Protein AF-0000000068094833 (afdb_homodimer)

pLDDT: mean 93.35, std 7.8, range [45.94, 98.75]

Foldseek 3Di:
DWDDLVLCVVLVPDPVVSVVCCVVPVGTDDLLVVLQVCLVVPNLVVSLVSVVSLCVVDVQPPVSLVSLLVSLQVNADAPVVVVDLEEEEAEAQARAEHEEAQREYEYEYAAYEYHYAYAAYEEEYAYASYEYEYEYACYEYEYEYACYEYGYEYANYEYEYEYAQYEYEYEYACYEYEYEHENYEAEYEEANYEYEYEYEAYEYEYAYAAYEEEYQYAYAKYAAHHQYKYWYWDDLPPGIDIDIDTDPPPPHHHPFIWHQDNNGDTDTD/DWDDLVLCVVLVPDPVVSVVCCVVPVGTDDLLVVLQVCLVVPNLVVSLVSVVSLCVVDVQPPVSLVSLLVSLQVNADAPVVVVDLEEEEAEAQARAEHEEAQREYEYEYAAYEYHYAYAAYEEEYAYASYEYEYEYACYEYEYEYACYEYGYEYANYEYEYEYAQYEYEYEYACYEYEYEHENYEAEYEEANYEYEYEYEAYEYEYAYAAYEEEYQYAYAKYAAHHQYKYWYWDDLPPGIDIDIDTDPPPPHHHPFIWHQDNNGDTDTD

Organism: Citrobacter rodentium (strain ICC168) (NCBI:txid637910)

Secondary structure (DSSP, 8-state):
-EE-HHHHHHTT--HHHHHHHHHH-TT-EEHHHHHHHHHHTT-HHHHHHHHHHHHHHHTT-HHHHHHHHHHHHHHS-B--GGG-SEEEE--TT-EEEE-STT-EEEE-STT-EEEE-STT-EEEE-STT-EEEE-STT-EEEE-STT-EEEE-STT-EEEE-STT-EEEE-SSS-EEEE--TT-EEEE-STT-EEEE--SSEEEEE-STT-EEEESS-EEEEE--TT-EEEEEEE-SSSEEEEEEETTSTT--TT-EEEE-TTS-EEE-/-EE-HHHHHHHT--HHHHHHHHHH-TT-EEHHHHHHHHHHTT-HHHHHHHHHHHHHHHTT-HHHHHHHHHHHHHHS-----TT-SEEEE--TT-EEEE-STT-EEEE-STT-EEEE-STT-EEEE-STT-EEEE-STT-EEEE-STT-EEEE-STT-EEEE-STT-EEEE-SSS-EEEE--TT-EEEE-STT-EEEE--SSEEEEE-STT-EEEESS-EEEEE--TT-EEEEEEE-SSSEEEEEEETTSTT--TT-EEEE-TTS-EEE-

Sequence (538 aa):
MMITREDLRSWRVGAVMYRWFLRRFPDGGSYVDVHRALSREGYPDWANSLVEYAWSRWMDDENFARQDISAMSRAAPVDEAANSQQIASASDNAMLGCAGDNMKIASAGYATQIASAGYCVRLGSVGYNSHISSSGDRARIVAAGNSTRISSAGNGTRIASSGMRARVSALGERNRVACNGDLSQLVSFGADARIANGGDNVHIVCHGENAAIASTGVVDSVVLGPGGCAALAYHDGERMRFAVAVEGEKGIRAGVKYRLDDAHQFVECMMITREDLRSWRVGAVMYRWFLRRFPDGGSYVDVHRALSREGYPDWANSLVEYAWSRWMDDENFARQDISAMSRAAPVDEAANSQQIASASDNAMLGCAGDNMKIASAGYATQIASAGYCVRLGSVGYNSHISSSGDRARIVAAGNSTRISSAGNGTRIASSGMRARVSALGERNRVACNGDLSQLVSFGADARIANGGDNVHIVCHGENAAIASTGVVDSVVLGPGGCAALAYHDGERMRFAVAVEGEKGIRAGVKYRLDDAHQFVEC

Structure (mmCIF, N/CA/C/O backbone):
data_AF-0000000068094833-model_v1
#
loop_
_entity.id
_entity.type
_entity.pdbx_description
1 polymer 'Oxidoreductase subunit'
#
loop_
_atom_site.group_PDB
_atom_site.id
_atom_site.type_symbol
_atom_site.label_atom_id
_atom_site.label_alt_id
_atom_site.label_comp_id
_atom_site.label_asym_id
_atom_site.label_entity_id
_atom_site.label_seq_id
_atom_site.pdbx_PDB_ins_code
_atom_site.Cartn_x
_atom_site.Cartn_y
_atom_site.Cartn_z
_atom_site.occupancy
_atom_site.B_iso_or_equiv
_atom_site.auth_seq_id
_atom_site.auth_comp_id
_atom_site.auth_asym_id
_atom_site.auth_atom_id
_atom_site.pdbx_PDB_model_num
ATOM 1 N N . MET A 1 1 ? -1.334 29 3.551 1 84.5 1 MET A N 1
ATOM 2 C CA . MET A 1 1 ? -1.474 29.047 5.004 1 84.5 1 MET A CA 1
ATOM 3 C C . MET A 1 1 ? -0.347 29.859 5.637 1 84.5 1 MET A C 1
ATOM 5 O O . MET A 1 1 ? 0.799 29.781 5.188 1 84.5 1 MET A O 1
ATOM 9 N N . MET A 1 2 ? -0.771 30.641 6.645 1 90.12 2 MET A N 1
ATOM 10 C CA . MET A 1 2 ? 0.193 31.531 7.289 1 90.12 2 MET A CA 1
ATOM 11 C C . MET A 1 2 ? 0.577 31 8.672 1 90.12 2 MET A C 1
ATOM 13 O O . MET A 1 2 ? -0.291 30.625 9.461 1 90.12 2 MET A O 1
ATOM 17 N N . ILE A 1 3 ? 1.906 30.969 8.781 1 92.5 3 ILE A N 1
ATOM 18 C CA . ILE A 1 3 ? 2.447 30.609 10.086 1 92.5 3 ILE A CA 1
ATOM 19 C C . ILE A 1 3 ? 2.74 31.875 10.891 1 92.5 3 ILE A C 1
ATOM 21 O O . ILE A 1 3 ? 3.414 32.781 10.406 1 92.5 3 ILE A O 1
ATOM 25 N N . THR A 1 4 ? 2.229 31.891 12.062 1 92.5 4 THR A N 1
ATOM 26 C CA . THR A 1 4 ? 2.381 33.094 12.898 1 92.5 4 THR A CA 1
ATOM 27 C C . THR A 1 4 ? 3.174 32.75 14.156 1 92.5 4 THR A C 1
ATOM 29 O O . THR A 1 4 ? 3.477 31.594 14.422 1 92.5 4 THR A O 1
ATOM 32 N N . ARG A 1 5 ? 3.445 33.844 14.875 1 91.25 5 ARG A N 1
ATOM 33 C CA . ARG A 1 5 ? 4.133 33.688 16.156 1 91.25 5 ARG A CA 1
ATOM 34 C C . ARG A 1 5 ? 3.301 32.844 17.125 1 91.25 5 ARG A C 1
ATOM 36 O O . ARG A 1 5 ? 3.848 32.062 17.891 1 91.25 5 ARG A O 1
ATOM 43 N N . GLU A 1 6 ? 2.092 33.031 17.047 1 91.5 6 GLU A N 1
ATOM 44 C CA . GLU A 1 6 ? 1.179 32.281 17.922 1 91.5 6 GLU A CA 1
ATOM 45 C C . GLU A 1 6 ? 1.222 30.781 17.609 1 91.5 6 GLU A C 1
ATOM 47 O O . GLU A 1 6 ? 1.116 29.953 18.516 1 91.5 6 GLU A O 1
ATOM 52 N N . ASP A 1 7 ? 1.353 30.469 16.375 1 92.56 7 ASP A N 1
ATOM 53 C CA . ASP A 1 7 ? 1.462 29.062 15.984 1 92.56 7 ASP A CA 1
ATOM 54 C C . ASP A 1 7 ? 2.699 28.422 16.609 1 92.56 7 ASP A C 1
ATOM 56 O O . ASP A 1 7 ? 2.627 27.312 17.125 1 92.56 7 ASP A O 1
ATOM 60 N N . LEU A 1 8 ? 3.752 29.094 16.547 1 92 8 LEU A N 1
ATOM 61 C CA . LEU A 1 8 ? 5.004 28.562 17.078 1 92 8 LEU A CA 1
ATOM 62 C C . LEU A 1 8 ? 4.895 28.297 18.562 1 92 8 LEU A C 1
ATOM 64 O O . LEU A 1 8 ? 5.422 27.297 19.062 1 92 8 LEU A O 1
ATOM 68 N N . ARG A 1 9 ? 4.262 29.219 19.219 1 91 9 ARG A N 1
ATOM 69 C CA . ARG A 1 9 ? 4.062 29.062 20.656 1 91 9 ARG A CA 1
ATOM 70 C C . ARG A 1 9 ? 3.162 27.875 20.953 1 91 9 ARG A C 1
ATOM 72 O O . ARG A 1 9 ? 3.439 27.078 21.875 1 91 9 ARG A O 1
ATOM 79 N N . SER A 1 10 ? 2.166 27.766 20.141 1 91.56 10 SER A N 1
ATOM 80 C CA . SER A 1 10 ? 1.247 26.656 20.328 1 91.56 10 SER A CA 1
ATOM 81 C C . SER A 1 10 ? 1.94 25.312 20.062 1 91.56 10 SER A C 1
ATOM 83 O O . SER A 1 10 ? 1.616 24.312 20.688 1 91.56 10 SER A O 1
ATOM 85 N N . TRP A 1 11 ? 2.91 25.344 19.141 1 90.81 11 TRP A N 1
ATOM 86 C CA . TRP A 1 11 ? 3.643 24.125 18.781 1 90.81 11 TRP A CA 1
ATOM 87 C C . TRP A 1 11 ? 4.789 23.875 19.766 1 90.81 11 TRP A C 1
ATOM 89 O O . TRP A 1 11 ? 5.461 22.844 19.688 1 90.81 11 TRP A O 1
ATOM 99 N N . ARG A 1 12 ? 5.039 24.859 20.609 1 91.25 12 ARG A N 1
ATOM 100 C CA . ARG A 1 12 ? 6.105 24.781 21.609 1 91.25 12 ARG A CA 1
ATOM 101 C C . ARG A 1 12 ? 7.457 24.531 20.953 1 91.25 12 ARG A C 1
ATOM 103 O O . ARG A 1 12 ? 8.195 23.641 21.359 1 91.25 12 ARG A O 1
ATOM 110 N N . VAL A 1 13 ? 7.641 25.297 20 1 90.19 13 VAL A N 1
ATOM 111 C CA . VAL A 1 13 ? 8.891 25.141 19.266 1 90.19 13 VAL A CA 1
ATOM 112 C C . VAL A 1 13 ? 10.062 25.562 20.156 1 90.19 13 VAL A C 1
ATOM 114 O O . VAL A 1 13 ? 9.898 26.375 21.062 1 90.19 13 VAL A O 1
ATOM 117 N N . GLY A 1 14 ? 11.234 25.094 19.922 1 89.81 14 GLY A N 1
ATOM 118 C CA . GLY A 1 14 ? 12.422 25.453 20.672 1 89.81 14 GLY A CA 1
ATOM 119 C C . GLY A 1 14 ? 12.836 26.906 20.484 1 89.81 14 GLY A C 1
ATOM 120 O O . GLY A 1 14 ? 12.477 27.531 19.484 1 89.81 14 GLY A O 1
ATOM 121 N N . ALA A 1 15 ? 13.641 27.328 21.328 1 91.62 15 ALA A N 1
ATOM 122 C CA . ALA A 1 15 ? 14.055 28.719 21.344 1 91.62 15 ALA A CA 1
ATOM 123 C C . ALA A 1 15 ? 14.844 29.078 20.094 1 91.62 15 ALA A C 1
ATOM 125 O O . ALA A 1 15 ? 14.688 30.172 19.547 1 91.62 15 ALA A O 1
ATOM 126 N N . VAL A 1 16 ? 15.648 28.203 19.641 1 91.06 16 VAL A N 1
ATOM 127 C CA . VAL A 1 16 ? 16.484 28.469 18.469 1 91.06 16 VAL A CA 1
ATOM 128 C C . VAL A 1 16 ? 15.617 28.672 17.25 1 91.06 16 VAL A C 1
ATOM 130 O O . VAL A 1 16 ? 15.773 29.672 16.531 1 91.06 16 VAL A O 1
ATOM 133 N N . MET A 1 17 ? 14.656 27.844 17.078 1 90.5 17 MET A N 1
ATOM 134 C CA . MET A 1 17 ? 13.758 27.938 15.938 1 90.5 17 MET A CA 1
ATOM 135 C C . MET A 1 17 ? 12.844 29.156 16.047 1 90.5 17 MET A C 1
ATOM 137 O O . MET A 1 17 ? 12.547 29.812 15.047 1 90.5 17 MET A O 1
ATOM 141 N N . TYR A 1 18 ? 12.484 29.344 17.281 1 93.31 18 TYR A N 1
ATOM 142 C CA . TYR A 1 18 ? 11.617 30.484 17.516 1 93.31 18 TYR A CA 1
ATOM 143 C C . TYR A 1 18 ? 12.312 31.781 17.109 1 93.31 18 TYR A C 1
ATOM 145 O O . TYR A 1 18 ? 11.75 32.594 16.359 1 93.31 18 TYR A O 1
ATOM 153 N N . ARG A 1 19 ? 13.523 31.984 17.516 1 94.25 19 ARG A N 1
ATOM 154 C CA . ARG A 1 19 ? 14.281 33.188 17.203 1 94.25 19 ARG A CA 1
ATOM 155 C C . ARG A 1 19 ? 14.578 33.281 15.711 1 94.25 19 ARG A C 1
ATOM 157 O O . ARG A 1 19 ? 14.508 34.344 15.117 1 94.25 19 ARG A O 1
ATOM 164 N N . TRP A 1 20 ? 14.883 32.156 15.188 1 95 20 TRP A N 1
ATOM 165 C CA . TRP A 1 20 ? 15.133 32.094 13.75 1 95 20 TRP A CA 1
ATOM 166 C C . TRP A 1 20 ? 13.922 32.594 12.969 1 95 20 TRP A C 1
ATOM 168 O O . TRP A 1 20 ? 14.047 33.438 12.07 1 95 20 TRP A O 1
ATOM 178 N N . PHE A 1 21 ? 12.789 32.125 13.352 1 95.06 21 PHE A N 1
ATOM 179 C CA . PHE A 1 21 ? 11.555 32.469 12.664 1 95.06 21 PHE A CA 1
ATOM 180 C C . PHE A 1 21 ? 11.258 33.938 12.797 1 95.06 21 PHE A C 1
ATOM 182 O O . PHE A 1 21 ? 10.898 34.594 11.812 1 95.06 21 PHE A O 1
ATOM 189 N N . LEU A 1 22 ? 11.453 34.406 14.016 1 94.5 22 LEU A N 1
ATOM 190 C CA . LEU A 1 22 ? 11.141 35.812 14.25 1 94.5 22 LEU A CA 1
ATOM 191 C C . LEU A 1 22 ? 12.078 36.719 13.453 1 94.5 22 LEU A C 1
ATOM 193 O O . LEU A 1 22 ? 11.688 37.812 13.008 1 94.5 22 LEU A O 1
ATOM 197 N N . ARG A 1 23 ? 13.242 36.281 13.273 1 95.25 23 ARG A N 1
ATOM 198 C CA . ARG A 1 23 ? 14.211 37.062 12.5 1 95.25 23 ARG A CA 1
ATOM 199 C C . ARG A 1 23 ? 13.891 37 11.008 1 95.25 23 ARG A C 1
ATOM 201 O O . ARG A 1 23 ? 13.922 38.031 10.328 1 95.25 23 ARG A O 1
ATOM 208 N N . ARG A 1 24 ? 13.523 35.875 10.516 1 95 24 ARG A N 1
ATOM 209 C CA . ARG A 1 24 ? 13.359 35.656 9.086 1 95 24 ARG A CA 1
ATOM 210 C C . ARG A 1 24 ? 11.961 36.062 8.633 1 95 24 ARG A C 1
ATOM 212 O O . ARG A 1 24 ? 11.773 36.531 7.5 1 95 24 ARG A O 1
ATOM 219 N N . PHE A 1 25 ? 11.031 35.844 9.531 1 95.69 25 PHE A N 1
ATOM 220 C CA . PHE A 1 25 ? 9.633 36.125 9.211 1 95.69 25 PHE A CA 1
ATOM 221 C C . PHE A 1 25 ? 8.945 36.875 10.352 1 95.69 25 PHE A C 1
ATOM 223 O O . PHE A 1 25 ? 8.016 36.344 10.969 1 95.69 25 PHE A O 1
ATOM 230 N N . PRO A 1 26 ? 9.273 38.125 10.562 1 93.31 26 PRO A N 1
ATOM 231 C CA . PRO A 1 26 ? 8.742 38.906 11.695 1 93.31 26 PRO A CA 1
ATOM 232 C C . PRO A 1 26 ? 7.223 39.062 11.641 1 93.31 26 PRO A C 1
ATOM 234 O O . PRO A 1 26 ? 6.566 39.125 12.68 1 93.31 26 PRO A O 1
ATOM 237 N N . ASP A 1 27 ? 6.652 39.125 10.461 1 93.88 27 ASP A N 1
ATOM 238 C CA . ASP A 1 27 ? 5.211 39.312 10.328 1 93.88 27 ASP A CA 1
ATOM 239 C C . ASP A 1 27 ? 4.516 38 9.984 1 93.88 27 ASP A C 1
ATOM 241 O O . ASP A 1 27 ? 3.359 37.969 9.562 1 93.88 27 ASP A O 1
ATOM 245 N N . GLY A 1 28 ? 5.254 36.938 10.055 1 92.94 28 GLY A N 1
ATOM 246 C CA . GLY A 1 28 ? 4.723 35.656 9.641 1 92.94 28 GLY A CA 1
ATOM 247 C C . GLY A 1 28 ? 5.176 35.25 8.258 1 92.94 28 GLY A C 1
ATOM 248 O O . GLY A 1 28 ? 5.668 36.062 7.484 1 92.94 28 GLY A O 1
ATOM 249 N N . GLY A 1 29 ? 5.129 33.969 8.031 1 94 29 GLY A N 1
ATOM 250 C CA . GLY A 1 29 ? 5.527 33.438 6.742 1 94 29 GLY A CA 1
ATOM 251 C C . GLY A 1 29 ? 4.613 32.344 6.242 1 94 29 GLY A C 1
ATOM 252 O O . GLY A 1 29 ? 4.027 31.609 7.039 1 94 29 GLY A O 1
ATOM 253 N N . SER A 1 30 ? 4.434 32.344 4.957 1 93.06 30 SER A N 1
ATOM 254 C CA . SER A 1 30 ? 3.678 31.234 4.383 1 93.06 30 SER A CA 1
ATOM 255 C C . SER A 1 30 ? 4.379 29.906 4.613 1 93.06 30 SER A C 1
ATOM 257 O O . SER A 1 30 ? 5.602 29.859 4.762 1 93.06 30 SER A O 1
ATOM 259 N N . TYR A 1 31 ? 3.588 28.875 4.707 1 93.69 31 TYR A N 1
ATOM 260 C CA . TYR A 1 31 ? 4.141 27.531 4.887 1 93.69 31 TYR A CA 1
ATOM 261 C C . TYR A 1 31 ? 5.219 27.25 3.852 1 93.69 31 TYR A C 1
ATOM 263 O O . TYR A 1 31 ? 6.293 26.75 4.188 1 93.69 31 TYR A O 1
ATOM 271 N N . VAL A 1 32 ? 4.973 27.594 2.627 1 92.12 32 VAL A N 1
ATOM 272 C CA . VAL A 1 32 ? 5.895 27.312 1.529 1 92.12 32 VAL A CA 1
ATOM 273 C C . VAL A 1 32 ? 7.211 28.047 1.762 1 92.12 32 VAL A C 1
ATOM 275 O O . VAL A 1 32 ? 8.289 27.453 1.676 1 92.12 32 VAL A O 1
ATOM 278 N N . ASP A 1 33 ? 7.113 29.25 2.139 1 92.62 33 ASP A N 1
ATOM 279 C CA . ASP A 1 33 ? 8.297 30.094 2.297 1 92.62 33 ASP A CA 1
ATOM 280 C C . ASP A 1 33 ? 9.125 29.641 3.504 1 92.62 33 ASP A C 1
ATOM 282 O O . ASP A 1 33 ? 10.352 29.625 3.445 1 92.62 33 ASP A O 1
ATOM 286 N N . VAL A 1 34 ? 8.453 29.359 4.535 1 93.31 34 VAL A N 1
ATOM 287 C CA . VAL A 1 34 ? 9.148 28.938 5.742 1 93.31 34 VAL A CA 1
ATOM 288 C C . VAL A 1 34 ? 9.852 27.609 5.488 1 93.31 34 VAL A C 1
ATOM 290 O O . VAL A 1 34 ? 11.023 27.438 5.848 1 93.31 34 VAL A O 1
ATOM 293 N N . HIS A 1 35 ? 9.109 26.703 4.898 1 91.88 35 HIS A N 1
ATOM 294 C CA . HIS A 1 35 ? 9.688 25.391 4.586 1 91.88 35 HIS A CA 1
ATOM 295 C C . HIS A 1 35 ? 10.93 25.547 3.713 1 91.88 35 HIS A C 1
ATOM 297 O O . HIS A 1 35 ? 11.961 24.922 3.986 1 91.88 35 HIS A O 1
ATOM 303 N N . ARG A 1 36 ? 10.836 26.328 2.799 1 88.62 36 ARG A N 1
ATOM 304 C CA . ARG A 1 36 ? 11.938 26.547 1.869 1 88.62 36 ARG A CA 1
ATOM 305 C C . ARG A 1 36 ? 13.141 27.156 2.578 1 88.62 36 ARG A C 1
ATOM 307 O O . ARG A 1 36 ? 14.281 26.734 2.354 1 88.62 36 ARG A O 1
ATOM 314 N N . ALA A 1 37 ? 12.898 28.141 3.334 1 91.62 37 ALA A N 1
ATOM 315 C CA . ALA A 1 37 ? 13.977 28.812 4.051 1 91.62 37 ALA A CA 1
ATOM 316 C C . ALA A 1 37 ? 14.711 27.859 4.977 1 91.62 37 ALA A C 1
ATOM 318 O O . ALA A 1 37 ? 15.945 27.859 5.035 1 91.62 37 ALA A O 1
ATOM 319 N N . LEU A 1 38 ? 13.945 27.047 5.672 1 90.62 38 LEU A N 1
ATOM 320 C CA . LEU A 1 38 ? 14.547 26.062 6.559 1 90.62 38 LEU A CA 1
ATOM 321 C C . LEU A 1 38 ? 15.422 25.078 5.777 1 90.62 38 LEU A C 1
ATOM 323 O O . LEU A 1 38 ? 16.531 24.766 6.199 1 90.62 38 LEU A O 1
ATOM 327 N N . SER A 1 39 ? 14.906 24.656 4.652 1 84.81 39 SER A N 1
ATOM 328 C CA . SER A 1 39 ? 15.633 23.703 3.826 1 84.81 39 SER A CA 1
ATOM 329 C C . SER A 1 39 ? 16.906 24.312 3.252 1 84.81 39 SER A C 1
ATOM 331 O O . SER A 1 39 ? 17.969 23.688 3.266 1 84.81 39 SER A O 1
ATOM 333 N N . ARG A 1 40 ? 16.812 25.469 2.846 1 85.38 40 ARG A N 1
ATOM 334 C CA . ARG A 1 40 ? 17.922 26.156 2.209 1 85.38 40 ARG A CA 1
ATOM 335 C C . ARG A 1 40 ? 19 26.5 3.23 1 85.38 40 ARG A C 1
ATOM 337 O O . ARG A 1 40 ? 20.203 26.469 2.916 1 85.38 40 ARG A O 1
ATOM 344 N N . GLU A 1 41 ? 18.625 26.859 4.383 1 90.12 41 GLU A N 1
ATOM 345 C CA . GLU A 1 41 ? 19.562 27.328 5.398 1 90.12 41 GLU A CA 1
ATOM 346 C C . GLU A 1 41 ? 20.109 26.156 6.219 1 90.12 41 GLU A C 1
ATOM 348 O O . GLU A 1 41 ? 20.859 26.359 7.18 1 90.12 41 GLU A O 1
ATOM 353 N N . GLY A 1 42 ? 19.672 24.922 5.879 1 85.06 42 GLY A N 1
ATOM 354 C CA . GLY A 1 42 ? 20.281 23.734 6.438 1 85.06 42 GLY A CA 1
ATOM 355 C C . GLY A 1 42 ? 19.672 23.297 7.75 1 85.06 42 GLY A C 1
ATOM 356 O O . GLY A 1 42 ? 20.375 22.875 8.664 1 85.06 42 GLY A O 1
ATOM 357 N N . TYR A 1 43 ? 18.453 23.531 7.914 1 88.19 43 TYR A N 1
ATOM 358 C CA . TYR A 1 43 ? 17.75 23.047 9.094 1 88.19 43 TYR A CA 1
ATOM 359 C C . TYR A 1 43 ? 16.734 21.969 8.711 1 88.19 43 TYR A C 1
ATOM 361 O O . TYR A 1 43 ? 15.531 22.141 8.914 1 88.19 43 TYR A O 1
ATOM 369 N N . PRO A 1 44 ? 17.188 20.828 8.258 1 83.19 44 PRO A N 1
ATOM 370 C CA . PRO A 1 44 ? 16.266 19.797 7.793 1 83.19 44 PRO A CA 1
ATOM 371 C C . PRO A 1 44 ? 15.383 19.25 8.914 1 83.19 44 PRO A C 1
ATOM 373 O O . PRO A 1 44 ? 14.211 18.938 8.68 1 83.19 44 PRO A O 1
ATOM 376 N N . ASP A 1 45 ? 15.875 19.172 10.07 1 87.38 45 ASP A N 1
ATOM 377 C CA . ASP A 1 45 ? 15.086 18.656 11.188 1 87.38 45 ASP A CA 1
ATOM 378 C C . ASP A 1 45 ? 13.906 19.578 11.5 1 87.38 45 ASP A C 1
ATOM 380 O O . ASP A 1 45 ? 12.805 19.109 11.766 1 87.38 45 ASP A O 1
ATOM 384 N N . TRP A 1 46 ? 14.227 20.797 11.43 1 88.69 46 TRP A N 1
ATOM 385 C CA . TRP A 1 46 ? 13.164 21.766 11.711 1 88.69 46 TRP A CA 1
ATOM 386 C C . TRP A 1 46 ? 12.148 21.797 10.57 1 88.69 46 TRP A C 1
ATOM 388 O O . TRP A 1 46 ? 10.953 22 10.797 1 88.69 46 TRP A O 1
ATOM 398 N N . ALA A 1 47 ? 12.664 21.641 9.367 1 88.38 47 ALA A N 1
ATOM 399 C CA . ALA A 1 47 ? 11.742 21.547 8.234 1 88.38 47 ALA A CA 1
ATOM 400 C C . ALA A 1 47 ? 10.789 20.375 8.391 1 88.38 47 ALA A C 1
ATOM 402 O O . ALA A 1 47 ? 9.586 20.5 8.148 1 88.38 47 ALA A O 1
ATOM 403 N N . ASN A 1 48 ? 11.273 19.344 8.844 1 87.19 48 ASN A N 1
ATOM 404 C CA . ASN A 1 48 ? 10.453 18.156 9.062 1 87.19 48 ASN A CA 1
ATOM 405 C C . ASN A 1 48 ? 9.43 18.391 10.172 1 87.19 48 ASN A C 1
ATOM 407 O O . ASN A 1 48 ? 8.273 17.969 10.047 1 87.19 48 ASN A O 1
ATOM 411 N N . SER A 1 49 ? 9.875 18.984 11.227 1 89.38 49 SER A N 1
ATOM 412 C CA . SER A 1 49 ? 8.945 19.297 12.312 1 89.38 49 SER A CA 1
ATOM 413 C C . SER A 1 49 ? 7.828 20.219 11.844 1 89.38 49 SER A C 1
ATOM 415 O O . SER A 1 49 ? 6.672 20.047 12.227 1 89.38 49 SER A O 1
ATOM 417 N N . LEU A 1 50 ? 8.289 21.219 11.062 1 90.06 50 LEU A N 1
ATOM 418 C CA . LEU A 1 50 ? 7.293 22.125 10.508 1 90.06 50 LEU A CA 1
ATOM 419 C C . LEU A 1 50 ? 6.227 21.359 9.734 1 90.06 50 LEU A C 1
ATOM 421 O O . LEU A 1 50 ? 5.035 21.656 9.859 1 90.06 50 LEU A O 1
ATOM 425 N N . VAL A 1 51 ? 6.652 20.438 8.891 1 89.69 51 VAL A N 1
ATOM 426 C CA . VAL A 1 51 ? 5.723 19.641 8.102 1 89.69 51 VAL A CA 1
ATOM 427 C C . VAL A 1 51 ? 4.762 18.906 9.023 1 89.69 51 VAL A C 1
ATOM 429 O O . VAL A 1 51 ? 3.547 18.922 8.812 1 89.69 51 VAL A O 1
ATOM 432 N N . GLU A 1 52 ? 5.262 18.359 9.992 1 89.94 52 GLU A N 1
ATOM 433 C CA . GLU A 1 52 ? 4.434 17.625 10.938 1 89.94 52 GLU A CA 1
ATOM 434 C C . GLU A 1 52 ? 3.379 18.531 11.57 1 89.94 52 GLU A C 1
ATOM 436 O O . GLU A 1 52 ? 2.205 18.156 11.648 1 89.94 52 GLU A O 1
ATOM 441 N N . TYR A 1 53 ? 3.795 19.734 11.984 1 90.56 53 TYR A N 1
ATOM 442 C CA . TYR A 1 53 ? 2.869 20.672 12.609 1 90.56 53 TYR A CA 1
ATOM 443 C C . TYR A 1 53 ? 1.812 21.141 11.609 1 90.56 53 TYR A C 1
ATOM 445 O O . TYR A 1 53 ? 0.623 21.188 11.938 1 90.56 53 TYR A O 1
ATOM 453 N N . ALA A 1 54 ? 2.297 21.422 10.484 1 91.06 54 ALA A N 1
ATOM 454 C CA . ALA A 1 54 ? 1.39 21.938 9.469 1 91.06 54 ALA A CA 1
ATOM 455 C C . ALA A 1 54 ? 0.347 20.906 9.07 1 91.06 54 ALA A C 1
ATOM 457 O O . ALA A 1 54 ? -0.836 21.219 8.938 1 91.06 54 ALA A O 1
ATOM 458 N N . TRP A 1 55 ? 0.765 19.719 8.914 1 92 55 TRP A N 1
ATOM 459 C CA . TRP A 1 55 ? -0.16 18.641 8.562 1 92 55 TRP A CA 1
ATOM 460 C C . TRP A 1 55 ? -1.168 18.406 9.688 1 92 55 TRP A C 1
ATOM 462 O O . TRP A 1 55 ? -2.346 18.141 9.422 1 92 55 TRP A O 1
ATOM 472 N N . SER A 1 56 ? -0.698 18.469 10.836 1 88.62 56 SER A N 1
ATOM 473 C CA . SER A 1 56 ? -1.595 18.281 11.969 1 88.62 56 SER A CA 1
ATOM 474 C C . SER A 1 56 ? -2.658 19.359 12.031 1 88.62 56 SER A C 1
ATOM 476 O O . SER A 1 56 ? -3.809 19.094 12.391 1 88.62 56 SER A O 1
ATOM 478 N N . ARG A 1 57 ? -2.35 20.484 11.578 1 88.62 57 ARG A N 1
ATOM 479 C CA . ARG A 1 57 ? -3.242 21.641 11.703 1 88.62 57 ARG A CA 1
ATOM 480 C C . ARG A 1 57 ? -4.156 21.75 10.492 1 88.62 57 ARG A C 1
ATOM 482 O O . ARG A 1 57 ? -5.336 22.078 10.625 1 88.62 57 ARG A O 1
ATOM 489 N N . TRP A 1 58 ? -3.617 21.469 9.359 1 90.56 58 TRP A N 1
ATOM 490 C CA . TRP A 1 58 ? -4.316 21.922 8.164 1 90.56 58 TRP A CA 1
ATOM 491 C C . TRP A 1 58 ? -4.586 20.75 7.215 1 90.56 58 TRP A C 1
ATOM 493 O O . TRP A 1 58 ? -4.949 20.969 6.055 1 90.56 58 TRP A O 1
ATOM 503 N N . MET A 1 59 ? -4.504 19.562 7.586 1 86.38 59 MET A N 1
ATOM 504 C CA . MET A 1 59 ? -4.543 18.438 6.656 1 86.38 59 MET A CA 1
ATOM 505 C C . MET A 1 59 ? -5.875 18.391 5.918 1 86.38 59 MET A C 1
ATOM 507 O O . MET A 1 59 ? -5.945 17.875 4.797 1 86.38 59 MET A O 1
ATOM 511 N N . ASP A 1 60 ? -6.949 18.938 6.43 1 88 60 ASP A N 1
ATOM 512 C CA . ASP A 1 60 ? -8.266 18.859 5.809 1 88 60 ASP A CA 1
ATOM 513 C C . ASP A 1 60 ? -8.516 20.062 4.898 1 88 60 ASP A C 1
ATOM 515 O O . ASP A 1 60 ? -9.625 20.234 4.383 1 88 60 ASP A O 1
ATOM 519 N N . ASP A 1 61 ? -7.531 20.812 4.707 1 92.38 61 ASP A N 1
ATOM 520 C CA . ASP A 1 61 ? -7.648 22 3.869 1 92.38 61 ASP A CA 1
ATOM 521 C C . ASP A 1 61 ? -6.992 21.781 2.508 1 92.38 61 ASP A C 1
ATOM 523 O O . ASP A 1 61 ? -5.793 21.516 2.428 1 92.38 61 ASP A O 1
ATOM 527 N N . GLU A 1 62 ? -7.793 22 1.522 1 93.69 62 GLU A N 1
ATOM 528 C CA . GLU A 1 62 ? -7.316 21.766 0.161 1 93.69 62 GLU A CA 1
ATOM 529 C C . GLU A 1 62 ? -6.172 22.719 -0.188 1 93.69 62 GLU A C 1
ATOM 531 O O . GLU A 1 62 ? -5.234 22.328 -0.888 1 93.69 62 GLU A O 1
ATOM 536 N N . ASN A 1 63 ? -6.219 23.906 0.259 1 92.31 63 ASN A N 1
ATOM 537 C CA . ASN A 1 63 ? -5.184 24.891 -0.023 1 92.31 63 ASN A CA 1
ATOM 538 C C . ASN A 1 63 ? -3.848 24.5 0.601 1 92.31 63 ASN A C 1
ATOM 540 O O . ASN A 1 63 ? -2.789 24.734 0.015 1 92.31 63 ASN A O 1
ATOM 544 N N . PHE A 1 64 ? -3.959 23.938 1.752 1 93 64 PHE A N 1
ATOM 545 C CA . PHE A 1 64 ? -2.729 23.453 2.365 1 93 64 PHE A CA 1
ATOM 546 C C . PHE A 1 64 ? -2.086 22.375 1.503 1 93 64 PHE A C 1
ATOM 548 O O . PHE A 1 64 ? -0.872 22.375 1.291 1 93 64 PHE A O 1
ATOM 555 N N . ALA A 1 65 ? -2.938 21.422 1.059 1 92.56 65 ALA A N 1
ATOM 556 C CA . ALA A 1 65 ? -2.408 20.359 0.21 1 92.56 65 ALA A CA 1
ATOM 557 C C . ALA A 1 65 ? -1.67 20.938 -0.996 1 92.56 65 ALA A C 1
ATOM 559 O O . ALA A 1 65 ? -0.579 20.484 -1.341 1 92.56 65 ALA A O 1
ATOM 560 N N . ARG A 1 66 ? -2.164 21.938 -1.587 1 92.94 66 ARG A N 1
ATOM 561 C CA . ARG A 1 66 ? -1.538 22.578 -2.738 1 92.94 66 ARG A CA 1
ATOM 562 C C . ARG A 1 66 ? -0.219 23.234 -2.35 1 92.94 66 ARG A C 1
ATOM 564 O O . ARG A 1 66 ? 0.77 23.141 -3.078 1 92.94 66 ARG A O 1
ATOM 571 N N . GLN A 1 67 ? -0.212 23.875 -1.222 1 91.81 67 GLN A N 1
ATOM 572 C CA . GLN A 1 67 ? 1.004 24.531 -0.748 1 91.81 67 GLN A CA 1
ATOM 573 C C . GLN A 1 67 ? 2.09 23.5 -0.431 1 91.81 67 GLN A C 1
ATOM 575 O O . GLN A 1 67 ? 3.268 23.734 -0.718 1 91.81 67 GLN A O 1
ATOM 580 N N . ASP A 1 68 ? 1.648 22.453 0.191 1 92.88 68 ASP A N 1
ATOM 581 C CA . ASP A 1 68 ? 2.607 21.406 0.526 1 92.88 68 ASP A CA 1
ATOM 582 C C . ASP A 1 68 ? 3.301 20.875 -0.727 1 92.88 68 ASP A C 1
ATOM 584 O O . ASP A 1 68 ? 4.523 20.719 -0.749 1 92.88 68 ASP A O 1
ATOM 588 N N . ILE A 1 69 ? 2.518 20.609 -1.745 1 92.5 69 ILE A N 1
ATOM 589 C CA . ILE A 1 69 ? 3.053 20.109 -3.004 1 92.5 69 ILE A CA 1
ATOM 590 C C . ILE A 1 69 ? 3.996 21.141 -3.613 1 92.5 69 ILE A C 1
ATOM 592 O O . ILE A 1 69 ? 5.086 20.797 -4.078 1 92.5 69 ILE A O 1
ATOM 596 N N . SER A 1 70 ? 3.637 22.344 -3.559 1 90.81 70 SER A N 1
ATOM 597 C CA . SER A 1 70 ? 4.465 23.422 -4.074 1 90.81 70 SER A CA 1
ATOM 598 C C . SER A 1 70 ? 5.781 23.516 -3.312 1 90.81 70 SER A C 1
ATOM 600 O O . SER A 1 70 ? 6.848 23.656 -3.918 1 90.81 70 SER A O 1
ATOM 602 N N . ALA A 1 71 ? 5.727 23.438 -1.99 1 89.5 71 ALA A N 1
ATOM 603 C CA . ALA A 1 71 ? 6.922 23.531 -1.155 1 89.5 71 ALA A CA 1
ATOM 604 C C . ALA A 1 71 ? 7.895 22.391 -1.472 1 89.5 71 ALA A C 1
ATOM 606 O O . ALA A 1 71 ? 9.102 22.625 -1.584 1 89.5 71 ALA A O 1
ATOM 607 N N . MET A 1 72 ? 7.328 21.266 -1.658 1 88.56 72 MET A N 1
ATOM 608 C CA . MET A 1 72 ? 8.164 20.094 -1.919 1 88.56 72 MET A CA 1
ATOM 609 C C . MET A 1 72 ? 8.797 20.188 -3.305 1 88.56 72 MET A C 1
ATOM 611 O O . MET A 1 72 ? 9.945 19.781 -3.49 1 88.56 72 MET A O 1
ATOM 615 N N . SER A 1 73 ? 8.062 20.656 -4.207 1 84.81 73 SER A N 1
ATOM 616 C CA . SER A 1 73 ? 8.57 20.781 -5.57 1 84.81 73 SER A CA 1
ATOM 617 C C . SER A 1 73 ? 9.75 21.734 -5.641 1 84.81 73 SER A C 1
ATOM 619 O O . SER A 1 73 ? 10.688 21.516 -6.406 1 84.81 73 SER A O 1
ATOM 621 N N . ARG A 1 74 ? 9.805 22.641 -4.844 1 80.44 74 ARG A N 1
ATOM 622 C CA . ARG A 1 74 ? 10.844 23.672 -4.879 1 80.44 74 ARG A CA 1
ATOM 623 C C . ARG A 1 74 ? 12.055 23.234 -4.055 1 80.44 74 ARG A C 1
ATOM 625 O O . ARG A 1 74 ? 13.164 23.734 -4.281 1 80.44 74 ARG A O 1
ATOM 632 N N . ALA A 1 75 ? 11.789 22.391 -3.084 1 73.62 75 ALA A N 1
ATOM 633 C CA . ALA A 1 75 ? 12.859 21.984 -2.166 1 73.62 75 ALA A CA 1
ATOM 634 C C . ALA A 1 75 ? 13.711 20.875 -2.766 1 73.62 75 ALA A C 1
ATOM 636 O O . ALA A 1 75 ? 14.898 20.75 -2.451 1 73.62 75 ALA A O 1
ATOM 637 N N . ALA A 1 76 ? 13.055 20.047 -3.525 1 72.06 76 ALA A N 1
ATOM 638 C CA . ALA A 1 76 ? 13.797 18.891 -4.004 1 72.06 76 ALA A CA 1
ATOM 639 C C . ALA A 1 76 ? 14.609 19.234 -5.25 1 72.06 76 ALA A C 1
ATOM 641 O O . ALA A 1 76 ? 14.062 19.688 -6.254 1 72.06 76 ALA A O 1
ATOM 642 N N . PRO A 1 77 ? 15.961 19.094 -5.016 1 68.38 77 PRO A N 1
ATOM 643 C CA . PRO A 1 77 ? 16.781 19.344 -6.207 1 68.38 77 PRO A CA 1
ATOM 644 C C . PRO A 1 77 ? 16.469 18.359 -7.34 1 68.38 77 PRO A C 1
ATOM 646 O O . PRO A 1 77 ? 16.172 17.188 -7.082 1 68.38 77 PRO A O 1
ATOM 649 N N . VAL A 1 78 ? 16.344 18.922 -8.531 1 62.28 78 VAL A N 1
ATOM 650 C CA . VAL A 1 78 ? 16.156 18.047 -9.68 1 62.28 78 VAL A CA 1
ATOM 651 C C . VAL A 1 78 ? 17.453 17.281 -9.953 1 62.28 78 VAL A C 1
ATOM 653 O O . VAL A 1 78 ? 18.516 17.875 -10.125 1 62.28 78 VAL A O 1
ATOM 656 N N . ASP A 1 79 ? 17.422 16.031 -9.445 1 57.22 79 ASP A N 1
ATOM 657 C CA . ASP A 1 79 ? 18.578 15.234 -9.781 1 57.22 79 ASP A CA 1
ATOM 658 C C . ASP A 1 79 ? 18.75 15.109 -11.297 1 57.22 79 ASP A C 1
ATOM 660 O O . ASP A 1 79 ? 17.844 14.625 -11.984 1 57.22 79 ASP A O 1
ATOM 664 N N . GLU A 1 80 ? 19.625 15.953 -11.75 1 49.56 80 GLU A N 1
ATOM 665 C CA . GLU A 1 80 ? 19.969 15.969 -13.172 1 49.56 80 GLU A CA 1
ATOM 666 C C . GLU A 1 80 ? 20.422 14.594 -13.641 1 49.56 80 GLU A C 1
ATOM 668 O O . GLU A 1 80 ? 20.625 14.383 -14.844 1 49.56 80 GLU A O 1
ATOM 673 N N . ALA A 1 81 ? 21.047 13.844 -12.648 1 46.31 81 ALA A N 1
ATOM 674 C CA . ALA A 1 81 ? 21.484 12.594 -13.273 1 46.31 81 ALA A CA 1
ATOM 675 C C . ALA A 1 81 ? 20.375 12 -14.141 1 46.31 81 ALA A C 1
ATOM 677 O O . ALA A 1 81 ? 19.766 10.992 -13.773 1 46.31 81 ALA A O 1
ATOM 678 N N . ALA A 1 82 ? 19.719 12.938 -14.828 1 47.97 82 ALA A N 1
ATOM 679 C CA . ALA A 1 82 ? 18.703 13.008 -15.875 1 47.97 82 ALA A CA 1
ATOM 680 C C . ALA A 1 82 ? 18.719 11.75 -16.734 1 47.97 82 ALA A C 1
ATOM 682 O O . ALA A 1 82 ? 17.688 11.359 -17.297 1 47.97 82 ALA A O 1
ATOM 683 N N . ASN A 1 83 ? 19.766 11.266 -16.812 1 49.72 83 ASN A N 1
ATOM 684 C CA . ASN A 1 83 ? 19.734 10.258 -17.859 1 49.72 83 ASN A CA 1
ATOM 685 C C . ASN A 1 83 ? 19.172 8.93 -17.344 1 49.72 83 ASN A C 1
ATOM 687 O O . ASN A 1 83 ? 18.922 8.016 -18.125 1 49.72 83 ASN A O 1
ATOM 691 N N . SER A 1 84 ? 19.109 8.82 -15.898 1 70.5 84 SER A N 1
ATOM 692 C CA . SER A 1 84 ? 18.578 7.516 -15.523 1 70.5 84 SER A CA 1
ATOM 693 C C . SER A 1 84 ? 17.125 7.629 -15.07 1 70.5 84 SER A C 1
ATOM 695 O O . SER A 1 84 ? 16.766 8.555 -14.336 1 70.5 84 SER A O 1
ATOM 697 N N . GLN A 1 85 ? 16.328 6.824 -15.68 1 87.31 85 GLN A N 1
ATOM 698 C CA . GLN A 1 85 ? 14.914 6.766 -15.367 1 87.31 85 GLN A CA 1
ATOM 699 C C . GLN A 1 85 ? 14.672 6.027 -14.055 1 87.31 85 GLN A C 1
ATOM 701 O O . GLN A 1 85 ? 13.523 5.828 -13.648 1 87.31 85 GLN A O 1
ATOM 706 N N . GLN A 1 86 ? 15.797 5.703 -13.383 1 93.44 86 GLN A N 1
ATOM 707 C CA . GLN A 1 86 ? 15.695 4.988 -12.117 1 93.44 86 GLN A CA 1
ATOM 708 C C . GLN A 1 86 ? 16.656 5.559 -11.086 1 93.44 86 GLN A C 1
ATOM 710 O O . GLN A 1 86 ? 17.875 5.594 -11.305 1 93.44 86 GLN A O 1
ATOM 715 N N . ILE A 1 87 ? 16.172 5.98 -9.93 1 93.88 87 ILE A N 1
ATOM 716 C CA . ILE A 1 87 ? 16.953 6.543 -8.836 1 93.88 87 ILE A CA 1
ATOM 717 C C . ILE A 1 87 ? 16.672 5.789 -7.543 1 93.88 87 ILE A C 1
ATOM 719 O O . ILE A 1 87 ? 15.508 5.473 -7.25 1 93.88 87 ILE A O 1
ATOM 723 N N . ALA A 1 88 ? 17.688 5.484 -6.789 1 95.12 88 ALA A N 1
ATOM 724 C CA . ALA A 1 88 ? 17.531 4.863 -5.477 1 95.12 88 ALA A CA 1
ATOM 725 C C . ALA A 1 88 ? 18.531 5.438 -4.473 1 95.12 88 ALA A C 1
ATOM 727 O O . ALA A 1 88 ? 19.672 5.719 -4.82 1 95.12 88 ALA A O 1
ATOM 728 N N . SER A 1 89 ? 18.094 5.625 -3.264 1 95.12 89 SER A N 1
ATOM 729 C CA . SER A 1 89 ? 18.969 6.156 -2.225 1 95.12 89 SER A CA 1
ATOM 730 C C . SER A 1 89 ? 18.688 5.496 -0.877 1 95.12 89 SER A C 1
ATOM 732 O O . SER A 1 89 ? 17.531 5.262 -0.522 1 95.12 89 SER A O 1
ATOM 734 N N . ALA A 1 90 ? 19.781 5.254 -0.12 1 95.5 90 ALA A N 1
ATOM 735 C CA . ALA A 1 90 ? 19.641 4.727 1.236 1 95.5 90 ALA A CA 1
ATOM 736 C C . ALA A 1 90 ? 20.031 5.773 2.273 1 95.5 90 ALA A C 1
ATOM 738 O O . ALA A 1 90 ? 20.125 5.473 3.465 1 95.5 90 ALA A O 1
ATOM 739 N N . SER A 1 91 ? 20.312 7.016 1.821 1 92.06 91 SER A N 1
ATOM 740 C CA . SER A 1 91 ? 20.828 8.047 2.713 1 92.06 91 SER A CA 1
ATOM 741 C C . SER A 1 91 ? 19.703 8.703 3.51 1 92.06 91 SER A C 1
ATOM 743 O O . SER A 1 91 ? 18.609 8.938 2.98 1 92.06 91 SER A O 1
ATOM 745 N N . ASP A 1 92 ? 20.047 8.977 4.746 1 90.75 92 ASP A N 1
ATOM 746 C CA . ASP A 1 92 ? 19.109 9.75 5.562 1 90.75 92 ASP A CA 1
ATOM 747 C C . ASP A 1 92 ? 19.031 11.195 5.07 1 90.75 92 ASP A C 1
ATOM 749 O O . ASP A 1 92 ? 20.016 11.75 4.582 1 90.75 92 ASP A O 1
ATOM 753 N N . ASN A 1 93 ? 17.844 11.773 5.148 1 87.94 93 ASN A N 1
ATOM 754 C CA . ASN A 1 93 ? 17.594 13.172 4.832 1 87.94 93 ASN A CA 1
ATOM 755 C C . ASN A 1 93 ? 17.844 13.477 3.361 1 87.94 93 ASN A C 1
ATOM 757 O O . ASN A 1 93 ? 18.281 14.578 3.016 1 87.94 93 ASN A O 1
ATOM 761 N N . ALA A 1 94 ? 17.734 12.359 2.555 1 87.88 94 ALA A N 1
ATOM 762 C CA . ALA A 1 94 ? 17.938 12.562 1.125 1 87.88 94 ALA A CA 1
ATOM 763 C C . ALA A 1 94 ? 16.812 13.398 0.516 1 87.88 94 ALA A C 1
ATOM 765 O O . ALA A 1 94 ? 15.656 13.266 0.907 1 87.88 94 ALA A O 1
ATOM 766 N N . MET A 1 95 ? 17.234 14.234 -0.329 1 88.12 95 MET A N 1
ATOM 767 C CA . MET A 1 95 ? 16.281 14.984 -1.142 1 88.12 95 MET A CA 1
ATOM 768 C C . MET A 1 95 ? 16.328 14.531 -2.598 1 88.12 95 MET A C 1
ATOM 770 O O . MET A 1 95 ? 17.297 14.805 -3.305 1 88.12 95 MET A O 1
ATOM 774 N N . LEU A 1 96 ? 15.242 13.898 -2.98 1 89.44 96 LEU A N 1
ATOM 775 C CA . LEU A 1 96 ? 15.172 13.344 -4.328 1 89.44 96 LEU A CA 1
ATOM 776 C C . LEU A 1 96 ? 14.062 14 -5.137 1 89.44 96 LEU A C 1
ATOM 778 O O . LEU A 1 96 ? 12.938 14.133 -4.656 1 89.44 96 LEU A O 1
ATOM 782 N N . GLY A 1 97 ? 14.453 14.43 -6.266 1 88 97 GLY A N 1
ATOM 783 C CA . GLY A 1 97 ? 13.469 15.094 -7.109 1 88 97 GLY A CA 1
ATOM 784 C C . GLY A 1 97 ? 13.633 14.773 -8.586 1 88 97 GLY A C 1
ATOM 785 O O . GLY A 1 97 ? 14.742 14.516 -9.047 1 88 97 GLY A O 1
ATOM 786 N N . CYS A 1 98 ? 12.453 14.734 -9.289 1 85.44 98 CYS A N 1
ATOM 787 C CA . CYS A 1 98 ? 12.5 14.531 -10.734 1 85.44 98 CYS A CA 1
ATOM 788 C C . CYS A 1 98 ? 11.344 15.242 -11.422 1 85.44 98 CYS A C 1
ATOM 790 O O . CYS A 1 98 ? 10.297 15.477 -10.812 1 85.44 98 CYS A O 1
ATOM 792 N N . ALA A 1 99 ? 11.609 15.602 -12.656 1 87.62 99 ALA A N 1
ATOM 793 C CA . ALA A 1 99 ? 10.539 16.219 -13.438 1 87.62 99 ALA A CA 1
ATOM 794 C C . ALA A 1 99 ? 10.234 15.398 -14.695 1 87.62 99 ALA A C 1
ATOM 796 O O . ALA A 1 99 ? 9.305 15.719 -15.438 1 87.62 99 ALA A O 1
ATOM 797 N N . GLY A 1 100 ? 11.023 14.391 -14.914 1 87.94 100 GLY A N 1
ATOM 798 C CA . GLY A 1 100 ? 10.836 13.57 -16.094 1 87.94 100 GLY A CA 1
ATOM 799 C C . GLY A 1 100 ? 9.672 12.602 -15.969 1 87.94 100 GLY A C 1
ATOM 800 O O . GLY A 1 100 ? 9.266 12.25 -14.859 1 87.94 100 GLY A O 1
ATOM 801 N N . ASP A 1 101 ? 9.141 12.219 -17.156 1 93 101 ASP A N 1
ATOM 802 C CA . ASP A 1 101 ? 8.062 11.242 -17.188 1 93 101 ASP A CA 1
ATOM 803 C C . ASP A 1 101 ? 8.586 9.828 -16.953 1 93 101 ASP A C 1
ATOM 805 O O . ASP A 1 101 ? 9.719 9.508 -17.312 1 93 101 ASP A O 1
ATOM 809 N N . ASN A 1 102 ? 7.824 9.031 -16.375 1 94.38 102 ASN A N 1
ATOM 810 C CA . ASN A 1 102 ? 8.062 7.602 -16.188 1 94.38 102 ASN A CA 1
ATOM 811 C C . ASN A 1 102 ? 9.273 7.348 -15.297 1 94.38 102 ASN A C 1
ATOM 813 O O . ASN A 1 102 ? 10 6.367 -15.492 1 94.38 102 ASN A O 1
ATOM 817 N N . MET A 1 103 ? 9.562 8.258 -14.438 1 93.94 103 MET A N 1
ATOM 818 C CA . MET A 1 103 ? 10.68 8.102 -13.523 1 93.94 103 MET A CA 1
ATOM 819 C C . MET A 1 103 ? 10.328 7.16 -12.375 1 93.94 103 MET A C 1
ATOM 821 O O . MET A 1 103 ? 9.164 7.059 -11.992 1 93.94 103 MET A O 1
ATOM 825 N N . LYS A 1 104 ? 11.375 6.473 -11.938 1 96.56 104 LYS A N 1
ATOM 826 C CA . LYS A 1 104 ? 11.266 5.609 -10.766 1 96.56 104 LYS A CA 1
ATOM 827 C C . LYS A 1 104 ? 12.234 6.047 -9.664 1 96.56 104 LYS A C 1
ATOM 829 O O . LYS A 1 104 ? 13.445 6.133 -9.891 1 96.56 104 LYS A O 1
ATOM 834 N N . ILE A 1 105 ? 11.711 6.332 -8.477 1 96.25 105 ILE A N 1
ATOM 835 C CA . ILE A 1 105 ? 12.547 6.762 -7.363 1 96.25 105 ILE A CA 1
ATOM 836 C C . ILE A 1 105 ? 12.25 5.906 -6.133 1 96.25 105 ILE A C 1
ATOM 838 O O . ILE A 1 105 ? 11.094 5.773 -5.727 1 96.25 105 ILE A O 1
ATOM 842 N N . ALA A 1 106 ? 13.266 5.348 -5.586 1 97.06 106 ALA A N 1
ATOM 843 C CA . ALA A 1 106 ? 13.141 4.539 -4.379 1 97.06 106 ALA A CA 1
ATOM 844 C C . ALA A 1 106 ? 14.094 5.02 -3.289 1 97.06 106 ALA A C 1
ATOM 846 O O . ALA A 1 106 ? 15.25 5.352 -3.568 1 97.06 106 ALA A O 1
ATOM 847 N N . SER A 1 107 ? 13.594 5.02 -2.047 1 96.75 107 SER A N 1
ATOM 848 C CA . SER A 1 107 ? 14.438 5.441 -0.932 1 96.75 107 SER A CA 1
ATOM 849 C C . SER A 1 107 ? 14.273 4.512 0.266 1 96.75 107 SER A C 1
ATOM 851 O O . SER A 1 107 ? 13.172 4.035 0.543 1 96.75 107 SER A O 1
ATOM 853 N N . ALA A 1 108 ? 15.344 4.34 0.98 1 97.12 108 ALA A N 1
ATOM 854 C CA . ALA A 1 108 ? 15.312 3.521 2.189 1 97.12 108 ALA A CA 1
ATOM 855 C C . ALA A 1 108 ? 15.727 4.332 3.412 1 97.12 108 ALA A C 1
ATOM 857 O O . ALA A 1 108 ? 15.742 3.816 4.531 1 97.12 108 ALA A O 1
ATOM 858 N N . GLY A 1 109 ? 16.031 5.629 3.229 1 93.81 109 GLY A N 1
ATOM 859 C CA . GLY A 1 109 ? 16.609 6.445 4.285 1 93.81 109 GLY A CA 1
ATOM 860 C C . GLY A 1 109 ? 15.562 7.059 5.199 1 93.81 109 GLY A C 1
ATOM 861 O O . GLY A 1 109 ? 14.383 7.121 4.848 1 93.81 109 GLY A O 1
ATOM 862 N N . TYR A 1 110 ? 16.062 7.484 6.359 1 93.06 110 TYR A N 1
ATOM 863 C CA . TYR A 1 110 ? 15.242 8.211 7.324 1 93.06 110 TYR A CA 1
ATOM 864 C C . TYR A 1 110 ? 14.969 9.625 6.844 1 93.06 110 TYR A C 1
ATOM 866 O O . TYR A 1 110 ? 15.867 10.312 6.363 1 93.06 110 TYR A O 1
ATOM 874 N N . ALA A 1 111 ? 13.703 10.109 6.891 1 91.88 111 ALA A N 1
ATOM 875 C CA . ALA A 1 111 ? 13.289 11.492 6.652 1 91.88 111 ALA A CA 1
ATOM 876 C C . ALA A 1 111 ? 13.625 11.93 5.23 1 91.88 111 ALA A C 1
ATOM 878 O O . ALA A 1 111 ? 14.141 13.031 5.016 1 91.88 111 ALA A O 1
ATOM 879 N N . THR A 1 112 ? 13.469 11.031 4.309 1 91.38 112 THR A N 1
ATOM 880 C CA . THR A 1 112 ? 13.727 11.367 2.914 1 91.38 112 THR A CA 1
ATOM 881 C C . THR A 1 112 ? 12.578 12.203 2.348 1 91.38 112 THR A C 1
ATOM 883 O O . THR A 1 112 ? 11.43 12.047 2.75 1 91.38 112 THR A O 1
ATOM 886 N N . GLN A 1 113 ? 12.977 13.086 1.486 1 90.81 113 GLN A N 1
ATOM 887 C CA . GLN A 1 113 ? 12.008 13.867 0.729 1 90.81 113 GLN A CA 1
ATOM 888 C C . GLN A 1 113 ? 12.047 13.516 -0.753 1 90.81 113 GLN A C 1
ATOM 890 O O . GLN A 1 113 ? 13.109 13.562 -1.382 1 90.81 113 GLN A O 1
ATOM 895 N N . ILE A 1 114 ? 10.922 13.141 -1.299 1 93.31 114 ILE A N 1
ATOM 896 C CA . ILE A 1 114 ? 10.812 12.797 -2.711 1 93.31 114 ILE A CA 1
ATOM 897 C C . ILE A 1 114 ? 9.758 13.68 -3.377 1 93.31 114 ILE A C 1
ATOM 899 O O . ILE A 1 114 ? 8.602 13.719 -2.939 1 93.31 114 ILE A O 1
ATOM 903 N N . ALA A 1 115 ? 10.172 14.336 -4.355 1 93.12 115 ALA A N 1
ATOM 904 C CA . AL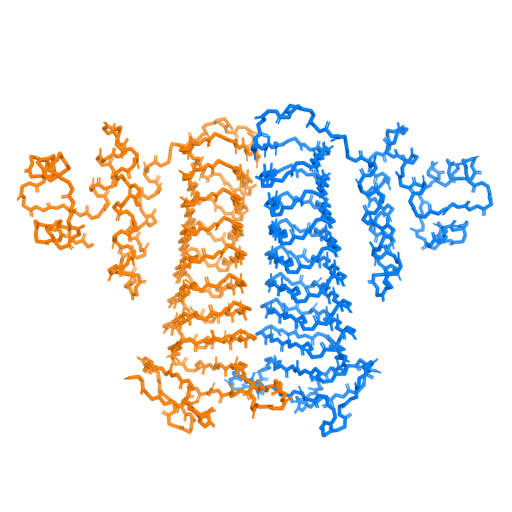A A 1 115 ? 9.242 15.188 -5.098 1 93.12 115 ALA A CA 1
ATOM 905 C C . ALA A 1 115 ? 9.359 14.945 -6.598 1 93.12 115 ALA A C 1
ATOM 907 O O . ALA A 1 115 ? 10.469 14.875 -7.137 1 93.12 115 ALA A O 1
ATOM 908 N N . SER A 1 116 ? 8.156 14.82 -7.258 1 93.25 116 SER A N 1
ATOM 909 C CA . SER A 1 116 ? 8.18 14.633 -8.703 1 93.25 116 SER A CA 1
ATOM 910 C C . SER A 1 116 ? 7.039 15.398 -9.375 1 93.25 116 SER A C 1
ATOM 912 O O . SER A 1 116 ? 5.941 15.492 -8.828 1 93.25 116 SER A O 1
ATOM 914 N N . ALA A 1 117 ? 7.34 15.844 -10.531 1 92.88 117 ALA A N 1
ATOM 915 C CA . ALA A 1 117 ? 6.316 16.531 -11.305 1 92.88 117 ALA A CA 1
ATOM 916 C C . ALA A 1 117 ? 6.008 15.789 -12.602 1 92.88 117 ALA A C 1
ATOM 918 O O . ALA A 1 117 ? 5.203 16.25 -13.414 1 92.88 117 ALA A O 1
ATOM 919 N N . GLY A 1 118 ? 6.637 14.695 -12.812 1 91.75 118 GLY A N 1
ATOM 920 C CA . GLY A 1 118 ? 6.531 13.977 -14.078 1 91.75 118 GLY A CA 1
ATOM 921 C C . GLY A 1 118 ? 5.242 13.188 -14.203 1 91.75 118 GLY A C 1
ATOM 922 O O . GLY A 1 118 ? 4.547 12.961 -13.219 1 91.75 118 GLY A O 1
ATOM 923 N N . TYR A 1 119 ? 4.945 12.781 -15.508 1 95.62 119 TYR A N 1
ATOM 924 C CA . TYR A 1 119 ? 3.814 11.922 -15.844 1 95.62 119 TYR A CA 1
ATOM 925 C C . TYR A 1 119 ? 4.152 10.461 -15.602 1 95.62 119 TYR A C 1
ATOM 927 O O . TYR A 1 119 ? 5.238 10 -15.953 1 95.62 119 TYR A O 1
ATOM 935 N N . CYS A 1 120 ? 3.293 9.742 -14.93 1 96.5 120 CYS A N 1
ATOM 936 C CA . CYS A 1 120 ? 3.406 8.297 -14.75 1 96.5 120 CYS A CA 1
ATOM 937 C C . CYS A 1 120 ? 4.66 7.945 -13.961 1 96.5 120 CYS A C 1
ATOM 939 O O . CYS A 1 120 ? 5.391 7.023 -14.328 1 96.5 120 CYS A O 1
ATOM 941 N N . VAL A 1 121 ? 4.98 8.734 -12.961 1 96.12 121 VAL A N 1
ATOM 942 C CA . VAL A 1 121 ? 6.145 8.453 -12.125 1 96.12 121 VAL A CA 1
ATOM 943 C C . VAL A 1 121 ? 5.801 7.371 -11.102 1 96.12 121 VAL A C 1
ATOM 945 O O . VAL A 1 121 ? 4.629 7.156 -10.789 1 96.12 121 VAL A O 1
ATOM 948 N N . ARG A 1 122 ? 6.777 6.637 -10.648 1 97.94 122 ARG A N 1
ATOM 949 C CA . ARG A 1 122 ? 6.668 5.668 -9.555 1 97.94 122 ARG A CA 1
ATOM 950 C C . ARG A 1 122 ? 7.613 6.023 -8.414 1 97.94 122 ARG A C 1
ATOM 952 O O . ARG A 1 122 ? 8.836 6 -8.578 1 97.94 122 ARG A O 1
ATOM 959 N N . LEU A 1 123 ? 7.027 6.305 -7.254 1 97.75 123 LEU A N 1
ATOM 960 C CA . LEU A 1 123 ? 7.777 6.77 -6.094 1 97.75 123 LEU A CA 1
ATOM 961 C C . LEU A 1 123 ? 7.582 5.836 -4.906 1 97.75 123 LEU A C 1
ATOM 963 O O . LEU A 1 123 ? 6.465 5.387 -4.641 1 97.75 123 LEU A O 1
ATOM 967 N N . GLY A 1 124 ? 8.648 5.57 -4.227 1 98.06 124 GLY A N 1
ATOM 968 C CA . GLY A 1 124 ? 8.539 4.672 -3.086 1 98.06 124 GLY A CA 1
ATOM 969 C C . GLY A 1 124 ? 9.531 4.992 -1.98 1 98.06 124 GLY A C 1
ATOM 970 O O . GLY A 1 124 ? 10.664 5.398 -2.25 1 98.06 124 GLY A O 1
ATOM 971 N N . SER A 1 125 ? 9.125 4.781 -0.759 1 98.12 125 SER A N 1
ATOM 972 C CA . SER A 1 125 ? 9.992 4.926 0.406 1 98.12 125 SER A CA 1
ATOM 973 C C . SER A 1 125 ? 9.672 3.881 1.468 1 98.12 125 SER A C 1
ATOM 975 O O . SER A 1 125 ? 8.508 3.59 1.729 1 98.12 125 SER A O 1
ATOM 977 N N . VAL A 1 126 ? 10.727 3.359 2.037 1 98.06 126 VAL A N 1
ATOM 978 C CA . VAL A 1 126 ? 10.508 2.383 3.1 1 98.06 126 VAL A CA 1
ATOM 979 C C . VAL A 1 126 ? 11.062 2.922 4.418 1 98.06 126 VAL A C 1
ATOM 981 O O . VAL A 1 126 ? 10.953 2.271 5.457 1 98.06 126 VAL A O 1
ATOM 984 N N . GLY A 1 127 ? 11.648 4.141 4.41 1 95.62 127 GLY A N 1
ATOM 985 C CA . GLY A 1 127 ? 12.203 4.758 5.605 1 95.62 127 GLY A CA 1
ATOM 986 C C . GLY A 1 127 ? 11.156 5.465 6.449 1 95.62 127 GLY A C 1
ATOM 987 O O . GLY A 1 127 ? 10.039 5.719 5.984 1 95.62 127 GLY A O 1
ATOM 988 N N . TYR A 1 128 ? 11.578 5.809 7.656 1 94.56 128 TYR A N 1
ATOM 989 C CA . TYR A 1 128 ? 10.711 6.508 8.602 1 94.56 128 TYR A CA 1
ATOM 990 C C . TYR A 1 128 ? 10.609 7.984 8.25 1 94.56 128 TYR A C 1
ATOM 992 O O . TYR A 1 128 ? 11.578 8.586 7.777 1 94.56 128 TYR A O 1
ATOM 1000 N N . ASN A 1 129 ? 9.445 8.602 8.461 1 94.06 129 ASN A N 1
ATOM 1001 C CA . ASN A 1 129 ? 9.242 10.047 8.422 1 94.06 129 ASN A CA 1
ATOM 1002 C C . ASN A 1 129 ? 9.508 10.602 7.027 1 94.06 129 ASN A C 1
ATOM 1004 O O . ASN A 1 129 ? 10.078 11.688 6.883 1 94.06 129 ASN A O 1
ATOM 1008 N N . SER A 1 130 ? 9.172 9.836 6.035 1 94.19 130 SER A N 1
ATOM 1009 C CA . SER A 1 130 ? 9.375 10.297 4.664 1 94.19 130 SER A CA 1
ATOM 1010 C C . SER A 1 130 ? 8.273 11.266 4.238 1 94.19 130 SER A C 1
ATOM 1012 O O . SER A 1 130 ? 7.184 11.258 4.805 1 94.19 130 SER A O 1
ATOM 1014 N N . HIS A 1 131 ? 8.656 12.086 3.338 1 94.75 131 HIS A N 1
ATOM 1015 C CA . HIS A 1 131 ? 7.734 13.023 2.715 1 94.75 131 HIS A CA 1
ATOM 1016 C C . HIS A 1 131 ? 7.762 12.898 1.195 1 94.75 131 HIS A C 1
ATOM 1018 O O . HIS A 1 131 ? 8.789 13.156 0.563 1 94.75 131 HIS A O 1
ATOM 1024 N N . ILE A 1 132 ? 6.645 12.492 0.595 1 96.12 132 ILE A N 1
ATOM 1025 C CA . ILE A 1 132 ? 6.566 12.242 -0.84 1 96.12 132 ILE A CA 1
ATOM 1026 C C . ILE A 1 132 ? 5.492 13.125 -1.465 1 96.12 132 ILE A C 1
ATOM 1028 O O . ILE A 1 132 ? 4.355 13.156 -0.988 1 96.12 132 ILE A O 1
ATOM 1032 N N . SER A 1 133 ? 5.859 13.742 -2.486 1 95.31 133 SER A N 1
ATOM 1033 C CA . SER A 1 133 ? 4.918 14.609 -3.186 1 95.31 133 SER A CA 1
ATOM 1034 C C . SER A 1 133 ? 4.996 14.406 -4.695 1 95.31 133 SER A C 1
ATOM 1036 O O . SER A 1 133 ? 6.082 14.219 -5.246 1 95.31 133 SER A O 1
ATOM 1038 N N . SER A 1 134 ? 3.838 14.398 -5.344 1 96.12 134 SER A N 1
ATOM 1039 C CA . SER A 1 134 ? 3.775 14.305 -6.797 1 96.12 134 SER A CA 1
ATOM 1040 C C . SER A 1 134 ? 2.732 15.266 -7.367 1 96.12 134 SER A C 1
ATOM 1042 O O . SER A 1 134 ? 1.64 15.398 -6.812 1 96.12 134 SER A O 1
ATOM 1044 N N . SER A 1 135 ? 3.066 15.898 -8.461 1 95 135 SER A N 1
ATOM 1045 C CA . SER A 1 135 ? 2.102 16.812 -9.07 1 95 135 SER A CA 1
ATOM 1046 C C . SER A 1 135 ? 1.662 16.312 -10.445 1 95 135 SER A C 1
ATOM 1048 O O . SER A 1 135 ? 0.693 16.812 -11.008 1 95 135 SER A O 1
ATOM 1050 N N . GLY A 1 136 ? 2.348 15.367 -10.977 1 94.94 136 GLY A N 1
ATOM 1051 C CA . GLY A 1 136 ? 2 14.828 -12.281 1 94.94 136 GLY A CA 1
ATOM 1052 C C . GLY A 1 136 ? 0.853 13.836 -12.227 1 94.94 136 GLY A C 1
ATOM 1053 O O . GLY A 1 136 ? 0.534 13.305 -11.164 1 94.94 136 GLY A O 1
ATOM 1054 N N . ASP A 1 137 ? 0.24 13.555 -13.414 1 97.5 137 ASP A N 1
ATOM 1055 C CA . ASP A 1 137 ? -0.876 12.625 -13.508 1 97.5 137 ASP A CA 1
ATOM 1056 C C . ASP A 1 137 ? -0.387 11.18 -13.469 1 97.5 137 ASP A C 1
ATOM 1058 O O . ASP A 1 137 ? 0.752 10.891 -13.844 1 97.5 137 ASP A O 1
ATOM 1062 N N . ARG A 1 138 ? -1.227 10.289 -12.977 1 97.56 138 ARG A N 1
ATOM 1063 C CA . ARG A 1 138 ? -1.065 8.836 -13.039 1 97.56 138 ARG A CA 1
ATOM 1064 C C . ARG A 1 138 ? 0.18 8.391 -12.281 1 97.56 138 ARG A C 1
ATOM 1066 O O . ARG A 1 138 ? 0.909 7.508 -12.734 1 97.56 138 ARG A O 1
ATOM 1073 N N . ALA A 1 139 ? 0.499 9.133 -11.188 1 97.5 139 ALA A N 1
ATOM 1074 C CA . ALA A 1 139 ? 1.597 8.711 -10.32 1 97.5 139 ALA A CA 1
ATOM 1075 C C . ALA A 1 139 ? 1.216 7.473 -9.516 1 97.5 139 ALA A C 1
ATOM 1077 O O . ALA A 1 139 ? 0.042 7.266 -9.195 1 97.5 139 ALA A O 1
ATOM 1078 N N . ARG A 1 140 ? 2.168 6.645 -9.266 1 98.38 140 ARG A N 1
ATOM 1079 C CA . ARG A 1 140 ? 2.055 5.551 -8.305 1 98.38 140 ARG A CA 1
ATOM 1080 C C . ARG A 1 140 ? 3.029 5.738 -7.148 1 98.38 140 ARG A C 1
ATOM 1082 O O . ARG A 1 140 ? 4.242 5.789 -7.355 1 98.38 140 ARG A O 1
ATOM 1089 N N . ILE A 1 141 ? 2.5 5.816 -5.949 1 98.56 141 ILE A N 1
ATOM 1090 C CA . ILE A 1 141 ? 3.287 6.152 -4.766 1 98.56 141 ILE A CA 1
ATOM 1091 C C . ILE A 1 141 ? 3.094 5.082 -3.697 1 98.56 141 ILE A C 1
ATOM 1093 O O . ILE A 1 141 ? 1.962 4.707 -3.383 1 98.56 141 ILE A O 1
ATOM 1097 N N . VAL A 1 142 ? 4.195 4.609 -3.133 1 98.69 142 VAL A N 1
ATOM 1098 C CA . VAL A 1 142 ? 4.09 3.594 -2.092 1 98.69 142 VAL A CA 1
ATOM 1099 C C . VAL A 1 142 ? 5 3.959 -0.92 1 98.69 142 VAL A C 1
ATOM 1101 O O . VAL A 1 142 ? 6.086 4.508 -1.117 1 98.69 142 VAL A O 1
ATOM 1104 N N . ALA A 1 143 ? 4.598 3.609 0.295 1 98.56 143 ALA A N 1
ATOM 1105 C CA . ALA A 1 143 ? 5.379 3.887 1.498 1 98.56 143 ALA A CA 1
ATOM 1106 C C . ALA A 1 143 ? 5.191 2.789 2.541 1 98.56 143 ALA A C 1
ATOM 1108 O O . ALA A 1 143 ? 4.066 2.348 2.789 1 98.56 143 ALA A O 1
ATOM 1109 N N . ALA A 1 144 ? 6.297 2.42 3.189 1 98.31 144 ALA A N 1
ATOM 1110 C CA . ALA A 1 144 ? 6.223 1.391 4.223 1 98.31 144 ALA A CA 1
ATOM 1111 C C . ALA A 1 144 ? 6.594 1.959 5.59 1 98.31 144 ALA A C 1
ATOM 1113 O O . ALA A 1 144 ? 6.328 1.335 6.621 1 98.31 144 ALA A O 1
ATOM 1114 N N . GLY A 1 145 ? 7.246 3.113 5.645 1 96.06 145 GLY A N 1
ATOM 1115 C CA . GLY A 1 145 ? 7.707 3.701 6.895 1 96.06 145 GLY A CA 1
ATOM 1116 C C . GLY A 1 145 ? 6.594 4.336 7.703 1 96.06 145 GLY A C 1
ATOM 1117 O O . GLY A 1 145 ? 5.574 4.746 7.148 1 96.06 145 GLY A O 1
ATOM 1118 N N . ASN A 1 146 ? 6.832 4.438 8.969 1 96.62 146 ASN A N 1
ATOM 1119 C CA . ASN A 1 146 ? 5.879 5.129 9.836 1 96.62 146 ASN A CA 1
ATOM 1120 C C . ASN A 1 146 ? 5.934 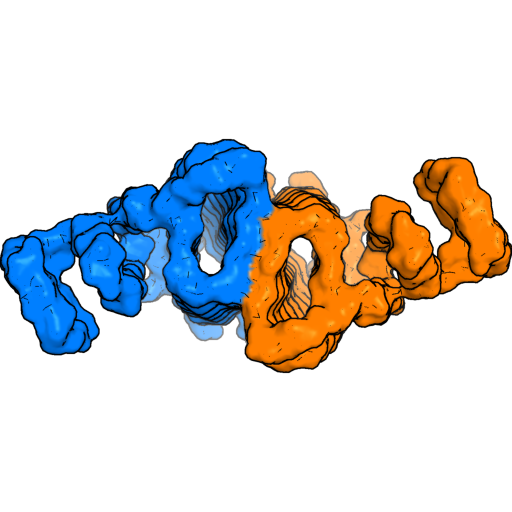6.641 9.633 1 96.62 146 ASN A C 1
ATOM 1122 O O . ASN A 1 146 ? 6.969 7.18 9.242 1 96.62 146 ASN A O 1
ATOM 1126 N N . SER A 1 147 ? 4.812 7.289 9.891 1 95.31 147 SER A N 1
ATOM 1127 C CA . SER A 1 147 ? 4.719 8.742 9.922 1 95.31 147 SER A CA 1
ATOM 1128 C C . SER A 1 147 ? 5.07 9.352 8.57 1 95.31 147 SER A C 1
ATOM 1130 O O . SER A 1 147 ? 5.73 10.391 8.508 1 95.31 147 SER A O 1
ATOM 1132 N N . THR A 1 148 ? 4.789 8.602 7.531 1 95.81 148 THR A N 1
ATOM 1133 C CA . THR A 1 148 ? 5.008 9.117 6.184 1 95.81 148 THR A CA 1
ATOM 1134 C C . THR A 1 148 ? 3.902 10.094 5.789 1 95.81 148 THR A C 1
ATOM 1136 O O . THR A 1 148 ? 2.75 9.93 6.191 1 95.81 148 THR A O 1
ATOM 1139 N N . ARG A 1 149 ? 4.293 11.086 5.031 1 95.81 149 ARG A N 1
ATOM 1140 C CA . ARG A 1 149 ? 3.365 12.062 4.465 1 95.81 149 ARG A CA 1
ATOM 1141 C C . ARG A 1 149 ? 3.396 12.023 2.939 1 95.81 149 ARG A C 1
ATOM 1143 O O . ARG A 1 149 ? 4.465 12.117 2.332 1 95.81 149 ARG A O 1
ATOM 1150 N N . ILE A 1 150 ? 2.217 11.906 2.359 1 97.25 150 ILE A N 1
ATOM 1151 C CA . ILE A 1 150 ? 2.119 11.805 0.908 1 97.25 150 ILE A CA 1
ATOM 1152 C C . ILE A 1 150 ? 1.095 12.812 0.389 1 97.25 150 ILE A C 1
ATOM 1154 O O . ILE A 1 150 ? -0.057 12.812 0.83 1 97.25 150 ILE A O 1
ATOM 1158 N N . SER A 1 151 ? 1.493 13.594 -0.483 1 96.25 151 SER A N 1
ATOM 1159 C CA . SER A 1 151 ? 0.582 14.516 -1.147 1 96.25 151 SER A CA 1
ATOM 1160 C C . SER A 1 151 ? 0.651 14.367 -2.664 1 96.25 151 SER A C 1
ATOM 1162 O O . SER A 1 151 ? 1.733 14.188 -3.227 1 96.25 151 SER A O 1
ATOM 1164 N N . SER A 1 152 ? -0.482 14.406 -3.283 1 96.69 152 SER A N 1
ATOM 1165 C CA . SER A 1 152 ? -0.542 14.289 -4.738 1 96.69 152 SER A CA 1
ATOM 1166 C C . SER A 1 152 ? -1.564 15.25 -5.328 1 96.69 152 SER A C 1
ATOM 1168 O O . SER A 1 152 ? -2.646 15.438 -4.77 1 96.69 152 SER A O 1
ATOM 1170 N N . ALA A 1 153 ? -1.203 15.789 -6.473 1 96.31 153 ALA A N 1
ATOM 1171 C CA . ALA A 1 153 ? -2.105 16.734 -7.121 1 96.31 153 ALA A CA 1
ATOM 1172 C C . ALA A 1 153 ? -2.689 16.141 -8.406 1 96.31 153 ALA A C 1
ATOM 1174 O O . ALA A 1 153 ? -3.734 16.594 -8.883 1 96.31 153 ALA A O 1
ATOM 1175 N N . GLY A 1 154 ? -2.051 15.234 -8.977 1 95.69 154 GLY A N 1
ATOM 1176 C CA . GLY A 1 154 ? -2.42 14.727 -10.289 1 95.69 154 GLY A CA 1
ATOM 1177 C C . GLY A 1 154 ? -3.676 13.875 -10.273 1 95.69 154 GLY A C 1
ATOM 1178 O O . GLY A 1 154 ? -4.113 13.43 -9.211 1 95.69 154 GLY A O 1
ATOM 1179 N N . ASN A 1 155 ? -4.242 13.633 -11.492 1 97.81 155 ASN A N 1
ATOM 1180 C CA . ASN A 1 155 ? -5.383 12.742 -11.664 1 97.81 155 ASN A CA 1
ATOM 1181 C C . ASN A 1 155 ? -4.941 11.281 -11.789 1 97.81 155 ASN A C 1
ATOM 1183 O O . ASN A 1 155 ? -3.881 11 -12.352 1 97.81 155 ASN A O 1
ATOM 1187 N N . GLY A 1 156 ? -5.762 10.445 -11.328 1 97.62 156 GLY A N 1
ATOM 1188 C CA . GLY A 1 156 ? -5.531 9.023 -11.516 1 97.62 156 GLY A CA 1
ATOM 1189 C C . GLY A 1 156 ? -4.324 8.516 -10.75 1 97.62 156 GLY A C 1
ATOM 1190 O O . GLY A 1 156 ? -3.619 7.613 -11.211 1 97.62 156 GLY A O 1
ATOM 1191 N N . THR A 1 157 ? -3.984 9.211 -9.672 1 97.69 157 THR A N 1
ATOM 1192 C CA . THR A 1 157 ? -2.875 8.773 -8.836 1 97.69 157 THR A CA 1
ATOM 1193 C C . THR A 1 157 ? -3.285 7.574 -7.98 1 97.69 157 THR A C 1
ATOM 1195 O O . THR A 1 157 ? -4.43 7.484 -7.531 1 97.69 157 THR A O 1
ATOM 1198 N N . ARG A 1 158 ? -2.396 6.652 -7.828 1 98.56 158 ARG A N 1
ATOM 1199 C CA . ARG A 1 158 ? -2.57 5.504 -6.941 1 98.56 158 ARG A CA 1
ATOM 1200 C C . ARG A 1 158 ? -1.554 5.531 -5.805 1 98.56 158 ARG A C 1
ATOM 1202 O O . ARG A 1 158 ? -0.345 5.57 -6.043 1 98.56 158 ARG A O 1
ATOM 1209 N N . ILE A 1 159 ? -2.025 5.539 -4.566 1 98.69 159 ILE A N 1
ATOM 1210 C CA . ILE A 1 159 ? -1.188 5.617 -3.375 1 98.69 159 ILE A CA 1
ATOM 1211 C C . ILE A 1 159 ? -1.42 4.387 -2.502 1 98.69 159 ILE A C 1
ATOM 1213 O O . ILE A 1 159 ? -2.564 4.012 -2.236 1 98.69 159 ILE A O 1
ATOM 1217 N N . ALA A 1 160 ? -0.386 3.727 -2.088 1 98.69 160 ALA A N 1
ATOM 1218 C CA . ALA A 1 160 ? -0.482 2.592 -1.173 1 98.69 160 ALA A CA 1
ATOM 1219 C C . ALA A 1 160 ? 0.516 2.725 -0.026 1 98.69 160 ALA A C 1
ATOM 1221 O O . ALA A 1 160 ? 1.685 3.051 -0.247 1 98.69 160 ALA A O 1
ATOM 1222 N N . SER A 1 161 ? 0.06 2.475 1.201 1 98.31 161 SER A N 1
ATOM 1223 C CA . SER A 1 161 ? 0.919 2.623 2.371 1 98.31 161 SER A CA 1
ATOM 1224 C C . SER A 1 161 ? 0.691 1.494 3.371 1 98.31 161 SER A C 1
ATOM 1226 O O . SER A 1 161 ? -0.446 1.067 3.584 1 98.31 161 SER A O 1
ATOM 1228 N N . SER A 1 162 ? 1.771 1.047 4.023 1 97.94 162 SER A N 1
ATOM 1229 C CA . SER A 1 162 ? 1.674 -0.002 5.035 1 97.94 162 SER A CA 1
ATOM 1230 C C . SER A 1 162 ? 2.182 0.486 6.387 1 97.94 162 SER A C 1
ATOM 1232 O O . SER A 1 162 ? 2.041 -0.208 7.395 1 97.94 162 SER A O 1
ATOM 1234 N N . GLY A 1 163 ? 2.793 1.667 6.449 1 95.94 163 GLY A N 1
ATOM 1235 C CA . GLY A 1 163 ? 3.311 2.205 7.699 1 95.94 163 GLY A CA 1
ATOM 1236 C C . GLY A 1 163 ? 2.23 2.791 8.586 1 95.94 163 GLY A C 1
ATOM 1237 O O . GLY A 1 163 ? 1.163 3.174 8.109 1 95.94 163 GLY A O 1
ATOM 1238 N N . MET A 1 164 ? 2.52 2.922 9.852 1 96.75 164 MET A N 1
ATOM 1239 C CA . MET A 1 164 ? 1.595 3.525 10.805 1 96.75 164 MET A CA 1
ATOM 1240 C C . MET A 1 164 ? 1.676 5.047 10.758 1 96.75 164 MET A C 1
ATOM 1242 O O . MET A 1 164 ? 2.713 5.605 10.391 1 96.75 164 MET A O 1
ATOM 1246 N N . ARG A 1 165 ? 0.6 5.699 11.141 1 96.06 165 ARG A N 1
ATOM 1247 C CA . ARG A 1 165 ? 0.522 7.148 11.258 1 96.06 165 ARG A CA 1
ATOM 1248 C C . ARG A 1 165 ? 0.85 7.824 9.922 1 96.06 165 ARG A C 1
ATOM 1250 O O . ARG A 1 165 ? 1.563 8.828 9.891 1 96.06 165 ARG A O 1
ATOM 1257 N N . ALA A 1 166 ? 0.43 7.168 8.867 1 96.31 166 ALA A N 1
ATOM 1258 C CA . ALA A 1 166 ? 0.586 7.777 7.551 1 96.31 166 ALA A CA 1
ATOM 1259 C C . ALA A 1 166 ? -0.46 8.859 7.32 1 96.31 166 ALA A C 1
ATOM 1261 O O . ALA A 1 166 ? -1.595 8.75 7.789 1 96.31 166 ALA A O 1
ATOM 1262 N N . ARG A 1 167 ? -0.085 9.898 6.66 1 96.69 167 ARG A N 1
ATOM 1263 C CA . ARG A 1 167 ? -0.986 10.961 6.234 1 96.69 167 ARG A CA 1
ATOM 1264 C C . ARG A 1 167 ? -0.969 11.117 4.719 1 96.69 167 ARG A C 1
ATOM 1266 O O . ARG A 1 167 ? 0.087 11.352 4.125 1 96.69 167 ARG A O 1
ATOM 1273 N N . VAL A 1 168 ? -2.133 10.969 4.152 1 97.5 168 VAL A N 1
ATOM 1274 C CA . VAL A 1 168 ? -2.25 11.016 2.697 1 97.5 168 VAL A CA 1
ATOM 1275 C C . VAL A 1 168 ? -3.252 12.094 2.295 1 97.5 168 VAL A C 1
ATOM 1277 O O . VAL A 1 168 ? -4.348 12.172 2.854 1 97.5 168 VAL A O 1
ATOM 1280 N N . SER A 1 169 ? -2.85 12.867 1.401 1 97 169 SER A N 1
ATOM 1281 C CA . SER A 1 169 ? -3.713 13.898 0.829 1 97 169 SER A CA 1
ATOM 1282 C C . SER A 1 169 ? -3.678 13.859 -0.695 1 97 169 SER A C 1
ATOM 1284 O O . SER A 1 169 ? -2.617 14.031 -1.301 1 97 169 SER A O 1
ATOM 1286 N N . ALA A 1 170 ? -4.848 13.711 -1.308 1 96.94 170 ALA A N 1
ATOM 1287 C CA . ALA A 1 170 ? -4.93 13.641 -2.764 1 96.94 170 ALA A CA 1
ATOM 1288 C C . ALA A 1 170 ? -5.91 14.68 -3.311 1 96.94 170 ALA A C 1
ATOM 1290 O O . ALA A 1 170 ? -7.074 14.719 -2.902 1 96.94 170 ALA A O 1
ATOM 1291 N N . LEU A 1 171 ? -5.52 15.469 -4.32 1 97.06 171 LEU A N 1
ATOM 1292 C CA . LEU A 1 171 ? -6.324 16.562 -4.836 1 97.06 171 LEU A CA 1
ATOM 1293 C C . LEU A 1 171 ? -7.023 16.172 -6.133 1 97.06 171 LEU A C 1
ATOM 1295 O O . LEU A 1 171 ? -8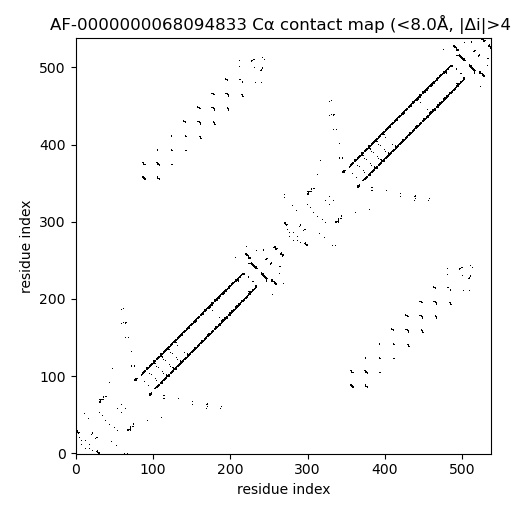.172 16.562 -6.367 1 97.06 171 LEU A O 1
ATOM 1299 N N . GLY A 1 172 ? -6.371 15.461 -6.992 1 96.38 172 GLY A N 1
ATOM 1300 C CA . GLY A 1 172 ? -6.875 15.148 -8.32 1 96.38 172 GLY A CA 1
ATOM 1301 C C . GLY A 1 172 ? -8.078 14.234 -8.305 1 96.38 172 GLY A C 1
ATOM 1302 O O . GLY A 1 172 ? -8.578 13.867 -7.238 1 96.38 172 GLY A O 1
ATOM 1303 N N . GLU A 1 173 ? -8.633 13.945 -9.477 1 97.81 173 GLU A N 1
ATOM 1304 C CA . GLU A 1 173 ? -9.805 13.094 -9.633 1 97.81 173 GLU A CA 1
ATOM 1305 C C . GLU A 1 173 ? -9.406 11.633 -9.797 1 97.81 173 GLU A C 1
ATOM 1307 O O . GLU A 1 173 ? -8.289 11.336 -10.234 1 97.81 173 GLU A O 1
ATOM 1312 N N . ARG A 1 174 ? -10.281 10.773 -9.492 1 97.25 174 ARG A N 1
ATOM 1313 C CA . ARG A 1 174 ? -10.18 9.336 -9.719 1 97.25 174 ARG A CA 1
ATOM 1314 C C . ARG A 1 174 ? -8.93 8.766 -9.055 1 97.25 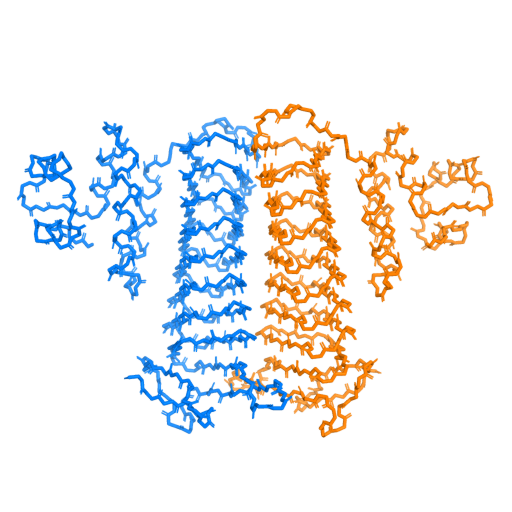174 ARG A C 1
ATOM 1316 O O . ARG A 1 174 ? -8.242 7.91 -9.625 1 97.25 174 ARG A O 1
ATOM 1323 N N . ASN A 1 175 ? -8.539 9.391 -7.938 1 98.31 175 ASN A N 1
ATOM 1324 C CA . ASN A 1 175 ? -7.41 8.859 -7.184 1 98.31 175 ASN A CA 1
ATOM 1325 C C . ASN A 1 175 ? -7.812 7.641 -6.352 1 98.31 175 ASN A C 1
ATOM 1327 O O . ASN A 1 175 ? -8.953 7.547 -5.891 1 98.31 175 ASN A O 1
ATOM 1331 N N . ARG A 1 176 ? -6.926 6.719 -6.227 1 98.56 176 ARG A N 1
ATOM 1332 C CA . ARG A 1 176 ? -7.121 5.523 -5.41 1 98.56 176 ARG A CA 1
ATOM 1333 C C . ARG A 1 176 ? -6.086 5.449 -4.293 1 98.56 176 ARG A C 1
ATOM 1335 O O . ARG A 1 176 ? -4.887 5.566 -4.539 1 98.56 176 ARG A O 1
ATOM 1342 N N . VAL A 1 177 ? -6.551 5.277 -3.059 1 98.69 177 VAL A N 1
ATOM 1343 C CA . VAL A 1 177 ? -5.672 5.168 -1.898 1 98.69 177 VAL A CA 1
ATOM 1344 C C . VAL A 1 177 ? -5.922 3.838 -1.189 1 98.69 177 VAL A C 1
ATOM 1346 O O . VAL A 1 177 ? -7.066 3.486 -0.897 1 98.69 177 VAL A O 1
ATOM 1349 N N . ALA A 1 178 ? -4.926 3.07 -0.98 1 98.56 178 ALA A N 1
ATOM 1350 C CA . ALA A 1 178 ? -4.969 1.818 -0.227 1 98.56 178 ALA A CA 1
ATOM 1351 C C . ALA A 1 178 ? -3.988 1.851 0.942 1 98.56 178 ALA A C 1
ATOM 1353 O O . ALA A 1 178 ? -2.779 1.99 0.744 1 98.56 178 ALA A O 1
ATOM 1354 N N . CYS A 1 179 ? -4.492 1.664 2.158 1 98.25 179 CYS A N 1
ATOM 1355 C CA . CYS A 1 179 ? -3.664 1.744 3.357 1 98.25 179 CYS A CA 1
ATOM 1356 C C . CYS A 1 179 ? -3.986 0.606 4.32 1 98.25 179 CYS A C 1
ATOM 1358 O O . CYS A 1 179 ? -5.117 0.121 4.355 1 98.25 179 CYS A O 1
ATOM 1360 N N . ASN A 1 180 ? -2.99 0.18 5.059 1 97.56 180 ASN A N 1
ATOM 1361 C CA . ASN A 1 180 ? -3.271 -0.798 6.105 1 97.56 180 ASN A CA 1
ATOM 1362 C C . ASN A 1 180 ? -2.516 -0.478 7.391 1 97.56 180 ASN A C 1
ATOM 1364 O O . ASN A 1 180 ? -2.381 -1.334 8.266 1 97.56 180 ASN A O 1
ATOM 1368 N N . GLY A 1 181 ? -1.949 0.721 7.504 1 97.12 181 GLY A N 1
ATOM 1369 C CA . GLY A 1 181 ? -1.311 1.176 8.727 1 97.12 181 GLY A CA 1
ATOM 1370 C C . GLY A 1 181 ? -2.287 1.772 9.727 1 97.12 181 GLY A C 1
ATOM 1371 O O . GLY A 1 181 ? -3.209 2.496 9.344 1 97.12 181 GLY A O 1
ATOM 1372 N N . ASP A 1 182 ? -2.047 1.526 10.984 1 98.12 182 ASP A N 1
ATOM 1373 C CA . ASP A 1 182 ? -2.893 2.072 12.039 1 98.12 182 ASP A CA 1
ATOM 1374 C C . ASP A 1 182 ? -2.668 3.572 12.203 1 98.12 182 ASP A C 1
ATOM 1376 O O . ASP A 1 182 ? -1.615 4.094 11.828 1 98.12 182 ASP A O 1
ATOM 1380 N N . LEU A 1 183 ? -3.631 4.262 12.766 1 97.62 183 LEU A N 1
ATOM 1381 C CA . LEU A 1 183 ? -3.547 5.66 13.172 1 97.62 183 LEU A CA 1
ATOM 1382 C C . LEU A 1 183 ? -3.27 6.559 11.977 1 97.62 183 LEU A C 1
ATOM 1384 O O . LEU A 1 183 ? -2.555 7.559 12.094 1 97.62 183 LEU A O 1
ATOM 1388 N N . SER A 1 184 ? -3.756 6.156 10.82 1 97.38 184 SER A N 1
ATOM 1389 C CA . SER A 1 184 ? -3.516 6.93 9.609 1 97.38 184 SER A CA 1
ATOM 1390 C C . SER A 1 184 ? -4.645 7.922 9.352 1 97.38 184 SER A C 1
ATOM 1392 O O . SER A 1 184 ? -5.727 7.805 9.93 1 97.38 184 SER A O 1
ATOM 1394 N N . GLN A 1 185 ? -4.344 8.891 8.602 1 97 185 GLN A N 1
ATOM 1395 C CA . GLN A 1 185 ? -5.305 9.891 8.133 1 97 185 GLN A CA 1
ATOM 1396 C C . GLN A 1 185 ? -5.289 10 6.613 1 97 185 GLN A C 1
ATOM 1398 O O . GLN A 1 185 ? -4.254 10.312 6.02 1 97 185 GLN A O 1
ATOM 1403 N N . LEU A 1 186 ? -6.457 9.773 6.012 1 97.88 186 LEU A N 1
ATOM 1404 C CA . LEU A 1 186 ? -6.574 9.758 4.555 1 97.88 186 LEU A CA 1
ATOM 1405 C C . LEU A 1 186 ? -7.566 10.812 4.078 1 97.88 186 LEU A C 1
ATOM 1407 O O . LEU A 1 186 ? -8.734 10.797 4.48 1 97.88 186 LEU A O 1
ATOM 1411 N N . VAL A 1 187 ? -7.086 11.672 3.244 1 97.69 187 VAL A N 1
ATOM 1412 C CA . VAL A 1 187 ? -7.945 12.75 2.77 1 97.69 187 VAL A CA 1
ATOM 1413 C C . VAL A 1 187 ? -7.91 12.805 1.243 1 97.69 187 VAL A C 1
ATOM 1415 O O . VAL A 1 187 ? -6.836 12.766 0.638 1 97.69 187 VAL A O 1
ATOM 1418 N N . SER A 1 188 ? -9.062 12.867 0.656 1 97.75 188 SER A N 1
ATOM 1419 C CA . SER A 1 188 ? -9.188 13.062 -0.785 1 97.75 188 SER A CA 1
ATOM 1420 C C . SER A 1 188 ? -10.133 14.211 -1.103 1 97.75 188 SER A C 1
ATOM 1422 O O . SER A 1 188 ? -11.219 14.305 -0.531 1 97.75 188 SER A O 1
ATOM 1424 N N . PHE A 1 189 ? -9.734 15.055 -2.062 1 97.38 189 PHE A N 1
ATOM 1425 C CA . PHE A 1 189 ? -10.531 16.234 -2.391 1 97.38 189 PHE A CA 1
ATOM 1426 C C . PHE A 1 189 ? -11.211 16.062 -3.746 1 97.38 189 PHE A C 1
ATOM 1428 O O . PHE A 1 189 ? -12.234 16.688 -4.008 1 97.38 189 PHE A O 1
ATOM 1435 N N . GLY A 1 190 ? -10.672 15.266 -4.531 1 96.56 190 GLY A N 1
ATOM 1436 C CA . GLY A 1 190 ? -11.164 15.141 -5.895 1 96.56 190 GLY A CA 1
ATOM 1437 C C . GLY A 1 190 ? -12.359 14.211 -6.016 1 96.56 190 GLY A C 1
ATOM 1438 O O . GLY A 1 190 ? -12.672 13.469 -5.082 1 96.56 190 GLY A O 1
ATOM 1439 N N . ALA A 1 191 ? -13.016 14.211 -7.203 1 97.75 191 ALA A N 1
ATOM 1440 C CA . ALA A 1 191 ? -14.18 13.367 -7.473 1 97.75 191 ALA A CA 1
ATOM 1441 C C . ALA A 1 191 ? -13.758 11.93 -7.777 1 97.75 191 ALA A C 1
ATOM 1443 O O . ALA A 1 191 ? -12.641 11.688 -8.227 1 97.75 191 ALA A O 1
ATOM 1444 N N . ASP A 1 192 ? -14.648 11.016 -7.512 1 97.31 192 ASP A N 1
ATOM 1445 C CA . ASP A 1 192 ? -14.523 9.609 -7.875 1 97.31 192 ASP A CA 1
ATOM 1446 C C . ASP A 1 192 ? -13.312 8.977 -7.195 1 97.31 192 ASP A C 1
ATOM 1448 O O . ASP A 1 192 ? -12.586 8.188 -7.816 1 97.31 192 ASP A O 1
ATOM 1452 N N . ALA A 1 193 ? -13.055 9.414 -5.961 1 97.75 193 ALA A N 1
ATOM 1453 C CA . ALA A 1 193 ? -11.969 8.812 -5.188 1 97.75 193 ALA A CA 1
ATOM 1454 C C . ALA A 1 193 ? -12.375 7.438 -4.656 1 97.75 193 ALA A C 1
ATOM 1456 O O . ALA A 1 193 ? -13.539 7.207 -4.336 1 97.75 193 ALA A O 1
ATOM 1457 N N . ARG A 1 194 ? -11.422 6.539 -4.594 1 98.44 194 ARG A N 1
ATOM 1458 C CA . ARG A 1 194 ? -11.594 5.227 -3.971 1 98.44 194 ARG A CA 1
ATOM 1459 C C . ARG A 1 194 ? -10.562 5.016 -2.861 1 98.44 194 ARG A C 1
ATOM 1461 O O . ARG A 1 194 ? -9.359 5.094 -3.102 1 98.44 194 ARG A O 1
ATOM 1468 N N . ILE A 1 195 ? -11.031 4.766 -1.657 1 98.69 195 ILE A N 1
ATOM 1469 C CA . ILE A 1 195 ? -10.141 4.555 -0.52 1 98.69 195 ILE A CA 1
ATOM 1470 C C . ILE A 1 195 ? -10.398 3.178 0.088 1 98.69 195 ILE A C 1
ATOM 1472 O O . ILE A 1 195 ? -11.539 2.838 0.413 1 98.69 195 ILE A O 1
ATOM 1476 N N . ALA A 1 196 ? -9.422 2.4 0.186 1 98.69 196 ALA A N 1
ATOM 1477 C CA . ALA A 1 196 ? -9.445 1.085 0.819 1 98.69 196 ALA A CA 1
ATOM 1478 C C . ALA A 1 196 ? -8.5 1.029 2.01 1 98.69 196 ALA A C 1
ATOM 1480 O O . ALA A 1 196 ? -7.289 1.225 1.856 1 98.69 196 ALA A O 1
ATOM 1481 N N . ASN A 1 197 ? -9.055 0.716 3.191 1 98.69 197 ASN A N 1
ATOM 1482 C CA . ASN A 1 197 ? -8.258 0.748 4.414 1 98.69 197 ASN A CA 1
ATOM 1483 C C . ASN A 1 197 ? -8.328 -0.578 5.164 1 98.69 197 ASN A C 1
ATOM 1485 O O . ASN A 1 197 ? -9.406 -1.178 5.273 1 98.69 197 ASN A O 1
ATOM 1489 N N . GLY A 1 198 ? -7.156 -0.98 5.645 1 98.25 198 GLY A N 1
ATOM 1490 C CA . GLY A 1 198 ? -7.109 -2.154 6.504 1 98.25 198 GLY A CA 1
ATOM 1491 C C . GLY A 1 198 ? -6.566 -1.859 7.887 1 98.25 198 GLY A C 1
ATOM 1492 O O . GLY A 1 198 ? -6.449 -2.762 8.719 1 98.25 198 GLY A O 1
ATOM 1493 N N . GLY A 1 199 ? -6.191 -0.656 8.141 1 97.69 199 GLY A N 1
ATOM 1494 C CA . GLY A 1 199 ? -5.629 -0.259 9.422 1 97.69 199 GLY A CA 1
ATOM 1495 C C . GLY A 1 199 ? -6.676 0.173 10.43 1 97.69 199 GLY A C 1
ATOM 1496 O O . GLY A 1 199 ? -7.809 0.495 10.055 1 97.69 199 GLY A O 1
ATOM 1497 N N . ASP A 1 200 ? -6.289 0.212 11.703 1 98.12 200 ASP A N 1
ATOM 1498 C CA . ASP A 1 200 ? -7.199 0.612 12.773 1 98.12 200 ASP A CA 1
ATOM 1499 C C . ASP A 1 200 ? -6.977 2.07 13.164 1 98.12 200 ASP A C 1
ATOM 1501 O O . ASP A 1 200 ? -5.879 2.605 12.984 1 98.12 200 ASP A O 1
ATOM 1505 N N . ASN A 1 201 ? -8.047 2.666 13.758 1 97.5 201 ASN A N 1
ATOM 1506 C CA . ASN A 1 201 ? -8.008 4.031 14.273 1 97.5 201 ASN A CA 1
ATOM 1507 C C . ASN A 1 201 ? -7.637 5.031 13.18 1 97.5 201 ASN A C 1
ATOM 1509 O O . ASN A 1 201 ? -6.734 5.852 13.359 1 97.5 201 ASN A O 1
ATOM 1513 N N . VAL A 1 202 ? -8.375 4.926 12.164 1 97.69 202 VAL A N 1
ATOM 1514 C CA . VAL A 1 202 ? -8.062 5.738 10.984 1 97.69 202 VAL A CA 1
ATOM 1515 C C . VAL A 1 202 ? -9.156 6.781 10.781 1 97.69 202 VAL A C 1
ATOM 1517 O O . VAL A 1 202 ? -10.312 6.555 11.133 1 97.69 202 VAL A O 1
ATOM 1520 N N . HIS A 1 203 ? -8.766 7.934 10.281 1 97.5 203 HIS A N 1
ATOM 1521 C CA . HIS A 1 203 ? -9.672 8.984 9.828 1 97.5 203 HIS A CA 1
ATOM 1522 C C . HIS A 1 203 ? -9.672 9.094 8.305 1 97.5 203 HIS A C 1
ATOM 1524 O O . HIS A 1 203 ? -8.609 9.227 7.691 1 97.5 203 HIS A O 1
ATOM 1530 N N . ILE A 1 204 ? -10.859 9.016 7.742 1 98.25 204 ILE A N 1
ATOM 1531 C CA . ILE A 1 204 ? -10.977 9.078 6.289 1 98.25 204 ILE A CA 1
ATOM 1532 C C . ILE A 1 204 ? -11.922 10.211 5.895 1 98.25 204 ILE A C 1
ATOM 1534 O O . ILE A 1 204 ? -13.078 10.234 6.309 1 98.25 204 ILE A O 1
ATOM 1538 N N . VAL A 1 205 ? -11.406 11.094 5.105 1 97.5 205 VAL A N 1
ATOM 1539 C CA . VAL A 1 205 ? -12.188 12.25 4.688 1 97.5 205 VAL A CA 1
ATOM 1540 C C . VAL A 1 205 ? -12.195 12.344 3.162 1 97.5 205 VAL A C 1
ATOM 1542 O O . VAL A 1 205 ? -11.148 12.484 2.537 1 97.5 205 VAL A O 1
ATOM 1545 N N . CYS A 1 206 ? -13.367 12.258 2.584 1 97.44 206 CYS A N 1
ATOM 1546 C CA . CYS A 1 206 ? -13.539 12.5 1.155 1 97.44 206 CYS A CA 1
ATOM 1547 C C . CYS A 1 206 ? -14.445 13.695 0.912 1 97.44 206 CYS A C 1
ATOM 1549 O O . CYS A 1 206 ? -15.625 13.664 1.267 1 97.44 206 CYS A O 1
ATOM 1551 N N . HIS A 1 207 ? -13.898 14.656 0.184 1 95.94 207 HIS A N 1
ATOM 1552 C CA . HIS A 1 207 ? -14.66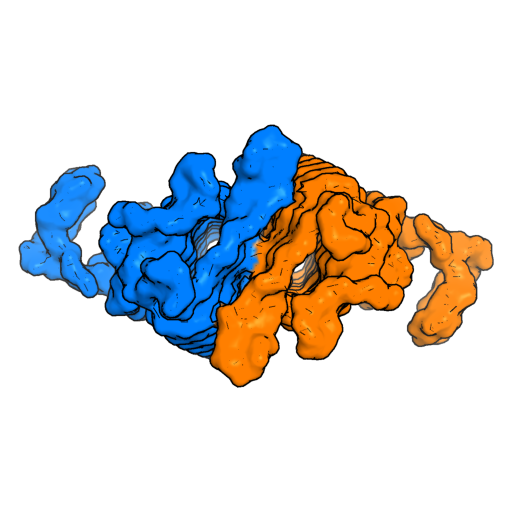4 15.859 -0.111 1 95.94 207 HIS A CA 1
ATOM 1553 C C . HIS A 1 207 ? -15.305 15.781 -1.492 1 95.94 207 HIS A C 1
ATOM 1555 O O . HIS A 1 207 ? -16.359 16.375 -1.726 1 95.94 207 HIS A O 1
ATOM 1561 N N . GLY A 1 208 ? -14.703 15.125 -2.305 1 95.62 208 GLY A N 1
ATOM 1562 C CA . GLY A 1 208 ? -15.148 15.078 -3.686 1 95.62 208 GLY A CA 1
ATOM 1563 C C . GLY A 1 208 ? -16.406 14.25 -3.871 1 95.62 208 GLY A C 1
ATOM 1564 O O . GLY A 1 208 ? -16.828 13.523 -2.961 1 95.62 208 GLY A O 1
ATOM 1565 N N . GLU A 1 209 ? -17 14.344 -5.055 1 97.31 209 GLU A N 1
ATOM 1566 C CA . GLU A 1 209 ? -18.234 13.633 -5.371 1 97.31 209 GLU A CA 1
ATOM 1567 C C . GLU A 1 209 ? -17.953 12.156 -5.68 1 97.31 209 GLU A C 1
ATOM 1569 O O . GLU A 1 209 ? -16.891 11.82 -6.203 1 97.31 209 GLU A O 1
ATOM 1574 N N . ASN A 1 210 ? -18.906 11.312 -5.34 1 97.06 210 ASN A N 1
ATOM 1575 C CA . ASN A 1 210 ? -18.969 9.906 -5.742 1 97.06 210 ASN A CA 1
ATOM 1576 C C . ASN A 1 210 ? -17.766 9.117 -5.23 1 97.06 210 ASN A C 1
ATOM 1578 O O . ASN A 1 210 ? -17.219 8.281 -5.949 1 97.06 210 ASN A O 1
ATOM 1582 N N . ALA A 1 211 ? -17.312 9.461 -4.055 1 97.31 211 ALA A N 1
ATOM 1583 C CA . ALA A 1 211 ? -16.219 8.703 -3.457 1 97.31 211 ALA A CA 1
ATOM 1584 C C . ALA A 1 211 ? -16.719 7.391 -2.857 1 97.31 211 ALA A C 1
ATOM 1586 O O . ALA A 1 211 ? -17.875 7.301 -2.42 1 97.31 211 ALA A O 1
ATOM 1587 N N . ALA A 1 212 ? -15.914 6.371 -2.893 1 98.31 212 ALA A N 1
ATOM 1588 C CA . ALA A 1 212 ? -16.203 5.09 -2.256 1 98.31 212 ALA A CA 1
ATOM 1589 C C . ALA A 1 212 ? -15.125 4.727 -1.241 1 98.31 212 ALA A C 1
ATOM 1591 O O . ALA A 1 212 ? -13.93 4.781 -1.548 1 98.31 212 ALA A O 1
ATOM 1592 N N . ILE A 1 213 ? -15.555 4.402 -0.025 1 98.69 213 ILE A N 1
ATOM 1593 C CA . ILE A 1 213 ? -14.641 4.039 1.054 1 98.69 213 ILE A CA 1
ATOM 1594 C C . ILE A 1 213 ? -14.953 2.623 1.54 1 98.69 213 ILE A C 1
ATOM 1596 O O . ILE A 1 213 ? -16.109 2.283 1.773 1 98.69 213 ILE A O 1
ATOM 1600 N N . ALA A 1 214 ? -13.992 1.797 1.642 1 98.69 214 ALA A N 1
ATOM 1601 C CA . ALA A 1 214 ? -14.117 0.455 2.203 1 98.69 214 ALA A CA 1
ATOM 1602 C C . ALA A 1 214 ? -13.031 0.187 3.238 1 98.69 214 ALA A C 1
ATOM 1604 O O . ALA A 1 214 ? -11.844 0.357 2.959 1 98.69 214 ALA A O 1
ATOM 1605 N N . SER A 1 215 ? -13.445 -0.227 4.422 1 98.75 215 SER A N 1
ATOM 1606 C CA . SER A 1 215 ? -12.453 -0.442 5.469 1 98.75 215 SER A CA 1
ATOM 1607 C C . SER A 1 215 ? -12.688 -1.765 6.191 1 98.75 215 SER A C 1
ATOM 1609 O O . SER A 1 215 ? -13.812 -2.072 6.582 1 98.75 215 SER A O 1
ATOM 1611 N N . THR A 1 216 ? -11.633 -2.512 6.32 1 98.5 216 THR A N 1
ATOM 1612 C CA . THR A 1 216 ? -11.688 -3.725 7.129 1 98.5 216 THR A CA 1
ATOM 1613 C C . THR A 1 216 ? -11.211 -3.447 8.555 1 98.5 216 THR A C 1
ATOM 1615 O O . THR A 1 216 ? -11.422 -4.266 9.453 1 98.5 216 THR A O 1
ATOM 1618 N N . GLY A 1 217 ? -10.555 -2.355 8.766 1 96.88 217 GLY A N 1
ATOM 1619 C CA . GLY A 1 217 ? -10.141 -1.939 10.102 1 96.88 217 GLY A CA 1
ATOM 1620 C C . GLY A 1 217 ? -11.086 -0.935 10.727 1 96.88 217 GLY A C 1
ATOM 1621 O O . GLY A 1 217 ? -12.008 -0.45 10.078 1 96.88 217 GLY A O 1
ATOM 1622 N N . VAL A 1 218 ? -10.812 -0.625 11.93 1 95.81 218 VAL A N 1
ATOM 1623 C CA . VAL A 1 218 ? -11.664 0.287 12.688 1 95.81 218 VAL A CA 1
ATOM 1624 C C . VAL A 1 218 ? -11.406 1.725 12.242 1 95.81 218 VAL A C 1
ATOM 1626 O O . VAL A 1 218 ? -10.266 2.199 12.289 1 95.81 218 VAL A O 1
ATOM 1629 N N . VAL A 1 219 ? -12.5 2.338 11.922 1 97.38 219 VAL A N 1
ATOM 1630 C CA . VAL A 1 219 ? -12.414 3.727 11.484 1 97.38 219 VAL A CA 1
ATOM 1631 C C . VAL A 1 219 ? -12.953 4.648 12.578 1 97.38 219 VAL A C 1
ATOM 1633 O O . VAL A 1 219 ? -14.078 4.473 13.047 1 97.38 219 VAL A O 1
ATOM 1636 N N . ASP A 1 220 ? -12.164 5.637 12.93 1 97.44 220 ASP A N 1
ATOM 1637 C CA . ASP A 1 220 ? -12.57 6.586 13.961 1 97.44 220 ASP A CA 1
ATOM 1638 C C . ASP A 1 220 ? -13.609 7.574 13.422 1 97.44 220 ASP A C 1
ATOM 1640 O O . ASP A 1 220 ? -14.523 7.969 14.141 1 97.44 220 ASP A O 1
ATOM 1644 N N . SER A 1 221 ? -13.43 7.934 12.234 1 97.56 221 SER A N 1
ATOM 1645 C CA . SER A 1 221 ? -14.406 8.82 11.609 1 97.56 221 SER A CA 1
ATOM 1646 C C . SER A 1 221 ? -14.289 8.789 10.094 1 97.56 221 SER A C 1
ATOM 1648 O O . SER A 1 221 ? -13.227 8.461 9.555 1 97.56 221 SER A O 1
ATOM 1650 N N . VAL A 1 222 ? -15.43 9.094 9.477 1 98.19 222 VAL A N 1
ATOM 1651 C CA . VAL A 1 222 ? -15.492 9.125 8.023 1 98.19 222 VAL A CA 1
ATOM 1652 C C . VAL A 1 222 ? -16.328 10.312 7.566 1 98.19 222 VAL A C 1
ATOM 1654 O O . VAL A 1 222 ? -17.328 10.664 8.211 1 98.19 222 VAL A O 1
ATOM 1657 N N . VAL A 1 223 ? -15.883 11 6.578 1 98.25 223 VAL A N 1
ATOM 1658 C CA . VAL A 1 223 ? -16.641 12.055 5.906 1 98.25 223 VAL A CA 1
ATOM 1659 C C . VAL A 1 223 ? -16.812 11.711 4.43 1 98.25 223 VAL A C 1
ATOM 1661 O O . VAL A 1 223 ? -15.844 11.367 3.75 1 98.25 223 VAL A O 1
ATOM 1664 N N . LEU A 1 224 ? -18.047 11.797 3.965 1 98 224 LEU A N 1
ATOM 1665 C CA . LEU A 1 224 ? -18.344 11.539 2.562 1 98 224 LEU A CA 1
ATOM 1666 C C . LEU A 1 224 ? -18.734 12.828 1.846 1 98 224 LEU A C 1
ATOM 1668 O O . LEU A 1 224 ? -19.359 13.711 2.443 1 98 224 LEU A O 1
ATOM 1672 N N . GLY A 1 225 ? -18.312 12.938 0.61 1 97.5 225 GLY A N 1
ATOM 1673 C CA . GLY A 1 225 ? -18.859 13.977 -0.25 1 97.5 225 GLY A CA 1
ATOM 1674 C C . GLY A 1 225 ? -20.188 13.594 -0.889 1 97.5 225 GLY A C 1
ATOM 1675 O O . GLY A 1 225 ? -20.75 12.539 -0.583 1 97.5 225 GLY A O 1
ATOM 1676 N N . PRO A 1 226 ? -20.656 14.484 -1.797 1 97.56 226 PRO A N 1
ATOM 1677 C CA . PRO A 1 226 ? -21.922 14.164 -2.469 1 97.56 226 PRO A CA 1
ATOM 1678 C C . PRO A 1 226 ? -21.859 12.875 -3.279 1 97.56 226 PRO A C 1
ATOM 1680 O O . PRO A 1 226 ? -20.906 12.664 -4.035 1 97.56 226 PRO A O 1
ATOM 1683 N N . GLY A 1 227 ? -22.844 12.016 -3.08 1 97 227 GLY A N 1
ATOM 1684 C CA . GLY A 1 227 ? -22.938 10.781 -3.836 1 97 227 GLY A CA 1
ATOM 1685 C C . GLY A 1 227 ? -21.984 9.703 -3.332 1 97 227 GLY A C 1
ATOM 1686 O O . GLY A 1 227 ? -21.859 8.641 -3.947 1 97 227 GLY A O 1
ATOM 1687 N N . GLY A 1 228 ? -21.328 9.984 -2.232 1 97.5 228 GLY A N 1
ATOM 1688 C CA . GLY A 1 228 ? -20.344 9.047 -1.716 1 97.5 228 GLY A CA 1
ATOM 1689 C C . GLY A 1 228 ? -20.969 7.906 -0.934 1 97.5 228 GLY A C 1
ATOM 1690 O O . GLY A 1 228 ? -22.156 7.961 -0.576 1 97.5 228 GLY A O 1
ATOM 1691 N N . CYS A 1 229 ? -20.25 6.84 -0.708 1 98.31 229 CYS A N 1
ATOM 1692 C CA . CYS A 1 229 ? -20.672 5.695 0.093 1 98.31 229 CYS A CA 1
ATOM 1693 C C . CYS A 1 229 ? -19.484 5.082 0.833 1 98.31 229 CYS A C 1
ATOM 1695 O O . CYS A 1 229 ? -18.328 5.348 0.495 1 98.31 229 CYS A O 1
ATOM 1697 N N . ALA A 1 230 ? -19.797 4.336 1.896 1 98.56 230 ALA A N 1
ATOM 1698 C CA . ALA A 1 230 ? -18.75 3.723 2.711 1 98.56 230 ALA A CA 1
ATOM 1699 C C . ALA A 1 230 ? -19.219 2.385 3.279 1 98.56 230 ALA A C 1
ATOM 1701 O O . ALA A 1 230 ? -20.391 2.207 3.58 1 98.56 230 ALA A O 1
ATOM 1702 N N . ALA A 1 231 ? -18.375 1.456 3.303 1 98.69 231 ALA A N 1
ATOM 1703 C CA . ALA A 1 231 ? -18.547 0.204 4.035 1 98.69 231 ALA A CA 1
ATOM 1704 C C . ALA A 1 231 ? -17.484 0.049 5.117 1 98.69 231 ALA A C 1
ATOM 1706 O O . ALA A 1 231 ? -16.297 -0.047 4.816 1 98.69 231 ALA A O 1
ATOM 1707 N N . LEU A 1 232 ? -17.891 0.017 6.359 1 98.5 232 LEU A N 1
ATOM 1708 C CA . LEU A 1 232 ? -16.969 -0.044 7.488 1 98.5 232 LEU A CA 1
ATOM 1709 C C . LEU A 1 232 ? -17.156 -1.335 8.273 1 98.5 232 LEU A C 1
ATOM 1711 O O . LEU A 1 232 ? -18.266 -1.656 8.688 1 98.5 232 LEU A O 1
ATOM 1715 N N . ALA A 1 233 ? -16.062 -1.968 8.477 1 97.69 233 ALA A N 1
ATOM 1716 C CA . ALA A 1 233 ? -16.125 -3.221 9.227 1 97.69 233 ALA A CA 1
ATOM 1717 C C . ALA A 1 233 ? -16.281 -2.963 10.719 1 97.69 233 ALA A C 1
ATOM 1719 O O . ALA A 1 233 ? -15.805 -1.951 11.234 1 97.69 233 ALA A O 1
ATOM 1720 N N . TYR A 1 234 ? -16.953 -3.848 11.352 1 96 234 TYR A N 1
ATOM 1721 C CA . TYR A 1 234 ? -17.078 -3.859 12.805 1 96 234 TYR A CA 1
ATOM 1722 C C . TYR A 1 234 ? -17.266 -5.277 13.328 1 96 234 TYR A C 1
ATOM 1724 O O . TYR A 1 234 ? -17.641 -6.176 12.57 1 96 234 TYR A O 1
ATOM 1732 N N . HIS A 1 235 ? -16.906 -5.453 14.5 1 94.25 235 HIS A N 1
ATOM 1733 C CA . HIS A 1 235 ? -17.172 -6.73 15.164 1 94.25 235 HIS A CA 1
ATOM 1734 C C . HIS A 1 235 ? -18.422 -6.656 16.031 1 94.25 235 HIS A C 1
ATOM 1736 O O . HIS A 1 235 ? -18.516 -5.793 16.906 1 94.25 235 HIS A O 1
ATOM 1742 N N . ASP A 1 236 ? -19.328 -7.52 15.906 1 91.62 236 ASP A N 1
ATOM 1743 C CA . ASP A 1 236 ? -20.609 -7.438 16.625 1 91.62 236 ASP A CA 1
ATOM 1744 C C . ASP A 1 236 ? -20.562 -8.242 17.922 1 91.62 236 ASP A C 1
ATOM 1746 O O . ASP A 1 236 ? -21.578 -8.461 18.562 1 91.62 236 ASP A O 1
ATOM 1750 N N . GLY A 1 237 ? -19.375 -8.711 18.344 1 91.12 237 GLY A N 1
ATOM 1751 C CA . GLY A 1 237 ? -19.203 -9.57 19.5 1 91.12 237 GLY A CA 1
ATOM 1752 C C . GLY A 1 237 ? -18.969 -11.031 19.141 1 91.12 237 GLY A C 1
ATOM 1753 O O . GLY A 1 237 ? -18.391 -11.781 19.922 1 91.12 237 GLY A O 1
ATOM 1754 N N . GLU A 1 238 ? -19.516 -11.43 17.984 1 90.5 238 GLU A N 1
ATOM 1755 C CA . GLU A 1 238 ? -19.375 -12.812 17.531 1 90.5 238 GLU A CA 1
ATOM 1756 C C . GLU A 1 238 ? -18.5 -12.914 16.297 1 90.5 238 GLU A C 1
ATOM 1758 O O . GLU A 1 238 ? -17.641 -13.797 16.203 1 90.5 238 GLU A O 1
ATOM 1763 N N . ARG A 1 239 ? -18.781 -12.016 15.391 1 91.94 239 ARG A N 1
ATOM 1764 C CA . ARG A 1 239 ? -18.047 -12.078 14.133 1 91.94 239 ARG A CA 1
ATOM 1765 C C . ARG A 1 239 ? -17.922 -10.703 13.492 1 91.94 239 ARG A C 1
ATOM 1767 O O . ARG A 1 239 ? -18.547 -9.742 13.945 1 91.94 239 ARG A O 1
ATOM 1774 N N . MET A 1 240 ? -17.156 -10.648 12.438 1 92.69 240 MET A N 1
ATOM 1775 C CA . MET A 1 240 ? -16.953 -9.414 11.68 1 92.69 240 MET A CA 1
ATOM 1776 C C . MET A 1 240 ? -18.109 -9.172 10.719 1 92.69 240 MET A C 1
ATOM 1778 O O . MET A 1 240 ? -18.609 -10.109 10.094 1 92.69 240 MET A O 1
ATOM 1782 N N . ARG A 1 241 ? -18.5 -7.887 10.656 1 95.38 241 ARG A N 1
ATOM 1783 C CA . ARG A 1 241 ? -19.547 -7.438 9.742 1 95.38 241 ARG A CA 1
ATOM 1784 C C . ARG A 1 241 ? -19.188 -6.094 9.117 1 95.38 241 ARG A C 1
ATOM 1786 O O . ARG A 1 241 ? -18.094 -5.574 9.328 1 95.38 241 ARG A O 1
ATOM 1793 N N . PHE A 1 242 ? -20.141 -5.66 8.242 1 97.75 242 PHE A N 1
ATOM 1794 C CA . PHE A 1 242 ? -19.938 -4.355 7.625 1 97.75 242 PHE A CA 1
ATOM 1795 C C . PHE A 1 242 ? -21.156 -3.473 7.805 1 97.75 242 PHE A C 1
ATOM 1797 O O . PHE A 1 242 ? -22.297 -3.943 7.688 1 97.75 242 PHE A O 1
ATOM 1804 N N . ALA A 1 243 ? -20.953 -2.254 8.164 1 97.94 243 ALA A N 1
ATOM 1805 C CA . ALA A 1 243 ? -21.953 -1.2 8.102 1 97.94 243 ALA A CA 1
ATOM 1806 C C . ALA A 1 243 ? -21.797 -0.366 6.832 1 97.94 243 ALA A C 1
ATOM 1808 O O . ALA A 1 243 ? -20.672 0.011 6.469 1 97.94 243 ALA A O 1
ATOM 1809 N N . VAL A 1 244 ? -22.906 -0.078 6.215 1 97.94 244 VAL A N 1
ATOM 1810 C CA . VAL A 1 244 ? -22.828 0.631 4.941 1 97.94 244 VAL A CA 1
ATOM 1811 C C . VAL A 1 244 ? -23.5 1.997 5.074 1 97.94 244 VAL A C 1
ATOM 1813 O O . VAL A 1 244 ? -24.578 2.115 5.68 1 97.94 244 VAL A O 1
ATOM 1816 N N . ALA A 1 245 ? -22.844 2.947 4.578 1 98.06 245 ALA A N 1
ATOM 1817 C CA . ALA A 1 245 ? -23.375 4.305 4.496 1 98.06 245 ALA A CA 1
ATOM 1818 C C . ALA A 1 245 ? -23.438 4.785 3.051 1 98.06 245 ALA A C 1
ATOM 1820 O O . ALA A 1 245 ? -22.469 4.629 2.301 1 98.06 245 ALA A O 1
ATOM 1821 N N . VAL A 1 246 ? -24.547 5.309 2.691 1 97.81 246 VAL A N 1
ATOM 1822 C CA . VAL A 1 246 ? -24.734 5.934 1.386 1 97.81 246 VAL A CA 1
ATOM 1823 C C . VAL A 1 246 ? -25.266 7.355 1.562 1 97.81 246 VAL A C 1
ATOM 1825 O O . VAL A 1 246 ? -26.312 7.566 2.174 1 97.81 246 VAL A O 1
ATOM 1828 N N . GLU A 1 247 ? -24.453 8.227 1.065 1 97.88 247 GLU A N 1
ATOM 1829 C CA . GLU A 1 247 ? -24.875 9.617 1.204 1 97.88 247 GLU A CA 1
ATOM 1830 C C . GLU A 1 247 ? -26.281 9.828 0.644 1 97.88 247 GLU A C 1
ATOM 1832 O O . GLU A 1 247 ? -26.594 9.352 -0.445 1 97.88 247 GLU A O 1
ATOM 1837 N N . GLY A 1 248 ? -27.078 10.555 1.374 1 96.94 248 GLY A N 1
ATOM 1838 C CA . GLY A 1 248 ? -28.453 10.812 0.965 1 96.94 248 GLY A CA 1
ATOM 1839 C C . GLY A 1 248 ? -29.438 9.773 1.478 1 96.94 248 GLY A C 1
ATOM 1840 O O . GLY A 1 248 ? -30.656 9.945 1.353 1 96.94 248 GLY A O 1
ATOM 1841 N N . GLU A 1 249 ? -28.953 8.711 2.033 1 96.62 249 GLU A N 1
ATOM 1842 C CA . GLU A 1 249 ? -29.797 7.656 2.582 1 96.62 249 GLU A CA 1
ATOM 1843 C C . GLU A 1 249 ? -29.609 7.523 4.09 1 96.62 249 GLU A C 1
ATOM 1845 O O . GLU A 1 249 ? -28.484 7.656 4.594 1 96.62 249 GLU A O 1
ATOM 1850 N N . LYS A 1 250 ? -30.719 7.266 4.824 1 95.94 250 LYS A N 1
ATOM 1851 C CA . LYS A 1 250 ? -30.734 6.953 6.25 1 95.94 250 LYS A CA 1
ATOM 1852 C C . LYS A 1 250 ? -30.047 8.047 7.062 1 95.94 250 LYS A C 1
ATOM 1854 O O . LYS A 1 250 ? -29.281 7.75 7.984 1 95.94 250 LYS A O 1
ATOM 1859 N N . GLY A 1 251 ? -30.062 9.289 6.602 1 95.94 251 GLY A N 1
ATOM 1860 C CA . GLY A 1 251 ? -29.578 10.438 7.367 1 95.94 251 GLY A CA 1
ATOM 1861 C C . GLY A 1 251 ? -28.125 10.758 7.113 1 95.94 251 GLY A C 1
ATOM 1862 O O . GLY A 1 251 ? -27.547 11.609 7.793 1 95.94 251 GLY A O 1
ATOM 1863 N N . ILE A 1 252 ? -27.562 10.039 6.238 1 97.75 252 ILE A N 1
ATOM 1864 C CA . ILE A 1 252 ? -26.172 10.312 5.922 1 97.75 252 ILE A CA 1
ATOM 1865 C C . ILE A 1 252 ? -26.078 11.531 5.012 1 97.75 252 ILE A C 1
ATOM 1867 O O . ILE A 1 252 ? -26.656 11.547 3.922 1 97.75 252 ILE A O 1
ATOM 1871 N N . ARG A 1 253 ? -25.25 12.523 5.43 1 98.38 253 ARG A N 1
ATOM 1872 C CA . ARG A 1 253 ? -25.125 13.773 4.676 1 98.38 253 ARG A CA 1
ATOM 1873 C C . ARG A 1 253 ? -23.688 14.039 4.273 1 98.38 253 ARG A C 1
ATOM 1875 O O . ARG A 1 253 ? -22.75 13.688 5.004 1 98.38 253 ARG A O 1
ATOM 1882 N N . ALA A 1 254 ? -23.625 14.734 3.195 1 97.94 254 ALA A N 1
ATOM 1883 C CA . ALA A 1 254 ? -22.297 15.109 2.713 1 97.94 254 ALA A CA 1
ATOM 1884 C C . ALA A 1 254 ? -21.656 16.141 3.643 1 97.94 254 ALA A C 1
ATOM 1886 O O . ALA A 1 254 ? -22.312 17.047 4.133 1 97.94 254 ALA A O 1
ATOM 1887 N N . GLY A 1 255 ? -20.344 15.93 3.898 1 96.88 255 GLY A N 1
ATOM 1888 C CA . GLY A 1 255 ? -19.562 16.906 4.645 1 96.88 255 GLY A CA 1
ATOM 1889 C C . GLY A 1 255 ? -19.641 16.703 6.148 1 96.88 255 GLY A C 1
ATOM 1890 O O . GLY A 1 255 ? -18.984 17.422 6.906 1 96.88 255 GLY A O 1
ATOM 1891 N N . VAL A 1 256 ? -20.484 15.766 6.598 1 98.12 256 VAL A N 1
ATOM 1892 C CA . VAL A 1 256 ? -20.641 15.523 8.023 1 98.12 256 VAL A CA 1
ATOM 1893 C C . VAL A 1 256 ? -19.734 14.375 8.461 1 98.12 256 VAL A C 1
ATOM 1895 O O . VAL A 1 256 ? -19.594 13.383 7.746 1 98.12 256 VAL A O 1
ATOM 1898 N N . LYS A 1 257 ? -19.141 14.617 9.602 1 97.75 257 LYS A N 1
ATOM 1899 C CA . LYS A 1 257 ? -18.25 13.602 10.164 1 97.75 257 LYS A CA 1
ATOM 1900 C C . LYS A 1 257 ? -19.047 12.547 10.93 1 97.75 257 LYS A C 1
ATOM 1902 O O . LYS A 1 257 ? -19.766 12.867 11.867 1 97.75 257 LYS A O 1
ATOM 1907 N N . TYR A 1 258 ? -18.906 11.242 10.531 1 98.5 258 TYR A N 1
ATOM 1908 C CA . TYR A 1 258 ? -19.625 10.148 11.172 1 98.5 258 TYR A CA 1
ATOM 1909 C C . TYR A 1 258 ? -18.672 9.172 11.836 1 98.5 258 TYR A C 1
ATOM 1911 O O . TYR A 1 258 ? -17.5 9.094 11.461 1 98.5 258 TYR A O 1
ATOM 1919 N N . ARG A 1 259 ? -19.125 8.438 12.773 1 97.88 259 ARG A N 1
ATOM 1920 C CA . ARG A 1 259 ? -18.484 7.273 13.375 1 97.88 259 ARG A CA 1
ATOM 1921 C C . ARG A 1 259 ? -19.5 6.18 13.68 1 97.88 259 ARG A C 1
ATOM 1923 O O . ARG A 1 259 ? -20.703 6.43 13.664 1 97.88 259 ARG A O 1
ATOM 1930 N N . LEU A 1 260 ? -19.016 4.973 13.891 1 97.38 260 LEU A N 1
ATOM 1931 C CA . LEU A 1 260 ? -19.906 3.914 14.359 1 97.38 260 LEU A CA 1
ATOM 1932 C C . LEU A 1 260 ? -20 3.918 15.883 1 97.38 260 LEU A C 1
ATOM 1934 O O . LEU A 1 260 ? -18.984 3.916 16.578 1 97.38 260 LEU A O 1
ATOM 1938 N N . ASP A 1 261 ? -21.188 3.951 16.391 1 96.31 261 ASP A N 1
ATOM 1939 C CA . ASP A 1 261 ? -21.375 3.908 17.844 1 96.31 261 ASP A CA 1
ATOM 1940 C C . ASP A 1 261 ? -21.344 2.471 18.359 1 96.31 261 ASP A C 1
ATOM 1942 O O . ASP A 1 261 ? -20.969 1.551 17.625 1 96.31 261 ASP A O 1
ATOM 1946 N N . ASP A 1 262 ? -21.797 2.283 19.547 1 94.62 262 ASP A N 1
ATOM 1947 C CA . ASP A 1 262 ? -21.719 0.967 20.172 1 94.62 262 ASP A CA 1
ATOM 1948 C C . ASP A 1 262 ? -22.703 -0 19.531 1 94.62 262 ASP A C 1
ATOM 1950 O O . ASP A 1 262 ? -22.531 -1.218 19.609 1 94.62 262 ASP A O 1
ATOM 1954 N N . ALA A 1 263 ? -23.781 0.559 18.922 1 95.56 263 ALA A N 1
ATOM 1955 C CA . ALA A 1 263 ? -24.766 -0.271 18.234 1 95.56 263 ALA A CA 1
ATOM 1956 C C . ALA A 1 263 ? -24.406 -0.45 16.766 1 95.56 263 ALA A C 1
ATOM 1958 O O . ALA A 1 263 ? -25.203 -0.974 15.977 1 95.56 263 ALA A O 1
ATOM 1959 N N . HIS A 1 264 ? -23.188 0.093 16.406 1 94.81 264 HIS A N 1
ATOM 1960 C CA . HIS A 1 264 ? -22.641 -0.034 15.07 1 94.81 264 HIS A CA 1
ATOM 1961 C C . HIS A 1 264 ? -23.5 0.714 14.055 1 94.81 264 HIS A C 1
ATOM 1963 O O . HIS A 1 264 ? -23.656 0.259 12.914 1 94.81 264 HIS A O 1
ATOM 1969 N N . GLN A 1 265 ? -24.094 1.806 14.602 1 96.25 265 GLN A N 1
ATOM 1970 C CA . GLN A 1 265 ? -24.828 2.729 13.727 1 96.25 265 GLN A CA 1
ATOM 1971 C C . GLN A 1 265 ? -24.016 3.99 13.469 1 96.25 265 GLN A C 1
ATOM 1973 O O . GLN A 1 265 ? -23.25 4.434 14.328 1 96.25 265 GLN A O 1
ATOM 1978 N N . PHE A 1 266 ? -24.234 4.473 12.281 1 97.75 266 PHE A N 1
ATOM 1979 C CA . PHE A 1 266 ? -23.547 5.723 11.961 1 97.75 266 PHE A CA 1
ATOM 1980 C C . PHE A 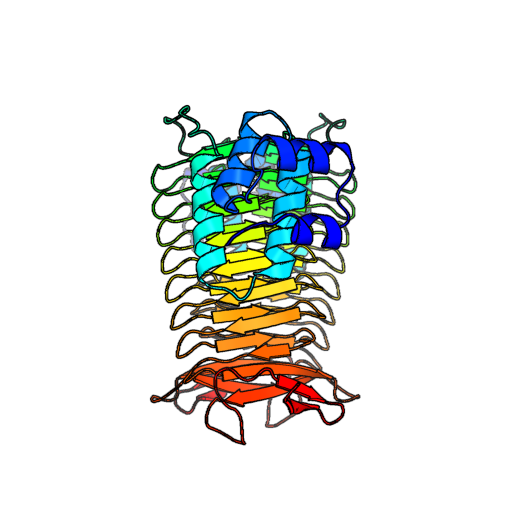1 266 ? -24.156 6.883 12.742 1 97.75 266 PHE A C 1
ATOM 1982 O O . PHE A 1 266 ? -25.359 7.137 12.664 1 97.75 266 PHE A O 1
ATOM 1989 N N . VAL A 1 267 ? -23.297 7.613 13.484 1 98.06 267 VAL A N 1
ATOM 1990 C CA . VAL A 1 267 ? -23.734 8.797 14.227 1 98.06 267 VAL A CA 1
ATOM 1991 C C . VAL A 1 267 ? -22.797 9.961 13.945 1 98.06 267 VAL A C 1
ATOM 1993 O O . VAL A 1 267 ? -21.609 9.75 13.672 1 98.06 267 VAL A O 1
ATOM 1996 N N . GLU A 1 268 ? -23.391 11.148 14.039 1 97.25 268 GLU A N 1
ATOM 1997 C CA . GLU A 1 268 ? -22.562 12.344 13.859 1 97.25 268 GLU A CA 1
ATOM 1998 C C . GLU A 1 268 ? -21.625 12.555 15.039 1 97.25 268 GLU A C 1
ATOM 2000 O O . GLU A 1 268 ? -22 12.336 16.188 1 97.25 268 GLU A O 1
ATOM 2005 N N . CYS A 1 269 ? -20.344 12.906 14.68 1 94.38 269 CYS A N 1
ATOM 2006 C CA . CYS A 1 269 ? -19.375 13.164 15.734 1 94.38 269 CYS A CA 1
ATOM 2007 C C . CYS A 1 269 ? -19.625 14.508 16.406 1 94.38 269 CYS A C 1
ATOM 2009 O O . CYS A 1 269 ? -20.141 15.438 15.773 1 94.38 269 CYS A O 1
ATOM 2011 N N . MET B 1 1 ? 6.043 -28.312 -5.359 1 84.88 1 MET B N 1
ATOM 2012 C CA . MET B 1 1 ? 5.457 -28.484 -6.688 1 84.88 1 MET B CA 1
ATOM 2013 C C . MET B 1 1 ? 6.5 -28.953 -7.691 1 84.88 1 MET B C 1
ATOM 2015 O O . MET B 1 1 ? 7.656 -28.516 -7.641 1 84.88 1 MET B O 1
ATOM 2019 N N . MET B 1 2 ? 6.031 -29.891 -8.539 1 90.19 2 MET B N 1
ATOM 2020 C CA . MET B 1 2 ? 6.949 -30.484 -9.508 1 90.19 2 MET B CA 1
ATOM 2021 C C . MET B 1 2 ? 6.684 -29.938 -10.914 1 90.19 2 MET B C 1
ATOM 2023 O O . MET B 1 2 ? 5.535 -29.891 -11.352 1 90.19 2 MET B O 1
ATOM 2027 N N . ILE B 1 3 ? 7.832 -29.516 -11.453 1 92.69 3 ILE B N 1
ATOM 2028 C CA . ILE B 1 3 ? 7.777 -29.094 -12.844 1 92.69 3 ILE B CA 1
ATOM 2029 C C . ILE B 1 3 ? 8.141 -30.25 -13.758 1 92.69 3 ILE B C 1
ATOM 2031 O O . ILE B 1 3 ? 9.18 -30.891 -13.578 1 92.69 3 ILE B O 1
ATOM 2035 N N . THR B 1 4 ? 7.297 -30.484 -14.688 1 92.62 4 THR B N 1
ATOM 2036 C CA . THR B 1 4 ? 7.504 -31.625 -15.57 1 92.62 4 THR B CA 1
ATOM 2037 C C . THR B 1 4 ? 7.695 -31.156 -17.016 1 92.62 4 THR B C 1
ATOM 2039 O O . THR B 1 4 ? 7.539 -29.969 -17.312 1 92.62 4 THR B O 1
ATOM 2042 N N . ARG B 1 5 ? 8.008 -32.156 -17.828 1 91.44 5 ARG B N 1
ATOM 2043 C CA . ARG B 1 5 ? 8.141 -31.891 -19.25 1 91.44 5 ARG B CA 1
ATOM 2044 C C . ARG B 1 5 ? 6.832 -31.375 -19.844 1 91.44 5 ARG B C 1
ATOM 2046 O O . ARG B 1 5 ? 6.832 -30.516 -20.734 1 91.44 5 ARG B O 1
ATOM 2053 N N . GLU B 1 6 ? 5.816 -31.891 -19.375 1 91.62 6 GLU B N 1
ATOM 2054 C CA . GLU B 1 6 ? 4.492 -31.484 -19.844 1 91.62 6 GLU B CA 1
ATOM 2055 C C . GLU B 1 6 ? 4.203 -30.031 -19.516 1 91.62 6 GLU B C 1
ATOM 2057 O O . GLU B 1 6 ? 3.564 -29.328 -20.297 1 91.62 6 GLU B O 1
ATOM 2062 N N . ASP B 1 7 ? 4.648 -29.625 -18.375 1 92.75 7 ASP B N 1
ATOM 2063 C CA . ASP B 1 7 ? 4.473 -28.234 -17.984 1 92.75 7 ASP B CA 1
ATOM 2064 C C . ASP B 1 7 ? 5.188 -27.297 -18.969 1 92.75 7 ASP B C 1
ATOM 2066 O O . ASP B 1 7 ? 4.625 -26.281 -19.391 1 92.75 7 ASP B O 1
ATOM 2070 N N . LEU B 1 8 ? 6.344 -27.641 -19.297 1 92.31 8 LEU B N 1
ATOM 2071 C CA . LEU B 1 8 ? 7.137 -26.797 -20.188 1 92.31 8 LEU B CA 1
ATOM 2072 C C . LEU B 1 8 ? 6.461 -26.672 -21.547 1 92.31 8 LEU B C 1
ATOM 2074 O O . LEU B 1 8 ? 6.48 -25.594 -22.141 1 92.31 8 LEU B O 1
ATOM 2078 N N . ARG B 1 9 ? 5.934 -27.766 -21.984 1 91.19 9 ARG B N 1
ATOM 2079 C CA . ARG B 1 9 ? 5.23 -27.75 -23.266 1 91.19 9 ARG B CA 1
ATOM 2080 C C . ARG B 1 9 ? 3.977 -26.875 -23.188 1 91.19 9 ARG B C 1
ATOM 2082 O O . ARG B 1 9 ? 3.697 -26.109 -24.109 1 91.19 9 ARG B O 1
ATOM 2089 N N . SER B 1 10 ? 3.328 -27.031 -22.078 1 91.88 10 SER B N 1
ATOM 2090 C CA . SER B 1 10 ? 2.123 -26.219 -21.891 1 91.88 10 SER B CA 1
ATOM 2091 C C . SER B 1 10 ? 2.449 -24.734 -21.828 1 91.88 10 SER B C 1
ATOM 2093 O O . SER B 1 10 ? 1.659 -23.906 -22.266 1 91.88 10 SER B O 1
ATOM 2095 N N . TRP B 1 11 ? 3.637 -24.438 -21.281 1 91.31 11 TRP B N 1
ATOM 2096 C CA . TRP B 1 11 ? 4.062 -23.047 -21.156 1 91.31 11 TRP B CA 1
ATOM 2097 C C . TRP B 1 11 ? 4.695 -22.547 -22.438 1 91.31 11 TRP B C 1
ATOM 2099 O O . TRP B 1 11 ? 5.031 -21.359 -22.562 1 91.31 11 TRP B O 1
ATOM 2109 N N . ARG B 1 12 ? 4.93 -23.438 -23.375 1 91.69 12 ARG B N 1
ATOM 2110 C CA . ARG B 1 12 ? 5.535 -23.125 -24.672 1 91.69 12 ARG B CA 1
ATOM 2111 C C . ARG B 1 12 ? 6.902 -22.469 -24.484 1 91.69 12 ARG B C 1
ATOM 2113 O O . ARG B 1 12 ? 7.184 -21.438 -25.094 1 91.69 12 ARG B O 1
ATOM 2120 N N . VAL B 1 13 ? 7.586 -23.109 -23.688 1 90.81 13 VAL B N 1
ATOM 2121 C CA . VAL B 1 13 ? 8.922 -22.578 -23.406 1 90.81 13 VAL B CA 1
ATOM 2122 C C . VAL B 1 13 ? 9.797 -22.719 -24.656 1 90.81 13 VAL B C 1
ATOM 2124 O O . VAL B 1 13 ? 9.586 -23.609 -25.469 1 90.81 13 VAL B O 1
ATOM 2127 N N . GLY B 1 14 ? 10.758 -21.906 -24.844 1 90.31 14 GLY B N 1
ATOM 2128 C CA . GLY B 1 14 ? 11.672 -21.953 -25.969 1 90.31 14 GLY B CA 1
ATOM 2129 C C . GLY B 1 14 ? 12.531 -23.203 -25.984 1 90.31 14 GLY B C 1
ATOM 2130 O O . GLY B 1 14 ? 12.727 -23.844 -24.953 1 90.31 14 GLY B O 1
ATOM 2131 N N . ALA B 1 15 ? 13.086 -23.438 -27.078 1 92.12 15 ALA B N 1
ATOM 2132 C CA . ALA B 1 15 ? 13.867 -24.656 -27.297 1 92.12 15 ALA B CA 1
ATOM 2133 C C . ALA B 1 15 ? 15.102 -24.688 -26.391 1 92.12 15 ALA B C 1
ATOM 2135 O O . ALA B 1 15 ? 15.469 -25.734 -25.875 1 92.12 15 ALA B O 1
ATOM 2136 N N . VAL B 1 16 ? 15.727 -23.578 -26.219 1 91.94 16 VAL B N 1
ATOM 2137 C CA . VAL B 1 16 ? 16.953 -23.5 -25.438 1 91.94 16 VAL B CA 1
ATOM 2138 C C . VAL B 1 16 ? 16.656 -23.891 -23.984 1 91.94 16 VAL B C 1
ATOM 2140 O O . VAL B 1 16 ? 17.344 -24.75 -23.406 1 91.94 16 VAL B O 1
ATOM 2143 N N . MET B 1 17 ? 15.602 -23.406 -23.484 1 91.19 17 MET B N 1
ATOM 2144 C CA . MET B 1 17 ? 15.242 -23.656 -22.094 1 91.19 17 MET B CA 1
ATOM 2145 C C . MET B 1 17 ? 14.703 -25.062 -21.922 1 91.19 17 MET B C 1
ATOM 2147 O O . MET B 1 17 ? 14.945 -25.719 -20.891 1 91.19 17 MET B O 1
ATOM 2151 N N . TYR B 1 18 ? 14 -25.422 -22.969 1 93.56 18 TYR B N 1
ATOM 2152 C CA . TYR B 1 18 ? 13.477 -26.781 -22.922 1 93.56 18 TYR B CA 1
ATOM 2153 C C . TYR B 1 18 ? 14.609 -27.797 -22.812 1 93.56 18 TYR B C 1
ATOM 2155 O O . TYR B 1 18 ? 14.586 -28.672 -21.953 1 93.56 18 TYR B O 1
ATOM 2163 N N . ARG B 1 19 ? 15.633 -27.672 -23.609 1 94.5 19 ARG B N 1
ATOM 2164 C CA . ARG B 1 19 ? 16.766 -28.578 -23.609 1 94.5 19 ARG B CA 1
ATOM 2165 C C . ARG B 1 19 ? 17.547 -28.469 -22.297 1 94.5 19 ARG B C 1
ATOM 2167 O O . ARG B 1 19 ? 18 -29.484 -21.75 1 94.5 19 ARG B O 1
ATOM 2174 N N . TRP B 1 20 ? 17.656 -27.266 -21.875 1 95.31 20 TRP B N 1
ATOM 2175 C CA . TRP B 1 20 ? 18.344 -27.047 -20.609 1 95.31 20 TRP B CA 1
ATOM 2176 C C . TRP B 1 20 ? 17.672 -27.812 -19.484 1 95.31 20 TRP B C 1
ATOM 2178 O O . TRP B 1 20 ? 18.328 -28.516 -18.703 1 95.31 20 TRP B O 1
ATOM 2188 N N . PHE B 1 21 ? 16.375 -27.719 -19.438 1 95.31 21 PHE B N 1
ATOM 2189 C CA . PHE B 1 21 ? 15.609 -28.359 -18.391 1 95.31 21 PHE B CA 1
ATOM 2190 C C . PHE B 1 21 ? 15.742 -29.875 -18.469 1 95.31 21 PHE B C 1
ATOM 2192 O O . PHE B 1 21 ? 15.938 -30.531 -17.453 1 95.31 21 PHE B O 1
ATOM 2199 N N . LEU B 1 22 ? 15.656 -30.359 -19.703 1 94.62 22 LEU B N 1
ATOM 2200 C CA . LEU B 1 22 ? 15.719 -31.812 -19.875 1 94.62 22 LEU B CA 1
ATOM 2201 C C . LEU B 1 22 ? 17.094 -32.344 -19.469 1 94.62 22 LEU B C 1
ATOM 2203 O O . LEU B 1 22 ? 17.203 -33.469 -18.953 1 94.62 22 LEU B O 1
ATOM 2207 N N . ARG B 1 23 ? 18.062 -31.578 -19.672 1 95.38 23 ARG B N 1
ATOM 2208 C CA . ARG B 1 23 ? 19.422 -31.984 -19.297 1 95.38 23 ARG B CA 1
ATOM 2209 C C . ARG B 1 23 ? 19.609 -31.922 -17.797 1 95.38 23 ARG B C 1
ATOM 2211 O O . ARG B 1 23 ? 20.172 -32.844 -17.203 1 95.38 23 ARG B O 1
ATOM 2218 N N . ARG B 1 24 ? 19.109 -30.922 -17.172 1 95.12 24 ARG B N 1
ATOM 2219 C CA . ARG B 1 24 ? 19.359 -30.672 -15.758 1 95.12 24 ARG B CA 1
ATOM 2220 C C . ARG B 1 24 ? 18.375 -31.438 -14.875 1 95.12 24 ARG B C 1
ATOM 2222 O O . ARG B 1 24 ? 18.719 -31.844 -13.766 1 95.12 24 ARG B O 1
ATOM 2229 N N . PHE B 1 25 ? 17.188 -31.547 -15.398 1 95.81 25 PHE B N 1
ATOM 2230 C CA . PHE B 1 25 ? 16.125 -32.188 -14.641 1 95.81 25 PHE B CA 1
ATOM 2231 C C . PHE B 1 25 ? 15.359 -33.188 -15.516 1 95.81 25 PHE B C 1
ATOM 2233 O O . PHE B 1 25 ? 14.164 -33 -15.766 1 95.81 25 PHE B O 1
ATOM 2240 N N . PRO B 1 26 ? 15.953 -34.312 -15.859 1 93.5 26 PRO B N 1
ATOM 2241 C CA . PRO B 1 26 ? 15.336 -35.281 -16.781 1 93.5 26 PRO B CA 1
ATOM 2242 C C . PRO B 1 26 ? 14.039 -35.875 -16.234 1 93.5 26 PRO B C 1
ATOM 2244 O O . PRO B 1 26 ? 13.125 -36.188 -17 1 93.5 26 PRO B O 1
ATOM 2247 N N . ASP B 1 27 ? 13.922 -36 -14.945 1 94 27 ASP B N 1
ATOM 2248 C CA . ASP B 1 27 ? 12.727 -36.594 -14.344 1 94 27 ASP B CA 1
ATOM 2249 C C . ASP B 1 27 ? 11.828 -35.531 -13.734 1 94 27 ASP B C 1
ATOM 2251 O O . ASP B 1 27 ? 10.93 -35.812 -12.945 1 94 27 ASP B O 1
ATOM 2255 N N . GLY B 1 28 ? 12.164 -34.344 -14.016 1 93.12 28 GLY B N 1
ATOM 2256 C CA . GLY B 1 28 ? 11.438 -33.219 -13.406 1 93.12 28 GLY B CA 1
ATOM 2257 C C . GLY B 1 28 ? 12.18 -32.594 -12.227 1 93.12 28 GLY B C 1
ATOM 2258 O O . GLY B 1 28 ? 13.117 -33.219 -11.695 1 93.12 28 GLY B O 1
ATOM 2259 N N . GLY B 1 29 ? 11.836 -31.391 -11.953 1 94.12 29 GLY B N 1
ATOM 2260 C CA . GLY B 1 29 ? 12.469 -30.688 -10.844 1 94.12 29 GLY B CA 1
ATOM 2261 C C . GLY B 1 29 ? 11.492 -29.875 -10.023 1 94.12 29 GLY B C 1
ATOM 2262 O O . GLY B 1 29 ? 10.484 -29.391 -10.539 1 94.12 29 GLY B O 1
ATOM 2263 N N . SER B 1 30 ? 11.766 -29.859 -8.758 1 93.12 30 SER B N 1
ATOM 2264 C CA . SER B 1 30 ? 10.953 -29 -7.906 1 93.12 30 SER B CA 1
ATOM 2265 C C . SER B 1 30 ? 11.109 -27.531 -8.297 1 93.12 30 SER B C 1
ATOM 2267 O O . SER B 1 30 ? 12.148 -27.141 -8.836 1 93.12 30 SER B O 1
ATOM 2269 N N . TYR B 1 31 ? 10.062 -26.781 -8.078 1 93.75 31 TYR B N 1
ATOM 2270 C CA . TYR B 1 31 ? 10.109 -25.359 -8.367 1 93.75 31 TYR B CA 1
ATOM 2271 C C . TYR B 1 31 ? 11.328 -24.703 -7.734 1 93.75 31 TYR B C 1
ATOM 2273 O O . TYR B 1 31 ? 12.031 -23.922 -8.383 1 93.75 31 TYR B O 1
ATOM 2281 N N . VAL B 1 32 ? 11.617 -25.031 -6.523 1 92.25 32 VAL B N 1
ATOM 2282 C CA . VAL B 1 32 ? 12.727 -24.438 -5.781 1 92.25 32 VAL B CA 1
ATOM 2283 C C . VAL B 1 32 ? 14.047 -24.781 -6.473 1 92.25 32 VAL B C 1
ATOM 2285 O O . VAL B 1 32 ? 14.859 -23.891 -6.723 1 92.25 32 VAL B O 1
ATOM 2288 N N . ASP B 1 33 ? 14.188 -25.969 -6.836 1 92.81 33 ASP B N 1
ATOM 2289 C CA . ASP B 1 33 ? 15.445 -26.438 -7.418 1 92.81 33 ASP B CA 1
ATOM 2290 C C . ASP B 1 33 ? 15.648 -25.828 -8.812 1 92.81 33 ASP B C 1
ATOM 2292 O O . ASP B 1 33 ? 16.766 -25.438 -9.164 1 92.81 33 ASP B O 1
ATOM 2296 N N . VAL B 1 34 ? 14.617 -25.812 -9.555 1 93.44 34 VAL B N 1
ATOM 2297 C CA . VAL B 1 34 ? 14.719 -25.266 -10.898 1 93.44 34 VAL B CA 1
ATOM 2298 C C . VAL B 1 34 ? 15.039 -23.781 -10.836 1 93.44 34 VAL B C 1
ATOM 2300 O O . VAL B 1 34 ? 15.922 -23.297 -11.547 1 93.44 34 VAL B O 1
ATOM 2303 N N . HIS B 1 35 ? 14.305 -23.094 -9.969 1 92.06 35 HIS B N 1
ATOM 2304 C CA . HIS B 1 35 ? 14.547 -21.672 -9.805 1 92.06 35 HIS B CA 1
ATOM 2305 C C . HIS B 1 35 ? 15.992 -21.391 -9.406 1 92.06 35 HIS B C 1
ATOM 2307 O O . HIS B 1 35 ? 16.641 -20.516 -9.969 1 92.06 35 HIS B O 1
ATOM 2313 N N . ARG B 1 36 ? 16.438 -22.125 -8.562 1 88.69 36 ARG B N 1
ATOM 2314 C CA . ARG B 1 36 ? 17.797 -21.953 -8.07 1 88.69 36 ARG B CA 1
ATOM 2315 C C . ARG B 1 36 ? 18.828 -22.234 -9.164 1 88.69 36 ARG B C 1
ATOM 2317 O O . ARG B 1 36 ? 19.797 -21.5 -9.312 1 88.69 36 ARG B O 1
ATOM 2324 N N . ALA B 1 37 ? 18.641 -23.281 -9.836 1 91.75 37 ALA B N 1
ATOM 2325 C CA . ALA B 1 37 ? 19.562 -23.656 -10.906 1 91.75 37 ALA B CA 1
ATOM 2326 C C . ALA B 1 37 ? 19.641 -22.562 -11.969 1 91.75 37 ALA B C 1
ATOM 2328 O O . ALA B 1 37 ? 20.719 -22.219 -12.438 1 91.75 37 ALA B O 1
ATOM 2329 N N . LEU B 1 38 ? 18.484 -22.047 -12.32 1 91 38 LEU B N 1
ATOM 2330 C CA . LEU B 1 38 ? 18.438 -20.969 -13.305 1 91 38 LEU B CA 1
ATOM 2331 C C . LEU B 1 38 ? 19.203 -19.734 -12.812 1 91 38 LEU B C 1
ATOM 2333 O O . LEU B 1 38 ? 19.969 -19.141 -13.562 1 91 38 LEU B O 1
ATOM 2337 N N . SER B 1 39 ? 18.984 -19.438 -11.562 1 85.12 39 SER B N 1
ATOM 2338 C CA . SER B 1 39 ? 19.641 -18.281 -10.977 1 85.12 39 SER B CA 1
ATOM 2339 C C . SER B 1 39 ? 21.156 -18.469 -10.891 1 85.12 39 SER B C 1
ATOM 2341 O O . SER B 1 39 ? 21.922 -17.562 -11.227 1 85.12 39 SER B O 1
ATOM 2343 N N . ARG B 1 40 ? 21.531 -19.578 -10.531 1 85.62 40 ARG B N 1
ATOM 2344 C CA . ARG B 1 40 ? 22.953 -19.875 -10.344 1 85.62 40 ARG B CA 1
ATOM 2345 C C . ARG B 1 40 ? 23.688 -19.938 -11.688 1 85.62 40 ARG B C 1
ATOM 2347 O O . ARG B 1 40 ? 24.844 -19.562 -11.781 1 85.62 40 ARG B O 1
ATOM 2354 N N . GLU B 1 41 ? 23.062 -20.453 -12.656 1 90.5 41 GLU B N 1
ATOM 2355 C CA . GLU B 1 41 ? 23.688 -20.656 -13.953 1 90.5 41 GLU B CA 1
ATOM 2356 C C . GLU B 1 41 ? 23.562 -19.422 -14.844 1 90.5 41 GLU B C 1
ATOM 2358 O O . GLU B 1 41 ? 23.969 -19.438 -16 1 90.5 41 GLU B O 1
ATOM 2363 N N . GLY B 1 42 ? 22.922 -18.359 -14.312 1 85.69 42 GLY B N 1
ATOM 2364 C CA . GLY B 1 42 ? 22.938 -17.062 -14.977 1 85.69 42 GLY B CA 1
ATOM 2365 C C . GLY B 1 42 ? 21.828 -16.891 -15.984 1 85.69 42 GLY B C 1
ATOM 2366 O O . GLY B 1 42 ? 22.031 -16.328 -17.062 1 85.69 42 GLY B O 1
ATOM 2367 N N . TYR B 1 43 ? 20.734 -17.469 -15.742 1 88.81 43 TYR B N 1
ATOM 2368 C CA . TYR B 1 43 ? 19.562 -17.281 -16.594 1 88.81 43 TYR B CA 1
ATOM 2369 C C . TYR B 1 43 ? 18.469 -16.531 -15.844 1 88.81 43 TYR B C 1
ATOM 2371 O O . TYR B 1 43 ? 17.375 -17.047 -15.641 1 88.81 43 TYR B O 1
ATOM 2379 N N . PRO B 1 44 ? 18.703 -15.266 -15.516 1 83.38 44 PRO B N 1
ATOM 2380 C CA . PRO B 1 44 ? 17.719 -14.523 -14.719 1 83.38 44 PRO B CA 1
ATOM 2381 C C . PRO B 1 44 ? 16.391 -14.32 -15.445 1 83.38 44 PRO B C 1
ATOM 2383 O O . PRO B 1 44 ? 15.328 -14.367 -14.828 1 83.38 44 PRO B O 1
ATOM 2386 N N . ASP B 1 45 ? 16.422 -14.156 -16.703 1 87.56 45 ASP B N 1
ATOM 2387 C CA . ASP B 1 45 ? 15.195 -13.953 -17.469 1 87.56 45 ASP B CA 1
ATOM 2388 C C . ASP B 1 45 ? 14.297 -15.188 -17.406 1 87.56 45 ASP B C 1
ATOM 2390 O O . ASP B 1 45 ? 13.078 -15.078 -17.266 1 87.56 45 ASP B O 1
ATOM 2394 N N . TRP B 1 46 ? 14.961 -16.25 -17.484 1 89.19 46 TRP B N 1
ATOM 2395 C CA . TRP B 1 46 ? 14.188 -17.5 -17.453 1 89.19 46 TRP B CA 1
ATOM 2396 C C . TRP B 1 46 ? 13.688 -17.781 -16.047 1 89.19 46 TRP B C 1
ATOM 2398 O O . TRP B 1 46 ? 12.602 -18.344 -15.867 1 89.19 46 TRP B O 1
ATOM 2408 N N . ALA B 1 47 ? 14.508 -17.422 -15.086 1 88.69 47 ALA B N 1
ATOM 2409 C CA . ALA B 1 47 ? 14.031 -17.547 -13.703 1 88.69 47 ALA B CA 1
ATOM 2410 C C . ALA B 1 47 ? 12.773 -16.719 -13.484 1 88.69 47 ALA B C 1
ATOM 2412 O O . ALA B 1 47 ? 11.812 -17.188 -12.859 1 88.69 47 ALA B O 1
ATOM 2413 N N . ASN B 1 48 ? 12.758 -15.633 -14.031 1 87.38 48 ASN B N 1
ATOM 2414 C CA . ASN B 1 48 ? 11.594 -14.758 -13.914 1 87.38 48 ASN B CA 1
ATOM 2415 C C . ASN B 1 48 ? 10.383 -15.336 -14.641 1 87.38 48 ASN B C 1
ATOM 2417 O O . ASN B 1 48 ? 9.266 -15.281 -14.125 1 87.38 48 ASN B O 1
ATOM 2421 N N . SER B 1 49 ? 10.625 -15.836 -15.797 1 89.94 49 SER B N 1
ATOM 2422 C CA . SER B 1 49 ? 9.531 -16.469 -16.547 1 89.94 49 SER B CA 1
ATOM 2423 C C . SER B 1 49 ? 8.961 -17.656 -15.773 1 89.94 49 SER B C 1
ATOM 2425 O O . SER B 1 49 ? 7.742 -17.859 -15.758 1 89.94 49 SER B O 1
ATOM 2427 N N . LEU B 1 50 ? 9.914 -18.438 -15.227 1 90.38 50 LEU B N 1
ATOM 2428 C CA . LEU B 1 50 ? 9.477 -19.562 -14.422 1 90.38 50 LEU B CA 1
ATOM 2429 C C . LEU B 1 50 ? 8.547 -19.109 -13.305 1 90.38 50 LEU B C 1
ATOM 2431 O O . LEU B 1 50 ? 7.516 -19.75 -13.055 1 90.38 50 LEU B O 1
ATOM 2435 N N . VAL B 1 51 ? 8.922 -18.047 -12.617 1 89.81 51 VAL B N 1
ATOM 2436 C CA . VAL B 1 51 ? 8.109 -17.516 -11.531 1 89.81 51 VAL B CA 1
ATOM 2437 C C . VAL B 1 51 ? 6.723 -17.141 -12.062 1 89.81 51 VAL B C 1
ATOM 2439 O O . VAL B 1 51 ? 5.707 -17.516 -11.461 1 89.81 51 VAL B O 1
ATOM 2442 N N . GLU B 1 52 ? 6.707 -16.547 -13.109 1 90.19 52 GLU B N 1
ATOM 2443 C CA . GLU B 1 52 ? 5.434 -16.141 -13.703 1 90.19 52 GLU B CA 1
ATOM 2444 C C . GLU B 1 52 ? 4.551 -17.359 -13.992 1 90.19 52 GLU B C 1
ATOM 2446 O O . GLU B 1 52 ? 3.361 -17.359 -13.664 1 90.19 52 GLU B O 1
ATOM 2451 N N . TYR B 1 53 ? 5.152 -18.406 -14.578 1 90.81 53 TYR B N 1
ATOM 2452 C CA . TYR B 1 53 ? 4.402 -19.609 -14.906 1 90.81 53 TYR B CA 1
ATOM 2453 C C . TYR B 1 53 ? 3.914 -20.312 -13.648 1 90.81 53 TYR B C 1
ATOM 2455 O O . TYR B 1 53 ? 2.756 -20.734 -13.57 1 90.81 53 TYR B O 1
ATOM 2463 N N . ALA B 1 54 ? 4.793 -20.375 -12.75 1 91.38 54 ALA B N 1
ATOM 2464 C CA . ALA B 1 54 ? 4.465 -21.094 -11.516 1 91.38 54 ALA B CA 1
ATOM 2465 C C . ALA B 1 54 ? 3.348 -20.375 -10.758 1 91.38 54 ALA B C 1
ATOM 2467 O O . ALA B 1 54 ? 2.422 -21.031 -10.258 1 91.38 54 ALA B O 1
ATOM 2468 N N . TRP B 1 55 ? 3.428 -19.109 -10.68 1 92.25 55 TRP B N 1
ATOM 2469 C CA . TRP B 1 55 ? 2.391 -18.344 -10 1 92.25 55 TRP B CA 1
ATOM 2470 C C . TRP B 1 55 ? 1.052 -18.484 -10.719 1 92.25 55 TRP B C 1
ATOM 2472 O O . TRP B 1 55 ? 0.002 -18.562 -10.07 1 92.25 55 TRP B O 1
ATOM 2482 N N . SER B 1 56 ? 1.12 -18.469 -11.969 1 89 56 SER B N 1
ATOM 2483 C CA . SER B 1 56 ? -0.112 -18.609 -12.734 1 89 56 SER B CA 1
ATOM 2484 C C . SER B 1 56 ? -0.765 -19.953 -12.5 1 89 56 SER B C 1
ATOM 2486 O O . SER B 1 56 ? -1.992 -20.062 -12.445 1 89 56 SER B O 1
ATOM 2488 N N . ARG B 1 57 ? -0.011 -20.906 -12.219 1 88.81 57 ARG B N 1
ATOM 2489 C CA . ARG B 1 57 ? -0.512 -22.281 -12.094 1 88.81 57 ARG B CA 1
ATOM 2490 C C . ARG B 1 57 ? -0.904 -22.594 -10.656 1 88.81 57 ARG B C 1
ATOM 2492 O O . ARG B 1 57 ? -1.907 -23.266 -10.406 1 88.81 57 ARG B O 1
ATOM 2499 N N . TRP B 1 58 ? -0.141 -22.094 -9.75 1 90.62 58 TRP B N 1
ATOM 2500 C CA . TRP B 1 58 ? -0.244 -22.672 -8.414 1 90.62 58 TRP B CA 1
ATOM 2501 C C . TRP B 1 58 ? -0.515 -21.594 -7.375 1 90.62 58 TRP B C 1
ATOM 2503 O O . TRP B 1 58 ? -0.392 -21.828 -6.172 1 90.62 58 TRP B O 1
ATOM 2513 N N . MET B 1 59 ? -0.921 -20.438 -7.699 1 86.5 59 MET B N 1
ATOM 2514 C CA . MET B 1 59 ? -0.98 -19.328 -6.754 1 86.5 59 MET B CA 1
ATOM 2515 C C . MET B 1 59 ? -1.946 -19.625 -5.613 1 86.5 59 MET B C 1
ATOM 2517 O O . MET B 1 59 ? -1.791 -19.109 -4.508 1 86.5 59 MET B O 1
ATOM 2521 N N . ASP B 1 60 ? -2.914 -20.516 -5.762 1 88.25 60 ASP B N 1
ATOM 2522 C CA . ASP B 1 60 ? -3.916 -20.781 -4.738 1 88.25 60 ASP B CA 1
ATOM 2523 C C . ASP B 1 60 ? -3.486 -21.953 -3.852 1 88.25 60 ASP B C 1
ATOM 2525 O O . ASP B 1 60 ? -4.25 -22.406 -2.998 1 88.25 60 ASP B O 1
ATOM 2529 N N . ASP B 1 61 ? -2.314 -22.359 -4.023 1 92.38 61 ASP B N 1
ATOM 2530 C CA . ASP B 1 61 ? -1.795 -23.484 -3.252 1 92.38 61 ASP B CA 1
ATOM 2531 C C . ASP B 1 61 ? -0.821 -23.016 -2.176 1 92.38 61 ASP B C 1
ATOM 2533 O O . ASP B 1 61 ? 0.199 -22.391 -2.484 1 92.38 61 ASP B O 1
ATOM 2537 N N . GLU B 1 62 ? -1.151 -23.422 -1.028 1 93.69 62 GLU B N 1
ATOM 2538 C CA . GLU B 1 62 ? -0.342 -22.984 0.108 1 93.69 62 GLU B CA 1
ATOM 2539 C C . GLU B 1 62 ? 1.08 -23.531 0.009 1 93.69 62 GLU B C 1
ATOM 2541 O O . GLU B 1 62 ? 2.039 -22.844 0.377 1 93.69 62 GLU B O 1
ATOM 2546 N N . ASN B 1 63 ? 1.234 -24.703 -0.421 1 92.31 63 ASN B N 1
ATOM 2547 C CA . ASN B 1 63 ? 2.549 -25.328 -0.548 1 92.31 63 ASN B CA 1
ATOM 2548 C C . ASN B 1 63 ? 3.424 -24.594 -1.558 1 92.31 63 ASN B C 1
ATOM 2550 O O . ASN B 1 63 ? 4.637 -24.469 -1.368 1 92.31 63 ASN B O 1
ATOM 2554 N N . PHE B 1 64 ? 2.781 -24.156 -2.58 1 92.94 64 PHE B N 1
ATOM 2555 C CA . PHE B 1 64 ? 3.539 -23.359 -3.539 1 92.94 64 PHE B CA 1
ATOM 2556 C C . PHE B 1 64 ? 4.078 -22.094 -2.889 1 92.94 64 PHE B C 1
ATOM 2558 O O . PHE B 1 64 ? 5.238 -21.734 -3.088 1 92.94 64 PHE B O 1
ATOM 2565 N N . ALA B 1 65 ? 3.176 -21.422 -2.143 1 92.44 65 ALA B N 1
ATOM 2566 C CA . ALA B 1 65 ? 3.615 -20.203 -1.468 1 92.44 65 ALA B CA 1
ATOM 2567 C C . ALA B 1 65 ? 4.844 -20.469 -0.6 1 92.44 65 ALA B C 1
ATOM 2569 O O . ALA B 1 65 ? 5.797 -19.688 -0.61 1 92.44 65 ALA B O 1
ATOM 2570 N N . ARG B 1 66 ? 4.906 -21.531 0.066 1 92.88 66 ARG B N 1
ATOM 2571 C CA . ARG B 1 66 ? 6.035 -21.891 0.914 1 92.88 66 ARG B CA 1
ATOM 2572 C C . ARG B 1 66 ? 7.285 -22.156 0.079 1 92.88 66 ARG B C 1
ATOM 2574 O O . ARG B 1 66 ? 8.383 -21.719 0.445 1 92.88 66 ARG B O 1
ATOM 2581 N N . GLN B 1 67 ? 7.102 -22.812 -1.015 1 91.75 67 GLN B N 1
ATOM 2582 C CA . GLN B 1 67 ? 8.227 -23.109 -1.894 1 91.75 67 GLN B CA 1
ATOM 2583 C C . GLN B 1 67 ? 8.797 -21.828 -2.5 1 91.75 67 GLN B C 1
ATOM 2585 O O . GLN B 1 67 ? 10.016 -21.672 -2.627 1 91.75 67 GLN B O 1
ATOM 2590 N N . ASP B 1 68 ? 7.875 -20.984 -2.889 1 92.88 68 ASP B N 1
ATOM 2591 C CA . ASP B 1 68 ? 8.312 -19.719 -3.469 1 92.88 68 ASP B CA 1
ATOM 2592 C C . ASP B 1 68 ? 9.195 -18.938 -2.492 1 92.88 68 ASP B C 1
ATOM 2594 O O . ASP B 1 68 ? 10.258 -18.438 -2.865 1 92.88 68 ASP B O 1
ATOM 2598 N N . ILE B 1 69 ? 8.742 -18.875 -1.271 1 92.5 69 ILE B N 1
ATOM 2599 C CA . ILE B 1 69 ? 9.492 -18.172 -0.235 1 92.5 69 ILE B CA 1
ATOM 2600 C C . ILE B 1 69 ? 10.844 -18.844 -0.023 1 92.5 69 ILE B C 1
ATOM 2602 O O . ILE B 1 69 ? 11.875 -18.172 0.075 1 92.5 69 ILE B O 1
ATOM 2606 N N . SER B 1 70 ? 10.867 -20.078 -0.006 1 90.81 70 SER B N 1
ATOM 2607 C CA . SER B 1 70 ? 12.102 -20.844 0.155 1 90.81 70 SER B CA 1
ATOM 2608 C C . SER B 1 70 ? 13.062 -20.594 -1.003 1 90.81 70 SER B C 1
ATOM 2610 O O . SER B 1 70 ? 14.25 -20.375 -0.79 1 90.81 70 SER B O 1
ATOM 2612 N N . ALA B 1 71 ? 12.547 -20.609 -2.229 1 89.69 71 ALA B N 1
ATOM 2613 C CA . ALA B 1 71 ? 13.375 -20.391 -3.412 1 89.69 71 ALA B CA 1
ATOM 2614 C C . ALA B 1 71 ? 14.016 -19 -3.379 1 89.69 71 ALA B C 1
ATOM 2616 O O . ALA B 1 71 ? 15.203 -18.859 -3.68 1 89.69 71 ALA B O 1
ATOM 2617 N N . MET B 1 72 ? 13.234 -18.078 -2.963 1 88.69 72 MET B N 1
ATOM 2618 C CA . MET B 1 72 ? 13.727 -16.703 -2.934 1 88.69 72 MET B CA 1
ATOM 2619 C C . MET B 1 72 ? 14.773 -16.531 -1.841 1 88.69 72 MET B C 1
ATOM 2621 O O . MET B 1 72 ? 15.75 -15.797 -2.025 1 88.69 72 MET B O 1
ATOM 2625 N N . SER B 1 73 ? 14.547 -17.141 -0.768 1 84.75 73 SER B N 1
ATOM 2626 C CA . SER B 1 73 ? 15.484 -17.031 0.346 1 84.75 73 SER B CA 1
ATOM 2627 C C . SER B 1 73 ? 16.844 -17.609 -0.022 1 84.75 73 SER B C 1
ATOM 2629 O O . SER B 1 73 ? 17.875 -17.078 0.395 1 84.75 73 SER B O 1
ATOM 2631 N N . ARG B 1 74 ? 16.906 -18.5 -0.819 1 80.31 74 ARG B N 1
ATOM 2632 C CA . ARG B 1 74 ? 18.156 -19.156 -1.178 1 80.31 74 ARG B CA 1
ATOM 2633 C C . ARG B 1 74 ? 18.844 -18.438 -2.33 1 80.31 74 ARG B C 1
ATOM 2635 O O . ARG B 1 74 ? 20.062 -18.547 -2.496 1 80.31 74 ARG B O 1
ATOM 2642 N N . ALA B 1 75 ? 18.047 -17.766 -3.129 1 72.62 75 ALA B N 1
ATOM 2643 C CA . ALA B 1 75 ? 18.578 -17.125 -4.324 1 72.62 75 ALA B CA 1
ATOM 2644 C C . ALA B 1 75 ? 19.203 -15.766 -3.99 1 72.62 75 ALA B C 1
ATOM 2646 O O . ALA B 1 75 ? 20.109 -15.312 -4.691 1 72.62 75 ALA B O 1
ATOM 2647 N N . ALA B 1 76 ? 18.641 -15.164 -2.992 1 71.06 76 ALA B N 1
ATOM 2648 C CA . ALA B 1 76 ? 19.109 -13.805 -2.729 1 71.06 76 ALA B CA 1
ATOM 2649 C C . ALA B 1 76 ? 20.375 -13.82 -1.86 1 71.06 76 ALA B C 1
ATOM 2651 O O . ALA B 1 76 ? 20.359 -14.367 -0.753 1 71.06 76 ALA B O 1
ATOM 2652 N N . PRO B 1 77 ? 21.453 -13.32 -2.545 1 68.19 77 PRO B N 1
ATOM 2653 C CA . PRO B 1 77 ? 22.656 -13.242 -1.715 1 68.19 77 PRO B CA 1
ATOM 2654 C C . PRO B 1 77 ? 22.484 -12.32 -0.51 1 68.19 77 PRO B C 1
ATOM 2656 O O . PRO B 1 77 ? 21.781 -11.312 -0.594 1 68.19 77 PRO B O 1
ATOM 2659 N N . VAL B 1 78 ? 22.922 -12.828 0.638 1 62.03 78 VAL B N 1
ATOM 2660 C CA . VAL B 1 78 ? 22.875 -11.977 1.824 1 62.03 78 VAL B CA 1
ATOM 2661 C C . VAL B 1 78 ? 23.891 -10.844 1.682 1 62.03 78 VAL B C 1
ATOM 2663 O O . VAL B 1 78 ? 25.078 -11.086 1.468 1 62.03 78 VAL B O 1
ATOM 2666 N N . ASP B 1 79 ? 23.312 -9.695 1.265 1 57.06 79 ASP B N 1
ATOM 2667 C CA . ASP B 1 79 ? 24.234 -8.562 1.242 1 57.06 79 ASP B CA 1
ATOM 2668 C C . ASP B 1 79 ? 24.844 -8.32 2.621 1 57.06 79 ASP B C 1
ATOM 2670 O O . ASP B 1 79 ? 24.125 -8.094 3.596 1 57.06 79 ASP B O 1
ATOM 2674 N N . GLU B 1 80 ? 26.031 -8.852 2.74 1 49.88 80 GLU B N 1
ATOM 2675 C CA . GLU B 1 80 ? 26.812 -8.703 3.967 1 49.88 80 GLU B CA 1
ATOM 2676 C C . GLU B 1 80 ? 26.969 -7.238 4.348 1 49.88 80 GLU B C 1
ATOM 2678 O O . GLU B 1 80 ? 27.469 -6.922 5.426 1 49.88 80 GLU B O 1
ATOM 2683 N N . ALA B 1 81 ? 26.969 -6.379 3.258 1 45.94 81 ALA B N 1
ATOM 2684 C CA . ALA B 1 81 ? 27.219 -5.039 3.777 1 45.94 81 ALA B CA 1
ATOM 2685 C C . ALA B 1 81 ? 26.328 -4.738 4.98 1 45.94 81 ALA B C 1
ATOM 2687 O O . ALA B 1 81 ? 25.312 -4.066 4.852 1 45.94 81 ALA B O 1
ATOM 2688 N N . ALA B 1 82 ? 26.281 -5.762 5.832 1 47.78 82 ALA B N 1
ATOM 2689 C CA . ALA B 1 82 ? 25.766 -6.043 7.164 1 47.78 82 ALA B CA 1
ATOM 2690 C C . ALA B 1 82 ? 25.656 -4.77 7.996 1 47.78 82 ALA B C 1
ATOM 2692 O O . ALA B 1 82 ? 24.797 -4.656 8.867 1 47.78 82 ALA B O 1
ATOM 2693 N N . ASN B 1 83 ? 26.484 -3.982 7.754 1 49.84 83 ASN B N 1
ATOM 2694 C CA . ASN B 1 83 ? 26.484 -2.951 8.789 1 49.84 83 ASN B CA 1
ATOM 2695 C C . ASN B 1 83 ? 25.422 -1.898 8.539 1 49.84 83 ASN B C 1
ATOM 2697 O O . ASN B 1 83 ? 25.156 -1.053 9.398 1 49.84 83 ASN B O 1
ATOM 2701 N N . SER B 1 84 ? 24.828 -1.907 7.203 1 70.06 84 SER B N 1
ATOM 2702 C CA . SER B 1 84 ? 23.828 -0.856 7.074 1 70.06 84 SER B CA 1
ATOM 2703 C C . SER B 1 84 ? 22.422 -1.433 7.109 1 70.06 84 SER B C 1
ATOM 2705 O O . SER B 1 84 ? 22.141 -2.459 6.48 1 70.06 84 SER B O 1
ATOM 2707 N N . GLN B 1 85 ? 21.672 -0.887 7.992 1 87.38 85 GLN B N 1
ATOM 2708 C CA . GLN B 1 85 ? 20.266 -1.285 8.156 1 87.38 85 GLN B CA 1
ATOM 2709 C C . GLN B 1 85 ? 19.406 -0.725 7.039 1 87.38 85 GLN B C 1
ATOM 2711 O O . GLN B 1 85 ? 18.172 -0.892 7.051 1 87.38 85 GLN B O 1
ATOM 2716 N N . GLN B 1 86 ? 20.109 -0.116 6.047 1 93.5 86 GLN B N 1
ATOM 2717 C CA . GLN B 1 86 ? 19.375 0.467 4.922 1 93.5 86 GLN B CA 1
ATOM 2718 C C . GLN B 1 86 ? 20.078 0.151 3.6 1 93.5 86 GLN B C 1
ATOM 2720 O O . GLN B 1 86 ? 21.234 0.494 3.408 1 93.5 86 GLN B O 1
ATOM 2725 N N . ILE B 1 87 ? 19.391 -0.458 2.65 1 93.88 87 ILE B N 1
ATOM 2726 C CA . ILE B 1 87 ? 19.906 -0.818 1.332 1 93.88 87 ILE B CA 1
ATOM 2727 C C . ILE B 1 87 ? 18.984 -0.256 0.25 1 93.88 87 ILE B C 1
ATOM 2729 O O . ILE B 1 87 ? 17.75 -0.317 0.375 1 93.88 87 ILE B O 1
ATOM 2733 N N . ALA B 1 88 ? 19.547 0.293 -0.782 1 95.06 88 ALA B N 1
ATOM 2734 C CA . ALA B 1 88 ? 18.797 0.772 -1.932 1 95.06 88 ALA B CA 1
ATOM 2735 C C . ALA B 1 88 ? 19.516 0.466 -3.238 1 95.06 88 ALA B C 1
ATOM 2737 O O . ALA B 1 88 ? 20.75 0.554 -3.307 1 95.06 88 ALA B O 1
ATOM 2738 N N . SER B 1 89 ? 18.781 0.096 -4.246 1 95.12 89 SER B N 1
ATOM 2739 C CA . SER B 1 89 ? 19.375 -0.203 -5.543 1 95.12 89 SER B CA 1
ATOM 2740 C C . SER B 1 89 ? 18.484 0.276 -6.684 1 95.12 89 SER B C 1
ATOM 2742 O O . SER B 1 89 ? 17.266 0.144 -6.621 1 95.12 89 SER B O 1
ATOM 2744 N N . ALA B 1 90 ? 19.141 0.781 -7.738 1 95.56 90 ALA B N 1
ATOM 2745 C CA . ALA B 1 90 ? 18.406 1.171 -8.945 1 95.56 90 ALA B CA 1
ATOM 2746 C C . ALA B 1 90 ? 18.734 0.24 -10.109 1 95.56 90 ALA B C 1
ATOM 2748 O O . ALA B 1 90 ? 18.328 0.492 -11.242 1 95.56 90 ALA B O 1
ATOM 2749 N N . SER B 1 91 ? 19.5 -0.832 -9.836 1 92.19 91 SER B N 1
ATOM 2750 C CA . SER B 1 91 ? 19.969 -1.71 -10.906 1 92.19 91 SER B CA 1
ATOM 2751 C C . SER B 1 91 ? 18.891 -2.707 -11.32 1 92.19 91 SER B C 1
ATOM 2753 O O . SER B 1 91 ? 18.156 -3.227 -10.469 1 92.19 91 SER B O 1
ATOM 2755 N N . ASP B 1 92 ? 18.859 -2.936 -12.609 1 90.81 92 ASP B N 1
ATOM 2756 C CA . ASP B 1 92 ? 18 -3.996 -13.117 1 90.81 92 ASP B CA 1
ATOM 2757 C C . ASP B 1 92 ? 18.516 -5.371 -12.695 1 90.81 92 ASP B C 1
ATOM 2759 O O . ASP B 1 92 ? 19.719 -5.586 -12.594 1 90.81 92 ASP B O 1
ATOM 2763 N N . ASN B 1 93 ? 17.594 -6.27 -12.406 1 87.94 93 ASN B N 1
ATOM 2764 C CA . ASN B 1 93 ? 17.875 -7.668 -12.094 1 87.94 93 ASN B CA 1
ATOM 2765 C C . ASN B 1 93 ? 18.688 -7.801 -10.812 1 87.94 93 ASN B C 1
ATOM 2767 O O . ASN B 1 93 ? 19.516 -8.711 -10.688 1 87.94 93 ASN B O 1
ATOM 2771 N N . ALA B 1 94 ? 18.531 -6.734 -9.961 1 87.94 94 ALA B N 1
ATOM 2772 C CA . ALA B 1 94 ? 19.25 -6.793 -8.695 1 87.94 94 ALA B CA 1
ATOM 2773 C C . ALA B 1 94 ? 18.688 -7.887 -7.789 1 87.94 94 ALA B C 1
ATOM 2775 O O . ALA B 1 94 ? 17.484 -8.117 -7.766 1 87.94 94 ALA B O 1
ATOM 2776 N N . MET B 1 95 ? 19.578 -8.531 -7.176 1 88.06 95 MET B N 1
ATOM 2777 C CA . MET B 1 95 ? 19.219 -9.484 -6.133 1 88.06 95 MET B CA 1
ATOM 2778 C C . MET B 1 95 ? 19.609 -8.961 -4.754 1 88.06 95 MET B C 1
ATOM 2780 O O . MET B 1 95 ? 20.797 -8.898 -4.426 1 88.06 95 MET B O 1
ATOM 2784 N N . LEU B 1 96 ? 18.578 -8.648 -3.99 1 89.38 96 LEU B N 1
ATOM 2785 C CA . LEU B 1 96 ? 18.797 -8.07 -2.674 1 89.38 96 LEU B CA 1
ATOM 2786 C C . LEU B 1 96 ? 18.266 -8.984 -1.575 1 89.38 96 LEU B C 1
ATOM 2788 O O . LEU B 1 96 ? 17.141 -9.469 -1.663 1 89.38 96 LEU B O 1
ATOM 2792 N N . GLY B 1 97 ? 19.125 -9.211 -0.664 1 88 97 GLY B N 1
ATOM 2793 C CA . GLY B 1 97 ? 18.719 -10.094 0.424 1 88 97 GLY B CA 1
ATOM 2794 C C . GLY B 1 97 ? 19.25 -9.656 1.773 1 88 97 GLY B C 1
ATOM 2795 O O . GLY B 1 97 ? 20.312 -9.047 1.854 1 88 97 GLY B O 1
ATOM 2796 N N . CYS B 1 98 ? 18.406 -9.938 2.836 1 85.56 98 CYS B N 1
ATOM 2797 C CA . CYS B 1 98 ? 18.875 -9.656 4.191 1 85.56 98 CYS B CA 1
ATOM 2798 C C . CYS B 1 98 ? 18.281 -10.641 5.184 1 85.56 98 CYS B C 1
ATOM 2800 O O . CYS B 1 98 ? 17.219 -11.219 4.934 1 85.56 98 CYS B O 1
ATOM 2802 N N . ALA B 1 99 ? 19.031 -10.836 6.262 1 87.88 99 ALA B N 1
ATOM 2803 C CA . ALA B 1 99 ? 18.5 -11.695 7.32 1 87.88 99 ALA B CA 1
ATOM 2804 C C . ALA B 1 99 ? 18.406 -10.938 8.648 1 87.88 99 ALA B C 1
ATOM 2806 O O . ALA B 1 99 ? 17.906 -11.477 9.641 1 87.88 99 ALA B O 1
ATOM 2807 N N . GLY B 1 100 ? 18.891 -9.727 8.633 1 87.88 100 GLY B N 1
ATOM 2808 C CA . GLY B 1 100 ? 18.875 -8.938 9.859 1 87.88 100 GLY B CA 1
ATOM 2809 C C . GLY B 1 100 ? 17.5 -8.367 10.18 1 87.88 100 GLY B C 1
ATOM 2810 O O . GLY B 1 100 ? 16.672 -8.219 9.289 1 87.88 100 GLY B O 1
ATOM 2811 N N . ASP B 1 101 ? 17.312 -8.086 11.492 1 92.94 101 ASP B N 1
ATOM 2812 C CA . ASP B 1 101 ? 16.078 -7.473 11.938 1 92.94 101 ASP B CA 1
ATOM 2813 C C . ASP B 1 101 ? 16.047 -5.98 11.609 1 92.94 101 ASP B C 1
ATOM 2815 O O . ASP B 1 101 ? 17.078 -5.324 11.594 1 92.94 101 ASP B O 1
ATOM 2819 N N . ASN B 1 102 ? 14.93 -5.477 11.344 1 94.38 102 ASN B N 1
ATOM 2820 C CA . ASN B 1 102 ? 14.656 -4.055 11.164 1 94.38 102 ASN B CA 1
ATOM 2821 C C . ASN B 1 102 ? 15.375 -3.496 9.938 1 94.38 102 ASN B C 1
ATOM 2823 O O . ASN B 1 102 ? 15.797 -2.336 9.93 1 94.38 102 ASN B O 1
ATOM 2827 N N . MET B 1 103 ? 15.625 -4.332 8.992 1 93.94 103 MET B N 1
ATOM 2828 C CA . MET B 1 103 ? 16.281 -3.902 7.762 1 93.94 103 MET B CA 1
ATOM 2829 C C . MET B 1 103 ? 15.305 -3.172 6.848 1 93.94 103 MET B C 1
ATOM 2831 O O . MET B 1 103 ? 14.102 -3.436 6.883 1 93.94 103 MET B O 1
ATOM 2835 N N . LYS B 1 104 ? 15.898 -2.236 6.102 1 96.5 104 LYS B N 1
ATOM 2836 C CA . LYS B 1 104 ? 15.156 -1.508 5.074 1 96.5 104 LYS B CA 1
ATOM 2837 C C . LYS B 1 104 ? 15.781 -1.701 3.699 1 96.5 104 LYS B C 1
ATOM 2839 O O . LYS B 1 104 ? 16.969 -1.417 3.506 1 96.5 104 LYS B O 1
ATOM 2844 N N . ILE B 1 105 ? 15 -2.184 2.744 1 96.25 105 ILE B N 1
ATOM 2845 C CA . ILE B 1 105 ? 15.508 -2.408 1.394 1 96.25 105 ILE B CA 1
ATOM 2846 C C . ILE B 1 105 ? 14.578 -1.742 0.38 1 96.25 105 ILE B C 1
ATOM 2848 O O . ILE B 1 105 ? 13.367 -1.982 0.386 1 96.25 105 ILE B O 1
ATOM 2852 N N . ALA B 1 106 ? 15.148 -0.949 -0.445 1 97.06 106 ALA B N 1
ATOM 2853 C CA . ALA B 1 106 ? 14.391 -0.281 -1.499 1 97.06 106 ALA B CA 1
ATOM 2854 C C . ALA B 1 106 ? 15.023 -0.515 -2.865 1 97.06 106 ALA B C 1
ATOM 2856 O O . ALA B 1 106 ? 16.25 -0.473 -3.002 1 97.06 106 ALA B O 1
ATOM 2857 N N . SER B 1 107 ? 14.172 -0.714 -3.867 1 96.81 107 SER B N 1
ATOM 2858 C CA . SER B 1 107 ? 14.688 -0.92 -5.219 1 96.81 107 SER B CA 1
ATOM 2859 C C . SER B 1 107 ? 13.867 -0.146 -6.242 1 96.81 107 SER B C 1
ATOM 2861 O O . SER B 1 107 ? 12.641 -0.044 -6.121 1 96.81 107 SER B O 1
ATOM 2863 N N . ALA B 1 108 ? 14.531 0.288 -7.262 1 97.19 108 ALA B N 1
ATOM 2864 C CA . ALA B 1 108 ? 13.859 0.998 -8.344 1 97.19 108 ALA B CA 1
ATOM 2865 C C . ALA B 1 108 ? 14.062 0.284 -9.68 1 97.19 108 ALA B C 1
ATOM 2867 O O . ALA B 1 108 ? 13.523 0.706 -10.703 1 97.19 108 ALA B O 1
ATOM 2868 N N . GLY B 1 109 ? 14.797 -0.832 -9.68 1 93.88 109 GLY B N 1
ATOM 2869 C CA . GLY B 1 109 ? 15.203 -1.494 -10.914 1 93.88 109 GLY B CA 1
ATOM 2870 C C . GLY B 1 109 ? 14.141 -2.439 -11.453 1 93.88 109 GLY B C 1
ATOM 2871 O O . GLY B 1 109 ? 13.227 -2.838 -10.727 1 93.88 109 GLY B O 1
ATOM 2872 N N . TYR B 1 110 ? 14.328 -2.762 -12.727 1 93.12 110 TYR B N 1
ATOM 2873 C CA . TYR B 1 110 ? 13.492 -3.746 -13.398 1 93.12 110 TYR B CA 1
ATOM 2874 C C . TYR B 1 110 ? 13.82 -5.156 -12.93 1 93.12 110 TYR B C 1
ATOM 2876 O O . TYR B 1 110 ? 14.992 -5.52 -12.797 1 93.12 110 TYR B O 1
ATOM 2884 N N . ALA B 1 111 ? 12.812 -5.984 -12.578 1 92 111 ALA B N 1
ATOM 2885 C CA . ALA B 1 111 ? 12.922 -7.414 -12.289 1 92 111 ALA B CA 1
ATOM 2886 C C . ALA B 1 111 ? 13.82 -7.656 -11.078 1 92 111 ALA B C 1
ATOM 2888 O O . ALA B 1 111 ? 14.68 -8.547 -11.109 1 92 111 ALA B O 1
ATOM 2889 N N . THR B 1 112 ? 13.727 -6.805 -10.125 1 91.44 112 THR B N 1
ATOM 2890 C CA . THR B 1 112 ? 14.516 -6.984 -8.914 1 91.44 112 THR B CA 1
ATOM 2891 C C . THR B 1 112 ? 13.93 -8.086 -8.039 1 91.44 112 THR B C 1
ATOM 2893 O O . THR B 1 112 ? 12.711 -8.289 -8.023 1 91.44 112 THR B O 1
ATOM 2896 N N . GLN B 1 113 ? 14.828 -8.766 -7.406 1 90.81 113 GLN B N 1
ATOM 2897 C CA . GLN B 1 113 ? 14.445 -9.758 -6.41 1 90.81 113 GLN B CA 1
ATOM 2898 C C . GLN B 1 113 ? 14.867 -9.328 -5.008 1 90.81 113 GLN B C 1
ATOM 2900 O O . GLN B 1 113 ? 16.047 -9.031 -4.773 1 90.81 113 GLN B O 1
ATOM 2905 N N . ILE B 1 114 ? 13.93 -9.281 -4.109 1 93.25 114 ILE B N 1
ATOM 2906 C CA . ILE B 1 114 ? 14.195 -8.906 -2.725 1 93.25 114 ILE B CA 1
ATOM 2907 C C . ILE B 1 114 ? 13.734 -10.031 -1.793 1 93.25 114 ILE B C 1
ATOM 2909 O O . ILE B 1 114 ? 12.57 -10.43 -1.822 1 93.25 114 ILE B O 1
ATOM 2913 N N . ALA B 1 115 ? 14.625 -10.492 -1.037 1 93.06 115 ALA B N 1
ATOM 2914 C CA . ALA B 1 115 ? 14.281 -11.539 -0.075 1 93.06 115 ALA B CA 1
ATOM 2915 C C . ALA B 1 115 ? 14.812 -11.195 1.314 1 93.06 115 ALA B C 1
ATOM 2917 O O . ALA B 1 115 ? 15.961 -10.766 1.459 1 93.06 115 ALA B O 1
ATOM 2918 N N . SER B 1 116 ? 13.922 -11.398 2.34 1 93.25 116 SER B N 1
ATOM 2919 C CA . SER B 1 116 ? 14.359 -11.133 3.705 1 93.25 116 SER B CA 1
ATOM 2920 C C . SER B 1 116 ? 13.797 -12.164 4.676 1 93.25 116 SER B C 1
ATOM 2922 O O . SER B 1 116 ? 12.656 -12.617 4.52 1 93.25 116 SER B O 1
ATOM 2924 N N . ALA B 1 117 ? 14.578 -12.445 5.645 1 92.94 117 ALA B N 1
ATOM 2925 C CA . ALA B 1 117 ? 14.125 -13.367 6.68 1 92.94 117 ALA B CA 1
ATOM 2926 C C . ALA B 1 117 ? 14.062 -12.68 8.039 1 92.94 117 ALA B C 1
ATOM 2928 O O . ALA B 1 117 ? 13.758 -13.312 9.055 1 92.94 117 ALA B O 1
ATOM 2929 N N . GLY B 1 118 ? 14.352 -11.43 8.102 1 91.5 118 GLY B N 1
ATOM 2930 C CA . GLY B 1 118 ? 14.469 -10.719 9.359 1 91.5 118 GLY B CA 1
ATOM 2931 C C . GLY B 1 118 ? 13.125 -10.336 9.953 1 91.5 118 GLY B C 1
ATOM 2932 O O . GLY B 1 118 ? 12.102 -10.375 9.258 1 91.5 118 GLY B O 1
ATOM 2933 N N . TYR B 1 119 ? 13.172 -9.961 11.297 1 95.5 119 TYR B N 1
ATOM 2934 C CA . TYR B 1 119 ? 12.016 -9.461 12.039 1 95.5 119 TYR B CA 1
ATOM 2935 C C . TYR B 1 119 ? 11.797 -7.977 11.766 1 95.5 119 TYR B C 1
ATOM 2937 O O . TYR B 1 119 ? 12.758 -7.191 11.773 1 95.5 119 TYR B O 1
ATOM 2945 N N . CYS B 1 120 ? 10.602 -7.574 11.453 1 96.44 120 CYS B N 1
ATOM 2946 C CA . CYS B 1 120 ? 10.211 -6.176 11.32 1 96.44 120 CYS B CA 1
ATOM 2947 C C . CYS B 1 120 ? 10.969 -5.508 10.18 1 96.44 120 CYS B C 1
ATOM 2949 O O . CYS B 1 120 ? 11.477 -4.395 10.328 1 96.44 120 CYS B O 1
ATOM 2951 N N . VAL B 1 121 ? 11.156 -6.215 9.094 1 96.06 121 VAL B N 1
ATOM 2952 C CA . VAL B 1 121 ? 11.844 -5.648 7.934 1 96.06 121 VAL B CA 1
ATOM 2953 C C . VAL B 1 121 ? 10.883 -4.777 7.133 1 96.06 121 VAL B C 1
ATOM 2955 O O . VAL B 1 121 ? 9.664 -4.938 7.238 1 96.06 121 VAL B O 1
ATOM 2958 N N . ARG B 1 122 ? 11.383 -3.812 6.41 1 97.88 122 ARG B N 1
ATOM 2959 C CA . ARG B 1 122 ? 10.641 -2.982 5.465 1 97.88 122 ARG B CA 1
ATOM 2960 C C . ARG B 1 122 ? 11.211 -3.107 4.059 1 97.88 122 ARG B C 1
ATOM 2962 O O . ARG B 1 122 ? 12.359 -2.725 3.812 1 97.88 122 ARG B O 1
ATOM 2969 N N . LEU B 1 123 ? 10.391 -3.609 3.152 1 97.69 123 LEU B N 1
ATOM 2970 C CA . LEU B 1 123 ? 10.82 -3.896 1.786 1 97.69 123 LEU B CA 1
ATOM 2971 C C . LEU B 1 123 ? 9.969 -3.127 0.779 1 97.69 123 LEU B C 1
ATOM 2973 O O . LEU B 1 123 ? 8.75 -3.055 0.918 1 97.69 123 LEU B O 1
ATOM 2977 N N . GLY B 1 124 ? 10.625 -2.605 -0.205 1 98.06 124 GLY B N 1
ATOM 2978 C CA . GLY B 1 124 ? 9.883 -1.84 -1.196 1 98.06 124 GLY B CA 1
ATOM 2979 C C . GLY B 1 124 ? 10.5 -1.906 -2.582 1 98.06 124 GLY B C 1
ATOM 2980 O O . GLY B 1 124 ? 11.727 -1.942 -2.723 1 98.06 124 GLY B O 1
ATOM 2981 N N . SER B 1 125 ? 9.672 -1.875 -3.59 1 98.12 125 SER B N 1
ATOM 2982 C CA . SER B 1 125 ? 10.109 -1.815 -4.98 1 98.12 125 SER B CA 1
ATOM 2983 C C . SER B 1 125 ? 9.156 -0.967 -5.82 1 98.12 125 SER B C 1
ATOM 2985 O O . SER B 1 125 ? 7.941 -1.045 -5.66 1 98.12 125 SER B O 1
ATOM 2987 N N . VAL B 1 126 ? 9.758 -0.187 -6.68 1 98.06 126 VAL B N 1
ATOM 2988 C CA . VAL B 1 126 ? 8.922 0.624 -7.555 1 98.06 126 VAL B CA 1
ATOM 2989 C C . VAL B 1 126 ? 9.141 0.204 -9.008 1 98.06 126 VAL B C 1
ATOM 2991 O O . VAL B 1 126 ? 8.492 0.727 -9.914 1 98.06 126 VAL B O 1
ATOM 2994 N N . GLY B 1 127 ? 10.031 -0.772 -9.266 1 95.69 127 GLY B N 1
ATOM 2995 C CA . GLY B 1 127 ? 10.312 -1.263 -10.602 1 95.69 127 GLY B CA 1
ATOM 2996 C C . GLY B 1 127 ? 9.305 -2.291 -11.086 1 95.69 127 GLY B C 1
ATOM 2997 O O . GLY B 1 127 ? 8.539 -2.838 -10.289 1 95.69 127 GLY B O 1
ATOM 2998 N N . TYR B 1 128 ? 9.367 -2.562 -12.375 1 94.62 128 TYR B N 1
ATOM 2999 C CA . TYR B 1 128 ? 8.484 -3.537 -13 1 94.62 128 TYR B CA 1
ATOM 3000 C C . TYR B 1 128 ? 8.945 -4.961 -12.711 1 94.62 128 TYR B C 1
ATOM 3002 O O . TYR B 1 128 ? 10.148 -5.223 -12.633 1 94.62 128 TYR B O 1
ATOM 3010 N N . ASN B 1 129 ? 8.008 -5.895 -12.562 1 94.25 129 ASN B N 1
ATOM 3011 C CA . ASN B 1 129 ? 8.273 -7.332 -12.523 1 94.25 129 ASN B CA 1
ATOM 3012 C C . ASN B 1 129 ? 9.141 -7.711 -11.328 1 94.25 129 ASN B C 1
ATOM 3014 O O . ASN B 1 129 ? 10.016 -8.57 -11.438 1 94.25 129 ASN B O 1
ATOM 3018 N N . SER B 1 130 ? 8.938 -7.031 -10.25 1 94.25 130 SER B N 1
ATOM 3019 C CA . SER B 1 130 ? 9.719 -7.34 -9.055 1 94.25 130 SER B CA 1
ATOM 3020 C C . SER B 1 130 ? 9.156 -8.562 -8.336 1 94.25 130 SER B C 1
ATOM 3022 O O . SER B 1 130 ? 7.984 -8.906 -8.5 1 94.25 130 SER B O 1
ATOM 3024 N N . HIS B 1 131 ? 10.047 -9.18 -7.664 1 94.81 131 HIS B N 1
ATOM 3025 C CA . HIS B 1 131 ? 9.703 -10.32 -6.816 1 94.81 131 HIS B CA 1
ATOM 3026 C C . HIS B 1 131 ? 10.188 -10.109 -5.387 1 94.81 131 HIS B C 1
ATOM 3028 O O . HIS B 1 131 ? 11.398 -10.016 -5.145 1 94.81 131 HIS B O 1
ATOM 3034 N N . ILE B 1 132 ? 9.266 -10.031 -4.434 1 96.19 132 ILE B N 1
ATOM 3035 C CA . ILE B 1 132 ? 9.602 -9.734 -3.043 1 96.19 132 ILE B CA 1
ATOM 3036 C C . ILE B 1 132 ? 9.102 -10.859 -2.141 1 96.19 132 ILE B C 1
ATOM 3038 O O . ILE B 1 132 ? 7.938 -11.25 -2.213 1 96.19 132 ILE B O 1
ATOM 3042 N N . SER B 1 133 ? 9.961 -11.289 -1.335 1 95.31 133 SER B N 1
ATOM 3043 C CA . SER B 1 133 ? 9.602 -12.359 -0.407 1 95.31 133 SER B CA 1
ATOM 3044 C C . SER B 1 133 ? 10.117 -12.062 0.999 1 95.31 133 SER B C 1
ATOM 3046 O O . SER B 1 133 ? 11.219 -11.539 1.166 1 95.31 133 SER B O 1
ATOM 3048 N N . SER B 1 134 ? 9.281 -12.367 1.999 1 96.12 134 SER B N 1
ATOM 3049 C CA . SER B 1 134 ? 9.688 -12.219 3.395 1 96.12 134 SER B CA 1
ATOM 3050 C C . SER B 1 134 ? 9.227 -13.414 4.227 1 96.12 134 SER B C 1
ATOM 3052 O O . SER B 1 134 ? 8.102 -13.891 4.062 1 96.12 134 SER B O 1
ATOM 3054 N N . SER B 1 135 ? 10.078 -13.859 5.117 1 94.94 135 SER B N 1
ATOM 3055 C CA . SER B 1 135 ? 9.688 -14.977 5.965 1 94.94 135 SER B CA 1
ATOM 3056 C C . SER B 1 135 ? 9.602 -14.562 7.43 1 94.94 135 SER B C 1
ATOM 3058 O O . SER B 1 135 ? 9.086 -15.305 8.266 1 94.94 135 SER B O 1
ATOM 3060 N N . GLY B 1 136 ? 10.109 -13.43 7.754 1 94.88 136 GLY B N 1
ATOM 3061 C CA . GLY B 1 136 ? 10.078 -12.945 9.125 1 94.88 136 GLY B CA 1
ATOM 3062 C C . GLY B 1 136 ? 8.742 -12.344 9.516 1 94.88 136 GLY B C 1
ATOM 3063 O O . GLY B 1 136 ? 7.945 -11.977 8.648 1 94.88 136 GLY B O 1
ATOM 3064 N N . ASP B 1 137 ? 8.5 -12.203 10.852 1 97.44 137 ASP B N 1
ATOM 3065 C CA . ASP B 1 137 ? 7.254 -11.641 11.359 1 97.44 137 ASP B CA 1
ATOM 3066 C C . ASP B 1 137 ? 7.25 -10.117 11.234 1 97.44 137 ASP B C 1
ATOM 3068 O O . ASP B 1 137 ? 8.305 -9.492 11.219 1 97.44 137 ASP B O 1
ATOM 3072 N N . ARG B 1 138 ? 6.07 -9.539 11.094 1 97.5 138 ARG B N 1
ATOM 3073 C CA . ARG B 1 138 ? 5.805 -8.109 11.172 1 97.5 138 ARG B CA 1
ATOM 3074 C C . ARG B 1 138 ? 6.535 -7.355 10.062 1 97.5 138 ARG B C 1
ATOM 3076 O O . ARG B 1 138 ? 7.078 -6.273 10.297 1 97.5 138 ARG B O 1
ATOM 3083 N N . ALA B 1 139 ? 6.668 -8.031 8.898 1 97.5 139 ALA B N 1
ATOM 3084 C CA . ALA B 1 139 ? 7.242 -7.355 7.738 1 97.5 139 ALA B CA 1
ATOM 3085 C C . ALA B 1 139 ? 6.27 -6.328 7.16 1 97.5 139 ALA B C 1
ATOM 3087 O O . ALA B 1 139 ? 5.051 -6.496 7.262 1 97.5 139 ALA B O 1
ATOM 3088 N N . ARG B 1 140 ? 6.805 -5.27 6.648 1 98.38 140 ARG B N 1
ATOM 3089 C CA . ARG B 1 140 ? 6.062 -4.309 5.84 1 98.38 140 ARG B CA 1
ATOM 3090 C C . ARG B 1 140 ? 6.605 -4.258 4.414 1 98.38 140 ARG B C 1
ATOM 3092 O O . ARG B 1 140 ? 7.777 -3.939 4.203 1 98.38 140 ARG B O 1
ATOM 3099 N N . ILE B 1 141 ? 5.758 -4.539 3.461 1 98.56 141 ILE B N 1
ATOM 3100 C CA . ILE B 1 141 ? 6.168 -4.691 2.07 1 98.56 141 ILE B CA 1
ATOM 3101 C C . ILE B 1 141 ? 5.324 -3.779 1.182 1 98.56 141 ILE B C 1
ATOM 3103 O O . ILE B 1 141 ? 4.098 -3.762 1.288 1 98.56 141 ILE B O 1
ATOM 3107 N N . VAL B 1 142 ? 5.988 -3.041 0.299 1 98.69 142 VAL B N 1
ATOM 3108 C CA . VAL B 1 142 ? 5.25 -2.156 -0.596 1 98.69 142 VAL B CA 1
ATOM 3109 C C . VAL B 1 142 ? 5.781 -2.303 -2.02 1 98.69 142 VAL B C 1
ATOM 3111 O O . VAL B 1 142 ? 6.98 -2.506 -2.225 1 98.69 142 VAL B O 1
ATOM 3114 N N . ALA B 1 143 ? 4.91 -2.139 -3.018 1 98.56 143 ALA B N 1
ATOM 3115 C CA . ALA B 1 143 ? 5.289 -2.234 -4.426 1 98.56 143 ALA B CA 1
ATOM 3116 C C . ALA B 1 143 ? 4.445 -1.296 -5.285 1 98.56 143 ALA B C 1
ATOM 3118 O O . ALA B 1 143 ? 3.229 -1.214 -5.113 1 98.56 143 ALA B O 1
ATOM 3119 N N . ALA B 1 144 ? 5.117 -0.655 -6.234 1 98.31 144 ALA B N 1
ATOM 3120 C CA . ALA B 1 144 ? 4.406 0.25 -7.133 1 98.31 144 ALA B CA 1
ATOM 3121 C C . ALA B 1 144 ? 4.453 -0.255 -8.57 1 98.31 144 ALA B C 1
ATOM 3123 O O . ALA B 1 144 ? 3.686 0.204 -9.422 1 98.31 144 ALA B O 1
ATOM 3124 N N . GLY B 1 145 ? 5.363 -1.166 -8.906 1 96.31 145 GLY B N 1
ATOM 3125 C CA . GLY B 1 145 ? 5.539 -1.656 -10.258 1 96.31 145 GLY B CA 1
ATOM 3126 C C . GLY B 1 145 ? 4.465 -2.641 -10.688 1 96.31 145 GLY B C 1
ATOM 3127 O O . GLY B 1 145 ? 3.865 -3.312 -9.844 1 96.31 145 GLY B O 1
ATOM 3128 N N . ASN B 1 146 ? 4.285 -2.736 -11.961 1 96.75 146 ASN B N 1
ATOM 3129 C CA . ASN B 1 146 ? 3.352 -3.723 -12.492 1 96.75 146 ASN B CA 1
ATOM 3130 C C . ASN B 1 146 ? 3.916 -5.137 -12.398 1 96.75 146 ASN B C 1
ATOM 3132 O O . ASN B 1 146 ? 5.133 -5.324 -12.391 1 96.75 146 ASN B O 1
ATOM 3136 N N . SER B 1 147 ? 3.02 -6.09 -12.305 1 95.44 147 SER B N 1
ATOM 3137 C CA . SER B 1 147 ? 3.359 -7.504 -12.383 1 95.44 147 SER B CA 1
ATOM 3138 C C . SER B 1 147 ? 4.301 -7.91 -11.25 1 95.44 147 SER B C 1
ATOM 3140 O O . SER B 1 147 ? 5.223 -8.703 -11.461 1 95.44 147 SER B O 1
ATOM 3142 N N . THR B 1 148 ? 4.16 -7.238 -10.156 1 95.94 148 THR B N 1
ATOM 3143 C CA . THR B 1 148 ? 4.957 -7.586 -8.984 1 95.94 148 THR B CA 1
ATOM 3144 C C . THR B 1 148 ? 4.387 -8.82 -8.289 1 95.94 148 THR B C 1
ATOM 3146 O O . THR B 1 148 ? 3.172 -9.031 -8.281 1 95.94 148 THR B O 1
ATOM 3149 N N . ARG B 1 149 ? 5.281 -9.609 -7.758 1 95.88 149 ARG B N 1
ATOM 3150 C CA . ARG B 1 149 ? 4.926 -10.781 -6.965 1 95.88 149 ARG B CA 1
ATOM 3151 C C . ARG B 1 149 ? 5.445 -10.656 -5.539 1 95.88 149 ARG B C 1
ATOM 3153 O O . ARG B 1 149 ? 6.633 -10.398 -5.324 1 95.88 149 ARG B O 1
ATOM 3160 N N . ILE B 1 150 ? 4.539 -10.867 -4.602 1 97.31 150 ILE B N 1
ATOM 3161 C CA . ILE B 1 150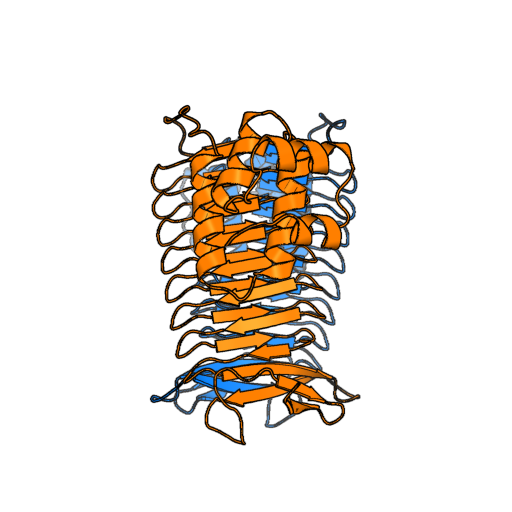 ? 4.902 -10.727 -3.195 1 97.31 150 ILE B CA 1
ATOM 3162 C C . ILE B 1 150 ? 4.457 -11.961 -2.416 1 97.31 150 ILE B C 1
ATOM 3164 O O . ILE B 1 150 ? 3.281 -12.328 -2.447 1 97.31 150 ILE B O 1
ATOM 3168 N N . SER B 1 151 ? 5.336 -12.539 -1.749 1 96.25 151 SER B N 1
ATOM 3169 C CA . SER B 1 151 ? 5.012 -13.656 -0.869 1 96.25 151 SER B CA 1
ATOM 3170 C C . SER B 1 151 ? 5.539 -13.414 0.543 1 96.25 151 SER B C 1
ATOM 3172 O O . SER B 1 151 ? 6.637 -12.891 0.722 1 96.25 151 SER B O 1
ATOM 3174 N N . SER B 1 152 ? 4.746 -13.766 1.503 1 96.69 152 SER B N 1
ATOM 3175 C CA . SER B 1 152 ? 5.148 -13.609 2.896 1 96.69 152 SER B CA 1
ATOM 3176 C C . SER B 1 152 ? 4.711 -14.797 3.74 1 96.69 152 SER B C 1
ATOM 3178 O O . SER B 1 152 ? 3.611 -15.328 3.555 1 96.69 152 SER B O 1
ATOM 3180 N N . ALA B 1 153 ? 5.57 -15.141 4.68 1 96.31 153 ALA B N 1
ATOM 3181 C CA . ALA B 1 153 ? 5.254 -16.266 5.543 1 96.31 153 ALA B CA 1
ATOM 3182 C C . ALA B 1 153 ? 4.988 -15.812 6.973 1 96.31 153 ALA B C 1
ATOM 3184 O O . ALA B 1 153 ? 4.352 -16.531 7.75 1 96.31 153 ALA B O 1
ATOM 3185 N N . GLY B 1 154 ? 5.48 -14.727 7.344 1 95.62 154 GLY B N 1
ATOM 3186 C CA . GLY B 1 154 ? 5.434 -14.281 8.727 1 95.62 154 GLY B CA 1
ATOM 3187 C C . GLY B 1 154 ? 4.051 -13.836 9.172 1 95.62 154 GLY B C 1
ATOM 3188 O O . GLY B 1 154 ? 3.178 -13.594 8.336 1 95.62 154 GLY B O 1
ATOM 3189 N N . ASN B 1 155 ? 3.867 -13.703 10.523 1 97.81 155 ASN B N 1
ATOM 3190 C CA . ASN B 1 155 ? 2.637 -13.18 11.109 1 97.81 155 ASN B CA 1
ATOM 3191 C C . ASN B 1 155 ? 2.643 -11.656 11.156 1 97.81 155 ASN B C 1
ATOM 3193 O O . ASN B 1 155 ? 3.691 -11.039 11.344 1 97.81 155 ASN B O 1
ATOM 3197 N N . GLY B 1 156 ? 1.498 -11.125 11.031 1 97.62 156 GLY B N 1
ATOM 3198 C CA . GLY B 1 156 ? 1.348 -9.688 11.195 1 97.62 156 GLY B CA 1
ATOM 3199 C C . GLY B 1 156 ? 2.023 -8.883 10.102 1 97.62 156 GLY B C 1
ATOM 3200 O O . GLY B 1 156 ? 2.543 -7.797 10.352 1 97.62 156 GLY B O 1
ATOM 3201 N N . THR B 1 157 ? 2.186 -9.508 8.93 1 97.69 157 THR B N 1
ATOM 3202 C CA . THR B 1 157 ? 2.77 -8.812 7.793 1 97.69 157 THR B CA 1
ATOM 3203 C C . THR B 1 157 ? 1.766 -7.836 7.184 1 97.69 157 THR B C 1
ATOM 3205 O O . THR B 1 157 ? 0.567 -8.117 7.141 1 97.69 157 THR B O 1
ATOM 3208 N N . ARG B 1 158 ? 2.242 -6.695 6.797 1 98.56 158 ARG B N 1
ATOM 3209 C CA . ARG B 1 158 ? 1.454 -5.699 6.074 1 98.56 158 ARG B CA 1
ATOM 3210 C C . ARG B 1 158 ? 1.997 -5.488 4.668 1 98.56 158 ARG B C 1
ATOM 3212 O O . ARG B 1 158 ? 3.17 -5.152 4.492 1 98.56 158 ARG B O 1
ATOM 3219 N N . ILE B 1 159 ? 1.158 -5.699 3.656 1 98.69 159 ILE B N 1
ATOM 3220 C CA . ILE B 1 159 ? 1.536 -5.59 2.252 1 98.69 159 ILE B CA 1
ATOM 3221 C C . ILE B 1 159 ? 0.672 -4.535 1.567 1 98.69 159 ILE B C 1
ATOM 3223 O O . ILE B 1 159 ? -0.553 -4.539 1.708 1 98.69 159 ILE B O 1
ATOM 3227 N N . ALA B 1 160 ? 1.27 -3.613 0.886 1 98.69 160 ALA B N 1
ATOM 3228 C CA . ALA B 1 160 ? 0.544 -2.605 0.118 1 98.69 160 ALA B CA 1
ATOM 3229 C C . ALA B 1 160 ? 1.098 -2.492 -1.3 1 98.69 160 ALA B C 1
ATOM 3231 O O . ALA B 1 160 ? 2.314 -2.443 -1.495 1 98.69 160 ALA B O 1
ATOM 3232 N N . SER B 1 161 ? 0.205 -2.457 -2.295 1 98.31 161 SER B N 1
ATOM 3233 C CA . SER B 1 161 ? 0.635 -2.402 -3.689 1 98.31 161 SER B CA 1
ATOM 3234 C C . SER B 1 161 ? -0.238 -1.45 -4.5 1 98.31 161 SER B C 1
ATOM 3236 O O . SER B 1 161 ? -1.453 -1.394 -4.301 1 98.31 161 SER B O 1
ATOM 3238 N N . SER B 1 162 ? 0.372 -0.747 -5.457 1 98 162 SER B N 1
ATOM 3239 C CA . SER B 1 162 ? -0.358 0.165 -6.332 1 98 162 SER B CA 1
ATOM 3240 C C . SER B 1 162 ? -0.194 -0.224 -7.797 1 98 162 SER B C 1
ATOM 3242 O O . SER B 1 162 ? -0.845 0.349 -8.672 1 98 162 SER B O 1
ATOM 3244 N N . GLY B 1 163 ? 0.687 -1.17 -8.117 1 96.12 163 GLY B N 1
ATOM 3245 C CA . GLY B 1 163 ? 0.904 -1.601 -9.484 1 96.12 163 GLY B CA 1
ATOM 3246 C C . GLY B 1 163 ? -0.187 -2.518 -10.008 1 96.12 163 GLY B C 1
ATOM 3247 O O . GLY B 1 163 ? -0.87 -3.184 -9.219 1 96.12 163 GLY B O 1
ATOM 3248 N N . MET B 1 164 ? -0.312 -2.611 -11.281 1 96.94 164 MET B N 1
ATOM 3249 C CA . MET B 1 164 ? -1.28 -3.506 -11.914 1 96.94 164 MET B CA 1
ATOM 3250 C C . MET B 1 164 ? -0.743 -4.93 -11.969 1 96.94 164 MET B C 1
ATOM 3252 O O . MET B 1 164 ? 0.471 -5.141 -12.008 1 96.94 164 MET B O 1
ATOM 3256 N N . ARG B 1 165 ? -1.642 -5.887 -12.008 1 96.19 165 ARG B N 1
ATOM 3257 C CA . ARG B 1 165 ? -1.32 -7.305 -12.164 1 96.19 165 ARG B CA 1
ATOM 3258 C C . ARG B 1 165 ? -0.388 -7.777 -11.055 1 96.19 165 ARG B C 1
ATOM 3260 O O . ARG B 1 165 ? 0.558 -8.523 -11.312 1 96.19 165 ARG B O 1
ATOM 3267 N N . ALA B 1 166 ? -0.604 -7.23 -9.898 1 96.44 166 ALA B N 1
ATOM 3268 C CA . ALA B 1 166 ? 0.154 -7.695 -8.742 1 96.44 166 ALA B CA 1
ATOM 3269 C C . ALA B 1 166 ? -0.386 -9.023 -8.227 1 96.44 166 ALA B C 1
ATOM 3271 O O . ALA B 1 166 ? -1.593 -9.273 -8.281 1 96.44 166 ALA B O 1
ATOM 3272 N N . ARG B 1 167 ? 0.477 -9.859 -7.789 1 96.69 167 ARG B N 1
ATOM 3273 C CA . ARG B 1 167 ? 0.125 -11.125 -7.141 1 96.69 167 ARG B CA 1
ATOM 3274 C C . ARG B 1 167 ? 0.689 -11.188 -5.727 1 96.69 167 ARG B C 1
ATOM 3276 O O . ARG B 1 167 ? 1.899 -11.055 -5.527 1 96.69 167 ARG B O 1
ATOM 3283 N N . VAL B 1 168 ? -0.21 -11.367 -4.805 1 97.56 168 VAL B N 1
ATOM 3284 C CA . VAL B 1 168 ? 0.183 -11.367 -3.4 1 97.56 168 VAL B CA 1
ATOM 3285 C C . VAL B 1 168 ? -0.264 -12.672 -2.74 1 97.56 168 VAL B C 1
ATOM 3287 O O . VAL B 1 168 ? -1.41 -13.094 -2.904 1 97.56 168 VAL B O 1
ATOM 3290 N N . SER B 1 169 ? 0.615 -13.234 -2.057 1 97 169 SER B N 1
ATOM 3291 C CA . SER B 1 169 ? 0.334 -14.438 -1.281 1 97 169 SER B CA 1
ATOM 3292 C C . SER B 1 169 ? 0.86 -14.312 0.145 1 97 169 SER B C 1
ATOM 3294 O O . SER B 1 169 ? 2.061 -14.125 0.355 1 97 169 SER B O 1
ATOM 3296 N N . ALA B 1 170 ? -0.037 -14.492 1.114 1 96.94 170 ALA B N 1
ATOM 3297 C CA . ALA B 1 170 ? 0.35 -14.367 2.518 1 96.94 170 ALA B CA 1
ATOM 3298 C C . ALA B 1 170 ? -0.041 -15.617 3.301 1 96.94 170 ALA B C 1
ATOM 3300 O O . ALA B 1 170 ? -1.206 -16.031 3.295 1 96.94 170 ALA B O 1
ATOM 3301 N N . LEU B 1 171 ? 0.871 -16.188 4.09 1 97.06 171 LEU B N 1
ATOM 3302 C CA . LEU B 1 171 ? 0.648 -17.453 4.781 1 97.06 171 LEU B CA 1
ATOM 3303 C C . LEU B 1 171 ? 0.337 -17.219 6.254 1 97.06 171 LEU B C 1
ATOM 3305 O O . LEU B 1 171 ? -0.489 -17.938 6.84 1 97.06 171 LEU B O 1
ATOM 3309 N N . GLY B 1 172 ? 0.999 -16.312 6.887 1 96.38 172 GLY B N 1
ATOM 3310 C CA . GLY B 1 172 ? 0.897 -16.094 8.32 1 96.38 172 GLY B CA 1
ATOM 3311 C C . GLY B 1 172 ? -0.46 -15.586 8.758 1 96.38 172 GLY B C 1
ATOM 3312 O O . GLY B 1 172 ? -1.36 -15.414 7.934 1 96.38 172 GLY B O 1
ATOM 3313 N N . GLU B 1 173 ? -0.643 -15.422 10.062 1 97.88 173 GLU B N 1
ATOM 3314 C CA . GLU B 1 173 ? -1.896 -14.945 10.641 1 97.88 173 GLU B CA 1
ATOM 3315 C C . GLU B 1 173 ? -1.916 -13.422 10.742 1 97.88 173 GLU B C 1
ATOM 3317 O O . GLU B 1 173 ? -0.862 -12.789 10.797 1 97.88 173 GLU B O 1
ATOM 3322 N N . ARG B 1 174 ? -3.064 -12.867 10.781 1 97.31 174 ARG B N 1
ATOM 3323 C CA . ARG B 1 174 ? -3.324 -11.453 11.031 1 97.31 174 ARG B CA 1
ATOM 3324 C C . ARG B 1 174 ? -2.592 -10.578 10.023 1 97.31 174 ARG B C 1
ATOM 3326 O O . ARG B 1 174 ? -2.045 -9.531 10.383 1 97.31 174 ARG B O 1
ATOM 3333 N N . ASN B 1 175 ? -2.434 -11.125 8.812 1 98.31 175 ASN B N 1
ATOM 3334 C CA . ASN B 1 175 ? -1.824 -10.32 7.754 1 98.31 175 ASN B CA 1
ATOM 3335 C C . ASN B 1 175 ? -2.816 -9.328 7.16 1 98.31 175 ASN B C 1
ATOM 3337 O O . ASN B 1 175 ? -4.016 -9.602 7.102 1 98.31 175 ASN B O 1
ATOM 3341 N N . ARG B 1 176 ? -2.33 -8.188 6.793 1 98.56 176 ARG B N 1
ATOM 3342 C CA . ARG B 1 176 ? -3.125 -7.145 6.148 1 98.56 176 ARG B CA 1
ATOM 3343 C C . ARG B 1 176 ? -2.592 -6.84 4.75 1 98.56 176 ARG B C 1
ATOM 3345 O O . ARG B 1 176 ? -1.398 -6.586 4.578 1 98.56 176 ARG B O 1
ATOM 3352 N N . VAL B 1 177 ? -3.463 -6.883 3.76 1 98.69 177 VAL B N 1
ATOM 3353 C CA . VAL B 1 177 ? -3.098 -6.578 2.379 1 98.69 177 VAL B CA 1
ATOM 3354 C C . VAL B 1 177 ? -3.951 -5.426 1.86 1 98.69 177 VAL B C 1
ATOM 3356 O O . VAL B 1 177 ? -5.18 -5.445 1.986 1 98.69 177 VAL B O 1
ATOM 3359 N N . ALA B 1 178 ? -3.348 -4.414 1.365 1 98.56 178 ALA B N 1
ATOM 3360 C CA . ALA B 1 178 ? -4.008 -3.271 0.734 1 98.56 178 ALA B CA 1
ATOM 3361 C C . ALA B 1 178 ? -3.502 -3.066 -0.691 1 98.56 178 ALA B C 1
ATOM 3363 O O . ALA B 1 178 ? -2.311 -2.828 -0.907 1 98.56 178 ALA B O 1
ATOM 3364 N N . CYS B 1 179 ? -4.414 -3.098 -1.661 1 98.31 179 CYS B N 1
ATOM 3365 C CA . CYS B 1 179 ? -4.043 -2.977 -3.066 1 98.31 179 CYS B CA 1
ATOM 3366 C C . CYS B 1 179 ? -4.996 -2.043 -3.805 1 98.31 179 CYS B C 1
ATOM 3368 O O . CYS B 1 179 ? -6.164 -1.92 -3.434 1 98.31 179 CYS B O 1
ATOM 3370 N N . ASN B 1 180 ? -4.477 -1.36 -4.809 1 97.75 180 ASN B N 1
ATOM 3371 C CA . ASN B 1 180 ? -5.371 -0.568 -5.648 1 97.75 180 ASN B CA 1
ATOM 3372 C C . ASN B 1 180 ? -5.016 -0.702 -7.125 1 97.75 180 ASN B C 1
ATOM 3374 O O . ASN B 1 180 ? -5.43 0.119 -7.945 1 97.75 180 ASN B O 1
ATOM 3378 N N . GLY B 1 181 ? -4.191 -1.681 -7.496 1 97.44 181 GLY B N 1
ATOM 3379 C CA . GLY B 1 181 ? -3.891 -1.986 -8.883 1 97.44 181 GLY B CA 1
ATOM 3380 C C . GLY B 1 181 ? -4.91 -2.906 -9.531 1 97.44 181 GLY B C 1
ATOM 3381 O O . GLY B 1 181 ? -5.383 -3.855 -8.898 1 97.44 181 GLY B O 1
ATOM 3382 N N . ASP B 1 182 ? -5.184 -2.674 -10.766 1 98.19 182 ASP B N 1
ATOM 3383 C CA . ASP B 1 182 ? -6.133 -3.5 -11.508 1 98.19 182 ASP B CA 1
ATOM 3384 C C . ASP B 1 182 ? -5.539 -4.875 -11.812 1 98.19 182 ASP B C 1
ATOM 3386 O O . ASP B 1 182 ? -4.316 -5.039 -11.844 1 98.19 182 ASP B O 1
ATOM 3390 N N . LEU B 1 183 ? -6.387 -5.848 -12.062 1 97.69 183 LEU B N 1
ATOM 3391 C CA . LEU B 1 183 ? -6.031 -7.176 -12.547 1 97.69 183 LEU B CA 1
ATOM 3392 C C . LEU B 1 183 ? -5.121 -7.891 -11.555 1 97.69 183 LEU B C 1
ATOM 3394 O O . LEU B 1 183 ? -4.219 -8.633 -11.961 1 97.69 183 LEU B O 1
ATOM 3398 N N . SER B 1 184 ? -5.305 -7.598 -10.289 1 97.44 184 SER B N 1
ATOM 3399 C CA . SER B 1 184 ? -4.457 -8.203 -9.266 1 97.44 184 SER B CA 1
ATOM 3400 C C . SER B 1 184 ? -5.09 -9.469 -8.703 1 97.44 184 SER B C 1
ATOM 3402 O O . SER B 1 184 ? -6.285 -9.711 -8.891 1 97.44 184 SER B O 1
ATOM 3404 N N . GLN B 1 185 ? -4.281 -10.273 -8.148 1 97.06 185 GLN B N 1
ATOM 3405 C CA . GLN B 1 185 ? -4.691 -11.484 -7.441 1 97.06 185 GLN B CA 1
ATOM 3406 C C . GLN B 1 185 ? -4.141 -11.5 -6.02 1 97.06 185 GLN B C 1
ATOM 3408 O O . GLN B 1 185 ? -2.926 -11.461 -5.816 1 97.06 185 GLN B O 1
ATOM 3413 N N . LEU B 1 186 ? -5.062 -11.602 -5.051 1 97.94 186 LEU B N 1
ATOM 3414 C CA . LEU B 1 186 ? -4.691 -11.539 -3.643 1 97.94 186 LEU B CA 1
ATOM 3415 C C . LEU B 1 186 ? -5.113 -12.812 -2.914 1 97.94 186 LEU B C 1
ATOM 3417 O O . LEU B 1 186 ? -6.297 -13.156 -2.898 1 97.94 186 LEU B O 1
ATOM 3421 N N . VAL B 1 187 ? -4.145 -13.438 -2.33 1 97.75 187 VAL B N 1
ATOM 3422 C CA . VAL B 1 187 ? -4.438 -14.695 -1.652 1 97.75 187 VAL B CA 1
ATOM 3423 C C . VAL B 1 187 ? -3.887 -14.664 -0.229 1 97.75 187 VAL B C 1
ATOM 3425 O O . VAL B 1 187 ? -2.74 -14.266 -0.012 1 97.75 187 VAL B O 1
ATOM 3428 N N . SER B 1 188 ? -4.699 -15.039 0.702 1 97.75 188 SER B N 1
ATOM 3429 C CA . SER B 1 188 ? -4.281 -15.195 2.092 1 97.75 188 SER B CA 1
ATOM 3430 C C . SER B 1 188 ? -4.68 -16.562 2.645 1 97.75 188 SER B C 1
ATOM 3432 O O . SER B 1 188 ? -5.816 -17 2.461 1 97.75 188 SER B O 1
ATOM 3434 N N . PHE B 1 189 ? -3.758 -17.188 3.379 1 97.38 189 PHE B N 1
ATOM 3435 C CA . PHE B 1 189 ? -4.012 -18.516 3.891 1 97.38 189 PHE B CA 1
ATOM 3436 C C . PHE B 1 189 ? -4.223 -18.5 5.402 1 97.38 189 PHE B C 1
ATOM 3438 O O . PHE B 1 189 ? -4.863 -19.391 5.961 1 97.38 189 PHE B O 1
ATOM 3445 N N . GLY B 1 190 ? -3.727 -17.531 6.012 1 96.56 190 GLY B N 1
ATOM 3446 C CA . GLY B 1 190 ? -3.752 -17.484 7.465 1 96.56 190 GLY B CA 1
ATOM 3447 C C . GLY B 1 190 ? -5.055 -16.953 8.023 1 96.56 190 GLY B C 1
ATOM 3448 O O . GLY B 1 190 ? -5.863 -16.375 7.285 1 96.56 190 GLY B O 1
ATOM 3449 N N . ALA B 1 191 ? -5.246 -17.094 9.359 1 97.81 191 ALA B N 1
ATOM 3450 C CA . ALA B 1 191 ? -6.445 -16.625 10.047 1 97.81 191 ALA B CA 1
ATOM 3451 C C . ALA B 1 191 ? -6.398 -15.109 10.266 1 97.81 191 ALA B C 1
ATOM 3453 O O . ALA B 1 191 ? -5.316 -14.523 10.328 1 97.81 191 ALA B O 1
ATOM 3454 N N . ASP B 1 192 ? -7.547 -14.508 10.359 1 97.31 192 ASP B N 1
ATOM 3455 C CA . ASP B 1 192 ? -7.734 -13.109 10.727 1 97.31 192 ASP B CA 1
ATOM 3456 C C . ASP B 1 192 ? -7.062 -12.18 9.719 1 97.31 192 ASP B C 1
ATOM 3458 O O . ASP B 1 192 ? -6.445 -11.188 10.102 1 97.31 192 ASP B O 1
ATOM 3462 N N . ALA B 1 193 ? -7.121 -12.594 8.445 1 97.75 193 ALA B N 1
ATOM 3463 C CA . ALA B 1 193 ? -6.578 -11.742 7.383 1 97.75 193 ALA B CA 1
ATOM 3464 C C . ALA B 1 193 ? -7.52 -10.578 7.086 1 97.75 193 ALA B C 1
ATOM 3466 O O . ALA B 1 193 ? -8.742 -10.711 7.176 1 97.75 193 ALA B O 1
ATOM 3467 N N . ARG B 1 194 ? -6.953 -9.438 6.75 1 98.44 194 ARG B N 1
ATOM 3468 C CA . ARG B 1 194 ? -7.695 -8.273 6.285 1 98.44 194 ARG B CA 1
ATOM 3469 C C . ARG B 1 194 ? -7.207 -7.828 4.91 1 98.44 194 ARG B C 1
ATOM 3471 O O . ARG B 1 194 ? -6.023 -7.535 4.73 1 98.44 194 ARG B O 1
ATOM 3478 N N . ILE B 1 195 ? -8.094 -7.789 3.941 1 98.69 195 ILE B N 1
ATOM 3479 C CA . ILE B 1 195 ? -7.738 -7.391 2.584 1 98.69 195 ILE B CA 1
ATOM 3480 C C . ILE B 1 195 ? -8.578 -6.184 2.166 1 98.69 195 ILE B C 1
ATOM 3482 O O . ILE B 1 195 ? -9.805 -6.215 2.246 1 98.69 195 ILE B O 1
ATOM 3486 N N . ALA B 1 196 ? -7.961 -5.156 1.799 1 98.62 196 ALA B N 1
ATOM 3487 C CA . ALA B 1 196 ? -8.586 -3.943 1.277 1 98.62 196 ALA B CA 1
ATOM 3488 C C . ALA B 1 196 ? -8.141 -3.674 -0.159 1 98.62 196 ALA B C 1
ATOM 3490 O O . ALA B 1 196 ? -6.949 -3.512 -0.429 1 98.62 196 ALA B O 1
ATOM 3491 N N . ASN B 1 197 ? -9.141 -3.586 -1.068 1 98.69 197 ASN B N 1
ATOM 3492 C CA . ASN B 1 197 ? -8.828 -3.443 -2.486 1 98.69 197 ASN B CA 1
ATOM 3493 C C . ASN B 1 197 ? -9.531 -2.236 -3.1 1 98.69 197 ASN B C 1
ATOM 3495 O O . ASN B 1 197 ? -10.703 -1.981 -2.807 1 98.69 197 ASN B O 1
ATOM 3499 N N . GLY B 1 198 ? -8.75 -1.533 -3.918 1 98.31 198 GLY B N 1
ATOM 3500 C CA . GLY B 1 198 ? -9.336 -0.443 -4.68 1 98.31 198 GLY B CA 1
ATOM 3501 C C . GLY B 1 198 ? -9.219 -0.633 -6.18 1 98.31 198 GLY B C 1
ATOM 3502 O O . GLY B 1 198 ? -9.656 0.222 -6.953 1 98.31 198 GLY B O 1
ATOM 3503 N N . GLY B 1 199 ? -8.625 -1.683 -6.609 1 97.75 199 GLY B N 1
ATOM 3504 C CA . GLY B 1 199 ? -8.422 -1.96 -8.023 1 97.75 199 GLY B CA 1
ATOM 3505 C C . GLY B 1 199 ? -9.57 -2.732 -8.648 1 97.75 199 GLY B C 1
ATOM 3506 O O . GLY B 1 199 ? -10.367 -3.355 -7.941 1 97.75 199 GLY B O 1
ATOM 3507 N N . ASP B 1 200 ? -9.625 -2.711 -9.977 1 98.12 200 ASP B N 1
ATOM 3508 C CA . ASP B 1 200 ? -10.672 -3.418 -10.703 1 98.12 200 ASP B CA 1
ATOM 3509 C C . ASP B 1 200 ? -10.172 -4.762 -11.227 1 98.12 200 ASP B C 1
ATOM 3511 O O . ASP B 1 200 ? -8.969 -4.938 -11.453 1 98.12 200 ASP B O 1
ATOM 3515 N N . ASN B 1 201 ? -11.148 -5.688 -11.461 1 97.5 201 ASN B N 1
ATOM 3516 C CA . ASN B 1 201 ? -10.883 -7.008 -12.023 1 97.5 201 ASN B CA 1
ATOM 3517 C C . ASN B 1 201 ? -9.891 -7.789 -11.172 1 97.5 201 ASN B C 1
ATOM 3519 O O . ASN B 1 201 ? -8.898 -8.312 -11.68 1 97.5 201 ASN B O 1
ATOM 3523 N N . VAL B 1 202 ? -10.25 -7.863 -9.961 1 97.75 202 VAL B N 1
ATOM 3524 C CA . VAL B 1 202 ? -9.344 -8.484 -9 1 97.75 202 VAL B CA 1
ATOM 3525 C C . VAL B 1 202 ? -9.945 -9.789 -8.492 1 97.75 202 VAL B C 1
ATOM 3527 O O . VAL B 1 202 ? -11.164 -9.938 -8.43 1 97.75 202 VAL B O 1
ATOM 3530 N N . HIS B 1 203 ? -9.078 -10.75 -8.211 1 97.56 203 HIS B N 1
ATOM 3531 C CA . HIS B 1 203 ? -9.438 -11.992 -7.535 1 97.56 203 HIS B CA 1
ATOM 3532 C C . HIS B 1 203 ? -8.898 -12.023 -6.109 1 97.56 203 HIS B C 1
ATOM 3534 O O . HIS B 1 203 ? -7.703 -11.805 -5.887 1 97.56 203 HIS B O 1
ATOM 3540 N N . ILE B 1 204 ? -9.797 -12.266 -5.184 1 98.31 204 ILE B N 1
ATOM 3541 C CA . ILE B 1 204 ? -9.398 -12.289 -3.783 1 98.31 204 ILE B CA 1
ATOM 3542 C C . ILE B 1 204 ? -9.781 -13.625 -3.154 1 98.31 204 ILE B C 1
ATOM 3544 O O . ILE B 1 204 ? -10.953 -14.016 -3.168 1 98.31 204 ILE B O 1
ATOM 3548 N N . VAL B 1 205 ? -8.797 -14.273 -2.623 1 97.56 205 VAL B N 1
ATOM 3549 C CA . VAL B 1 205 ? -9.023 -15.586 -2.023 1 97.56 205 VAL B CA 1
ATOM 3550 C C . VAL B 1 205 ? -8.5 -15.602 -0.59 1 97.56 205 VAL B C 1
ATOM 3552 O O . VAL B 1 205 ? -7.305 -15.391 -0.359 1 97.56 205 VAL B O 1
ATOM 3555 N N . CYS B 1 206 ? -9.375 -15.836 0.351 1 97.44 206 CYS B N 1
ATOM 3556 C CA . CYS B 1 206 ? -8.984 -16.047 1.74 1 97.44 206 CYS B CA 1
ATOM 3557 C C . CYS B 1 206 ? -9.367 -17.438 2.211 1 97.44 206 CYS B C 1
ATOM 3559 O O . CYS B 1 206 ? -10.547 -17.781 2.277 1 97.44 206 CYS B O 1
ATOM 3561 N N . HIS B 1 207 ? -8.352 -18.156 2.66 1 95.94 207 HIS B N 1
ATOM 3562 C CA . HIS B 1 207 ? -8.578 -19.516 3.129 1 95.94 207 HIS B CA 1
ATOM 3563 C C . HIS B 1 207 ? -8.719 -19.562 4.648 1 95.94 207 HIS B C 1
ATOM 3565 O O . HIS B 1 207 ? -9.414 -20.438 5.188 1 95.94 207 HIS B O 1
ATOM 3571 N N . GLY B 1 208 ? -8.094 -18.719 5.242 1 95.62 208 GLY B N 1
ATOM 3572 C CA . GLY B 1 208 ? -8.055 -18.734 6.695 1 95.62 208 GLY B CA 1
ATOM 3573 C C . GLY B 1 208 ? -9.367 -18.312 7.328 1 95.62 208 GLY B C 1
ATOM 3574 O O . GLY B 1 208 ? -10.258 -17.797 6.645 1 95.62 208 GLY B O 1
ATOM 3575 N N . GLU B 1 209 ? -9.477 -18.516 8.641 1 97.25 209 GLU B N 1
ATOM 3576 C CA . GLU B 1 209 ? -10.688 -18.188 9.383 1 97.25 209 GLU B CA 1
ATOM 3577 C C . GLU B 1 209 ? -10.773 -16.688 9.664 1 97.25 209 GLU B C 1
ATOM 3579 O O . GLU B 1 209 ? -9.75 -16.016 9.812 1 97.25 209 GLU B O 1
ATOM 3584 N N . ASN B 1 210 ? -11.977 -16.172 9.703 1 97.06 210 ASN B N 1
ATOM 3585 C CA . ASN B 1 210 ? -12.32 -14.828 10.172 1 97.06 210 ASN B CA 1
ATOM 3586 C C . ASN B 1 210 ? -11.648 -13.75 9.328 1 97.06 210 ASN B C 1
ATOM 3588 O O . ASN B 1 210 ? -11.164 -12.75 9.867 1 97.06 210 ASN B O 1
ATOM 3592 N N . ALA B 1 211 ? -11.531 -13.992 8.047 1 97.31 211 ALA B N 1
ATOM 3593 C CA . ALA B 1 211 ? -10.977 -12.977 7.164 1 97.31 211 ALA B CA 1
ATOM 3594 C C . ALA B 1 211 ? -12.008 -11.906 6.832 1 97.31 211 ALA B C 1
ATOM 3596 O O . ALA B 1 211 ? -13.211 -12.18 6.812 1 97.31 211 ALA B O 1
ATOM 3597 N N . ALA B 1 212 ? -11.586 -10.695 6.652 1 98.31 212 ALA B N 1
ATOM 3598 C CA . ALA B 1 212 ? -12.43 -9.594 6.215 1 98.31 212 ALA B CA 1
ATOM 3599 C C . ALA B 1 212 ? -11.906 -8.977 4.918 1 98.31 212 ALA B C 1
ATOM 3601 O O . ALA B 1 212 ? -10.719 -8.664 4.809 1 98.31 212 ALA B O 1
ATOM 3602 N N . ILE B 1 213 ? -12.797 -8.859 3.932 1 98.69 213 ILE B N 1
ATOM 3603 C CA . ILE B 1 213 ? -12.445 -8.297 2.633 1 98.69 213 ILE B CA 1
ATOM 3604 C C . ILE B 1 213 ? -13.305 -7.062 2.354 1 98.69 213 ILE B C 1
ATOM 3606 O O . ILE B 1 213 ? -14.523 -7.094 2.543 1 98.69 213 ILE B O 1
ATOM 3610 N N . ALA B 1 214 ? -12.711 -5.996 1.976 1 98.69 214 ALA B N 1
ATOM 3611 C CA . ALA B 1 214 ? -13.406 -4.781 1.558 1 98.69 214 ALA B CA 1
ATOM 3612 C C . ALA B 1 214 ? -12.859 -4.262 0.234 1 98.69 214 ALA B C 1
ATOM 3614 O O . ALA B 1 214 ? -11.648 -4.07 0.089 1 98.69 214 ALA B O 1
ATOM 3615 N N . SER B 1 215 ? -13.766 -4.051 -0.725 1 98.75 215 SER B N 1
ATOM 3616 C CA . SER B 1 215 ? -13.289 -3.605 -2.029 1 98.75 215 SER B CA 1
ATOM 3617 C C . SER B 1 215 ? -14.133 -2.453 -2.562 1 98.75 215 SER B C 1
ATOM 3619 O O . SER B 1 215 ? -15.359 -2.521 -2.551 1 98.75 215 SER B O 1
ATOM 3621 N N . THR B 1 216 ? -13.438 -1.431 -2.986 1 98.5 216 THR B N 1
ATOM 3622 C CA . THR B 1 216 ? -14.117 -0.335 -3.67 1 98.5 216 THR B CA 1
ATOM 3623 C C . THR B 1 216 ? -14.086 -0.541 -5.184 1 98.5 216 THR B C 1
ATOM 3625 O O . THR B 1 216 ? -14.82 0.122 -5.918 1 98.5 216 THR B O 1
ATOM 3628 N N . GLY B 1 217 ? -13.242 -1.379 -5.66 1 96.88 217 GLY B N 1
ATOM 3629 C CA . GLY B 1 217 ? -13.188 -1.723 -7.07 1 96.88 217 GLY B CA 1
ATOM 3630 C C . GLY B 1 217 ? -13.938 -2.994 -7.406 1 96.88 217 GLY B C 1
ATOM 3631 O O . GLY B 1 217 ? -14.406 -3.699 -6.512 1 96.88 217 GLY B O 1
ATOM 3632 N N . VAL B 1 218 ? -14 -3.273 -8.641 1 95.94 218 VAL B N 1
ATOM 3633 C CA . VAL B 1 218 ? -14.742 -4.438 -9.117 1 95.94 218 VAL B CA 1
ATOM 3634 C C . VAL B 1 218 ? -13.93 -5.707 -8.859 1 95.94 218 VAL B C 1
ATOM 3636 O O . VAL B 1 218 ? -12.789 -5.82 -9.305 1 95.94 218 VAL B O 1
ATOM 3639 N N . VAL B 1 219 ? -14.625 -6.594 -8.227 1 97.44 219 VAL B N 1
ATOM 3640 C CA . VAL B 1 219 ? -13.992 -7.871 -7.914 1 97.44 219 VAL B CA 1
ATOM 3641 C C . VAL B 1 219 ? -14.57 -8.969 -8.805 1 97.44 219 VAL B C 1
ATOM 3643 O O . VAL B 1 219 ? -15.781 -9.156 -8.859 1 97.44 219 VAL B O 1
ATOM 3646 N N . ASP B 1 220 ? -13.695 -9.703 -9.461 1 97.44 220 ASP B N 1
ATOM 3647 C CA . ASP B 1 220 ? -14.125 -10.781 -10.344 1 97.44 220 ASP B CA 1
ATOM 3648 C C . ASP B 1 220 ? -14.586 -12 -9.539 1 97.44 220 ASP B C 1
ATOM 3650 O O . ASP B 1 220 ? -15.531 -12.68 -9.93 1 97.44 220 ASP B O 1
ATOM 3654 N N . SER B 1 221 ? -13.914 -12.227 -8.508 1 97.56 221 SER B N 1
ATOM 3655 C CA . SER B 1 221 ? -14.32 -13.328 -7.641 1 97.56 221 SER B CA 1
ATOM 3656 C C . SER B 1 221 ? -13.719 -13.18 -6.246 1 97.56 221 SER B C 1
ATOM 3658 O O . SER B 1 221 ? -12.688 -12.531 -6.07 1 97.56 221 SER B O 1
ATOM 3660 N N . VAL B 1 222 ? -14.453 -13.781 -5.309 1 98.19 222 VAL B N 1
ATOM 3661 C CA . VAL B 1 222 ? -14.008 -13.758 -3.916 1 98.19 222 VAL B CA 1
ATOM 3662 C C . VAL B 1 222 ? -14.258 -15.117 -3.271 1 98.19 222 VAL B C 1
ATOM 3664 O O . VAL B 1 222 ? -15.258 -15.781 -3.568 1 98.19 222 VAL B O 1
ATOM 3667 N N . VAL B 1 223 ? -13.328 -15.594 -2.521 1 98.31 223 VAL B N 1
ATOM 3668 C CA . VAL B 1 223 ? -13.469 -16.797 -1.694 1 98.31 223 VAL B CA 1
ATOM 3669 C C . VAL B 1 223 ? -13.242 -16.438 -0.227 1 98.31 223 VAL B C 1
ATOM 3671 O O . VAL B 1 223 ? -12.242 -15.789 0.112 1 98.31 223 VAL B O 1
ATOM 3674 N N . LEU B 1 224 ? -14.172 -16.859 0.615 1 98 224 LEU B N 1
ATOM 3675 C CA . LEU B 1 224 ? -14.055 -16.625 2.051 1 98 224 LEU B CA 1
ATOM 3676 C C . LEU B 1 224 ? -13.781 -17.938 2.789 1 98 224 LEU B C 1
ATOM 3678 O O . LEU B 1 224 ? -14.273 -18.984 2.383 1 98 224 LEU B O 1
ATOM 3682 N N . GLY B 1 225 ? -12.961 -17.844 3.807 1 97.44 225 GLY B N 1
ATOM 3683 C CA . GLY B 1 225 ? -12.852 -18.953 4.742 1 97.44 225 GLY B CA 1
ATOM 3684 C C . GLY B 1 225 ? -13.938 -18.953 5.801 1 97.44 225 GLY B C 1
ATOM 3685 O O . GLY B 1 225 ? -14.852 -18.125 5.758 1 97.44 225 GLY B O 1
ATOM 3686 N N . PRO B 1 226 ? -13.797 -19.875 6.777 1 97.56 226 PRO B N 1
ATOM 3687 C CA . PRO B 1 226 ? -14.797 -19.922 7.848 1 97.56 226 PRO B CA 1
ATOM 3688 C C . PRO B 1 226 ? -14.852 -18.625 8.656 1 97.56 226 PRO B C 1
ATOM 3690 O O . PRO B 1 226 ? -13.805 -18.109 9.062 1 97.56 226 PRO B O 1
ATOM 3693 N N . GLY B 1 227 ? -16.047 -18.109 8.836 1 97 227 GLY B N 1
ATOM 3694 C CA . GLY B 1 227 ? -16.234 -16.922 9.641 1 97 227 GLY B CA 1
ATOM 3695 C C . GLY B 1 227 ? -15.875 -15.641 8.914 1 97 227 GLY B C 1
ATOM 3696 O O . GLY B 1 227 ? -15.867 -14.555 9.508 1 97 227 GLY B O 1
ATOM 3697 N N . GLY B 1 228 ? -15.586 -15.781 7.637 1 97.5 228 GLY B N 1
ATOM 3698 C CA . GLY B 1 228 ? -15.156 -14.617 6.871 1 97.5 228 GLY B CA 1
ATOM 3699 C C . GLY B 1 228 ? -16.312 -13.75 6.398 1 97.5 228 GLY B C 1
ATOM 3700 O O . GLY B 1 228 ? -17.469 -14.172 6.445 1 97.5 228 GLY B O 1
ATOM 3701 N N . CYS B 1 229 ? -16.047 -12.523 6.004 1 98.31 229 CYS B N 1
ATOM 3702 C CA . CYS B 1 229 ? -17.031 -11.602 5.449 1 98.31 229 CYS B CA 1
ATOM 3703 C C . CYS B 1 229 ? -16.391 -10.711 4.387 1 98.31 229 CYS B C 1
ATOM 3705 O O . CYS B 1 229 ? -15.164 -10.609 4.309 1 98.31 229 CYS B O 1
ATOM 3707 N N . ALA B 1 230 ? -17.25 -10.148 3.525 1 98.62 230 ALA B N 1
ATOM 3708 C CA . ALA B 1 230 ? -16.766 -9.297 2.441 1 98.62 230 ALA B CA 1
ATOM 3709 C C . ALA B 1 230 ? -17.766 -8.188 2.129 1 98.62 230 ALA B C 1
ATOM 3711 O O . ALA B 1 230 ? -18.984 -8.383 2.254 1 98.62 230 ALA B O 1
ATOM 3712 N N . ALA B 1 231 ? -17.297 -7.047 1.876 1 98.69 231 ALA B N 1
ATOM 3713 C CA . ALA B 1 231 ? -18.062 -5.941 1.312 1 98.69 231 ALA B CA 1
ATOM 3714 C C . ALA B 1 231 ? -17.531 -5.535 -0.053 1 98.69 231 ALA B C 1
ATOM 3716 O O . ALA B 1 231 ? -16.391 -5.07 -0.16 1 98.69 231 ALA B O 1
ATOM 3717 N N . LEU B 1 232 ? -18.297 -5.688 -1.095 1 98.56 232 LEU B N 1
ATOM 3718 C CA . LEU B 1 232 ? -17.875 -5.414 -2.461 1 98.56 232 LEU B CA 1
ATOM 3719 C C . LEU B 1 232 ? -18.688 -4.281 -3.072 1 98.56 232 LEU B C 1
ATOM 3721 O O . LEU B 1 232 ? -19.922 -4.328 -3.078 1 98.56 232 LEU B O 1
ATOM 3725 N N . ALA B 1 233 ? -17.953 -3.355 -3.578 1 97.69 233 ALA B N 1
ATOM 3726 C CA . ALA B 1 233 ? -18.641 -2.217 -4.195 1 97.69 233 ALA B CA 1
ATOM 3727 C C . ALA B 1 233 ? -19.188 -2.584 -5.57 1 97.69 233 ALA B C 1
ATOM 3729 O O . ALA B 1 233 ? -18.609 -3.428 -6.27 1 97.69 233 ALA B O 1
ATOM 3730 N N . TYR B 1 234 ? -20.25 -1.976 -5.91 1 96.06 234 TYR B N 1
ATOM 3731 C CA . TYR B 1 234 ? -20.828 -2.074 -7.242 1 96.06 234 TYR B CA 1
ATOM 3732 C C . TYR B 1 234 ? -21.609 -0.807 -7.594 1 96.06 234 TYR B C 1
ATOM 3734 O O . TYR B 1 234 ? -21.969 -0.025 -6.711 1 96.06 234 TYR B O 1
ATOM 3742 N N . HIS B 1 235 ? -21.719 -0.596 -8.82 1 94.38 235 HIS B N 1
ATOM 3743 C CA . HIS B 1 235 ? -22.547 0.508 -9.289 1 94.38 235 HIS B CA 1
ATOM 3744 C C . HIS B 1 235 ? -23.938 0.019 -9.711 1 94.38 235 HIS B C 1
ATOM 3746 O O . HIS B 1 235 ? -24.047 -0.876 -10.547 1 94.38 235 HIS B O 1
ATOM 3752 N N . ASP B 1 236 ? -24.969 0.573 -9.25 1 91.62 236 ASP B N 1
ATOM 3753 C CA . ASP B 1 236 ? -26.328 0.08 -9.516 1 91.62 236 ASP B CA 1
ATOM 3754 C C . ASP B 1 236 ? -26.938 0.8 -10.703 1 91.62 236 ASP B C 1
ATOM 3756 O O . ASP B 1 236 ? -28.141 0.665 -10.961 1 91.62 236 ASP B O 1
ATOM 3760 N N . GLY B 1 237 ? -26.172 1.567 -11.461 1 91.25 237 GLY B N 1
ATOM 3761 C CA . GLY B 1 237 ? -26.656 2.379 -12.57 1 91.25 237 GLY B CA 1
ATOM 3762 C C . GLY B 1 237 ? -26.766 3.852 -12.219 1 91.25 237 GLY B C 1
ATOM 3763 O O . GLY B 1 237 ? -26.734 4.707 -13.109 1 91.25 237 GLY B O 1
ATOM 3764 N N . GLU B 1 238 ? -27 4.129 -10.938 1 90.56 238 GLU B N 1
ATOM 3765 C CA . GLU B 1 238 ? -27.156 5.508 -10.484 1 90.56 238 GLU B CA 1
ATOM 3766 C C . GLU B 1 238 ? -25.984 5.934 -9.594 1 90.56 238 GLU B C 1
ATOM 3768 O O . GLU B 1 238 ? -25.453 7.031 -9.742 1 90.56 238 GLU B O 1
ATOM 3773 N N . ARG B 1 239 ? -25.672 5.027 -8.688 1 92.06 239 ARG B N 1
ATOM 3774 C CA . ARG B 1 239 ? -24.609 5.375 -7.746 1 92.06 239 ARG B CA 1
ATOM 3775 C C . ARG B 1 239 ? -23.875 4.133 -7.258 1 92.06 239 ARG B C 1
ATOM 3777 O O . 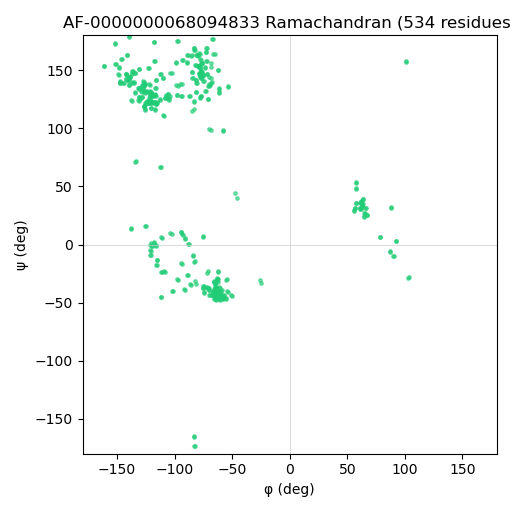ARG B 1 239 ? -24.312 3.008 -7.523 1 92.06 239 ARG B O 1
ATOM 3784 N N . MET B 1 240 ? -22.812 4.379 -6.516 1 92.75 240 MET B N 1
ATOM 3785 C CA . MET B 1 240 ? -22.016 3.305 -5.93 1 92.75 240 MET B CA 1
ATOM 3786 C C . MET B 1 240 ? -22.672 2.779 -4.652 1 92.75 240 MET B C 1
ATOM 3788 O O . MET B 1 240 ? -23.188 3.559 -3.85 1 92.75 240 MET B O 1
ATOM 3792 N N . ARG B 1 241 ? -22.625 1.442 -4.535 1 95.38 241 ARG B N 1
ATOM 3793 C CA . ARG B 1 241 ? -23.125 0.752 -3.355 1 95.38 241 ARG B CA 1
ATOM 3794 C C . ARG B 1 241 ? -22.203 -0.391 -2.949 1 95.38 241 ARG B C 1
ATOM 3796 O O . ARG B 1 241 ? -21.141 -0.577 -3.543 1 95.38 241 ARG B O 1
ATOM 3803 N N . PHE B 1 242 ? -22.625 -1.043 -1.839 1 97.75 242 PHE B N 1
ATOM 3804 C CA . PHE B 1 242 ? -21.859 -2.191 -1.391 1 97.75 242 PHE B CA 1
ATOM 3805 C C . PHE B 1 242 ? -22.75 -3.41 -1.197 1 97.75 242 PHE B C 1
ATOM 3807 O O . PHE B 1 242 ? -23.859 -3.291 -0.688 1 97.75 242 PHE B O 1
ATOM 3814 N N . ALA B 1 243 ? -22.312 -4.52 -1.66 1 97.94 243 ALA B N 1
ATOM 3815 C CA . ALA B 1 243 ? -22.891 -5.82 -1.316 1 97.94 243 ALA B CA 1
ATOM 3816 C C . ALA B 1 243 ? -22.078 -6.504 -0.221 1 97.94 243 ALA B C 1
ATOM 3818 O O . ALA B 1 243 ? -20.844 -6.516 -0.27 1 97.94 243 ALA B O 1
ATOM 3819 N N . VAL B 1 244 ? -22.781 -7.066 0.713 1 97.94 244 VAL B N 1
ATOM 3820 C CA . VAL B 1 244 ? -22.078 -7.656 1.851 1 97.94 244 VAL B CA 1
ATOM 3821 C C . VAL B 1 244 ? -22.328 -9.164 1.878 1 97.94 244 VAL B C 1
ATOM 3823 O O . VAL B 1 244 ? -23.453 -9.625 1.659 1 97.94 244 VAL B O 1
ATOM 3826 N N . ALA B 1 245 ? -21.281 -9.852 2.082 1 98.06 245 ALA B N 1
ATOM 3827 C CA . ALA B 1 245 ? -21.344 -11.297 2.268 1 98.06 245 ALA B CA 1
ATOM 3828 C C . ALA B 1 245 ? -20.766 -11.703 3.621 1 98.06 245 ALA B C 1
ATOM 3830 O O . ALA B 1 245 ? -19.688 -11.234 4.012 1 98.06 245 ALA B O 1
ATOM 3831 N N . VAL B 1 246 ? -21.5 -12.516 4.305 1 97.81 246 VAL B N 1
ATOM 3832 C CA . VAL B 1 246 ? -21.031 -13.094 5.562 1 97.81 246 VAL B CA 1
ATOM 3833 C C . VAL B 1 246 ? -21.141 -14.617 5.496 1 97.81 246 VAL B C 1
ATOM 3835 O O . VAL B 1 246 ? -22.219 -15.156 5.258 1 97.81 246 VAL B O 1
ATOM 3838 N N . GLU B 1 247 ? -20 -15.188 5.645 1 97.88 247 GLU B N 1
ATOM 3839 C CA . GLU B 1 247 ? -20.016 -16.641 5.586 1 97.88 247 GLU B CA 1
ATOM 3840 C C . GLU B 1 247 ? -21.016 -17.234 6.57 1 97.88 247 GLU B C 1
ATOM 3842 O O . GLU B 1 247 ? -21.078 -16.812 7.723 1 97.88 247 GLU B O 1
ATOM 3847 N N . GLY B 1 248 ? -21.766 -18.203 6.113 1 96.88 248 GLY B N 1
ATOM 3848 C CA . GLY B 1 248 ? -22.781 -18.828 6.941 1 96.88 248 GLY B CA 1
ATOM 3849 C C . GLY B 1 248 ? -24.141 -18.156 6.836 1 96.88 248 GLY B C 1
ATOM 3850 O O . GLY B 1 248 ? -25.125 -18.656 7.348 1 96.88 248 GLY B O 1
ATOM 3851 N N . GLU B 1 249 ? -24.203 -17.016 6.203 1 96.62 249 GLU B N 1
ATOM 3852 C CA . GLU B 1 249 ? -25.453 -16.297 6.02 1 96.62 249 GLU B CA 1
ATOM 3853 C C . GLU B 1 249 ? -25.828 -16.188 4.543 1 96.62 249 GLU B C 1
ATOM 3855 O O . GLU B 1 249 ? -24.953 -16.016 3.691 1 96.62 249 GLU B O 1
ATOM 3860 N N . LYS B 1 250 ? -27.125 -16.312 4.238 1 95.88 250 LYS B N 1
ATOM 3861 C CA . LYS B 1 250 ? -27.719 -16.094 2.918 1 95.88 250 LYS B CA 1
ATOM 3862 C C . LYS B 1 250 ? -27.047 -16.984 1.869 1 95.88 250 LYS B C 1
ATOM 3864 O O . LYS B 1 250 ? -26.75 -16.516 0.762 1 95.88 250 LYS B O 1
ATOM 3869 N N . GLY B 1 251 ? -26.547 -18.141 2.248 1 95.94 251 GLY B N 1
ATOM 3870 C CA . GLY B 1 251 ? -26.031 -19.125 1.312 1 95.94 251 GLY B CA 1
ATOM 3871 C C . GLY B 1 251 ? -24.547 -19 1.049 1 95.94 251 GLY B C 1
ATOM 3872 O O . GLY B 1 251 ? -24 -19.688 0.177 1 95.94 251 GLY B O 1
ATOM 3873 N N . ILE B 1 252 ? -23.969 -18.094 1.726 1 97.75 252 ILE B N 1
ATOM 3874 C CA . ILE B 1 252 ? -22.531 -17.922 1.544 1 97.75 252 ILE B CA 1
ATOM 3875 C C . ILE B 1 252 ? -21.781 -19.016 2.311 1 97.75 252 ILE B C 1
ATOM 3877 O O . ILE B 1 252 ? -21.938 -19.141 3.527 1 97.75 252 ILE B O 1
ATOM 3881 N N . ARG B 1 253 ? -20.891 -19.75 1.595 1 98.38 253 ARG B N 1
ATOM 3882 C CA . ARG B 1 253 ? -20.156 -20.859 2.201 1 98.38 253 ARG B CA 1
ATOM 3883 C C . ARG B 1 253 ? -18.656 -20.656 2.092 1 98.38 253 ARG B C 1
ATOM 3885 O O . ARG B 1 253 ? -18.172 -20.094 1.111 1 98.38 253 ARG B O 1
ATOM 3892 N N . ALA B 1 254 ? -18.047 -21.25 3.053 1 97.94 254 ALA B N 1
ATOM 3893 C CA . ALA B 1 254 ? -16.578 -21.203 3.049 1 97.94 254 ALA B CA 1
ATOM 3894 C C . ALA B 1 254 ? -16 -22.031 1.907 1 97.94 254 ALA B C 1
ATOM 3896 O O . ALA B 1 254 ? -16.484 -23.125 1.621 1 97.94 254 ALA B O 1
ATOM 3897 N N . GLY B 1 255 ? -14.984 -21.469 1.24 1 96.88 255 GLY B N 1
ATOM 3898 C CA . GLY B 1 255 ? -14.242 -22.203 0.23 1 96.88 255 GLY B CA 1
ATOM 3899 C C . GLY B 1 255 ? -14.867 -22.109 -1.15 1 96.88 255 GLY B C 1
ATOM 3900 O O . GLY B 1 255 ? -14.312 -22.641 -2.121 1 96.88 255 GLY B O 1
ATOM 3901 N N . VAL B 1 256 ? -16.047 -21.5 -1.252 1 98.06 256 VAL B N 1
ATOM 3902 C CA . VAL B 1 256 ? -16.734 -21.375 -2.533 1 98.06 256 VAL B CA 1
ATOM 3903 C C . VAL B 1 256 ? -16.391 -20.047 -3.186 1 98.06 256 VAL B C 1
ATOM 3905 O O . VAL B 1 256 ? -16.328 -19.016 -2.51 1 98.06 256 VAL B O 1
ATOM 3908 N N . LYS B 1 257 ? -16.172 -20.156 -4.473 1 97.75 257 LYS B N 1
ATOM 3909 C CA . LYS B 1 257 ? -15.867 -18.953 -5.238 1 97.75 257 LYS B CA 1
ATOM 3910 C C . LYS B 1 257 ? -17.141 -18.219 -5.641 1 97.75 257 LYS B C 1
ATOM 3912 O O . LYS B 1 257 ? -18.016 -18.781 -6.301 1 97.75 257 LYS B O 1
ATOM 3917 N N . TYR B 1 258 ? -17.266 -16.906 -5.254 1 98.5 258 TYR B N 1
ATOM 3918 C CA . TYR B 1 258 ? -18.453 -16.125 -5.562 1 98.5 258 TYR B CA 1
ATOM 3919 C C . TYR B 1 258 ? -18.109 -14.938 -6.453 1 98.5 258 TYR B C 1
ATOM 3921 O O . TYR B 1 258 ? -16.953 -14.5 -6.496 1 98.5 258 TYR B O 1
ATOM 3929 N N . ARG B 1 259 ? -19.047 -14.414 -7.152 1 97.88 259 ARG B N 1
ATOM 3930 C CA . ARG B 1 259 ? -19.016 -13.148 -7.871 1 97.88 259 ARG B CA 1
ATOM 3931 C C . ARG B 1 259 ? -20.344 -12.422 -7.773 1 97.88 259 ARG B C 1
ATOM 3933 O O . ARG B 1 259 ? -21.359 -13.016 -7.367 1 97.88 259 ARG B O 1
ATOM 3940 N N . LEU B 1 260 ? -20.328 -11.141 -8.07 1 97.38 260 LEU B N 1
ATOM 3941 C CA . LEU B 1 260 ? -21.594 -10.422 -8.164 1 97.38 260 LEU B CA 1
ATOM 3942 C C . LEU B 1 260 ? -22.188 -10.539 -9.562 1 97.38 260 LEU B C 1
ATOM 3944 O O . LEU B 1 260 ? -21.5 -10.281 -10.555 1 97.38 260 LEU B O 1
ATOM 3948 N N . ASP B 1 261 ? -23.422 -10.945 -9.664 1 96.31 261 ASP B N 1
ATOM 3949 C CA . ASP B 1 261 ? -24.078 -11.031 -10.961 1 96.31 261 ASP B CA 1
ATOM 3950 C C . ASP B 1 261 ? -24.641 -9.68 -11.383 1 96.31 261 ASP B C 1
ATOM 3952 O O . ASP B 1 261 ? -24.328 -8.648 -10.781 1 96.31 261 ASP B O 1
ATOM 3956 N N . ASP B 1 262 ? -25.484 -9.703 -12.367 1 94.62 262 ASP B N 1
ATOM 3957 C CA . ASP B 1 262 ? -26 -8.453 -12.922 1 94.62 262 ASP B CA 1
ATOM 3958 C C . ASP B 1 262 ? -26.969 -7.785 -11.938 1 94.62 262 ASP B C 1
ATOM 3960 O O . ASP B 1 262 ? -27.188 -6.574 -12.008 1 94.62 262 ASP B O 1
ATOM 3964 N N . ALA B 1 263 ? -27.562 -8.594 -11.016 1 95.5 263 ALA B N 1
ATOM 3965 C CA . ALA B 1 263 ? -28.453 -8.055 -10 1 95.5 263 ALA B CA 1
ATOM 3966 C C . ALA B 1 263 ? -27.703 -7.695 -8.734 1 95.5 263 ALA B C 1
ATOM 3968 O O . ALA B 1 263 ? -28.297 -7.383 -7.703 1 95.5 263 ALA B O 1
ATOM 3969 N N . HIS B 1 264 ? -26.344 -7.852 -8.836 1 94.88 264 HIS B N 1
ATOM 3970 C CA . HIS B 1 264 ? -25.438 -7.5 -7.742 1 94.88 264 HIS B CA 1
ATOM 3971 C C . HIS B 1 264 ? -25.656 -8.406 -6.539 1 94.88 264 HIS B C 1
ATOM 3973 O O . HIS B 1 264 ? -25.562 -7.957 -5.395 1 94.88 264 HIS B O 1
ATOM 3979 N N . GLN B 1 265 ? -26.062 -9.648 -6.898 1 96.25 265 GLN B N 1
ATOM 3980 C CA . GLN B 1 265 ? -26.156 -10.695 -5.887 1 96.25 265 GLN B CA 1
ATOM 3981 C C . GLN B 1 265 ? -24.969 -11.648 -5.973 1 96.25 265 GLN B C 1
ATOM 3983 O O . GLN B 1 265 ? -24.422 -11.891 -7.059 1 96.25 265 GLN B O 1
ATOM 3988 N N . PHE B 1 266 ? -24.641 -12.109 -4.797 1 97.75 266 PHE B N 1
ATOM 3989 C CA . PHE B 1 266 ? -23.562 -13.086 -4.789 1 97.75 266 PHE B CA 1
ATOM 3990 C C . PHE B 1 266 ? -24.016 -14.414 -5.387 1 97.75 266 PHE B C 1
ATOM 3992 O O . PHE B 1 266 ? -24.984 -15.008 -4.926 1 97.75 266 PHE B O 1
ATOM 3999 N N . VAL B 1 267 ? -23.266 -14.883 -6.398 1 98.06 267 VAL B N 1
ATOM 4000 C CA . VAL B 1 267 ? -23.562 -16.172 -7.016 1 98.06 267 VAL B CA 1
ATOM 4001 C C . VAL B 1 267 ? -22.266 -17 -7.113 1 98.06 267 VAL B C 1
ATOM 4003 O O . VAL B 1 267 ? -21.188 -16.438 -7.246 1 98.06 267 VAL B O 1
ATOM 4006 N N . GLU B 1 268 ? -22.484 -18.312 -7.062 1 97.25 268 GLU B N 1
ATOM 4007 C CA . GLU B 1 268 ? -21.359 -19.203 -7.223 1 97.25 268 GLU B CA 1
ATOM 4008 C C . GLU B 1 268 ? -20.828 -19.188 -8.656 1 97.25 268 GLU B C 1
ATOM 4010 O O . GLU B 1 268 ? -21.625 -19.156 -9.609 1 97.25 268 GLU B O 1
ATOM 4015 N N . CYS B 1 269 ? -19.469 -19.141 -8.773 1 94.44 269 CYS B N 1
ATOM 4016 C CA . CYS B 1 269 ? -18.859 -19.156 -10.102 1 94.44 269 CYS B CA 1
ATOM 4017 C C . CYS B 1 269 ? -18.922 -20.547 -10.711 1 94.44 269 CYS B C 1
ATOM 4019 O O . CYS B 1 269 ? -18.891 -21.547 -9.992 1 94.44 269 CYS B O 1
#

InterPro domains:
  IPR059209 YdhT-like [NF007410] (2-269)
  IPR060463 YdhT, N-terminal domain [PF27195] (1-59)

Solvent-accessible surface area (backbone atoms only — not comparable to full-atom values): 23905 Å² total; per-residue (Å²): 100,77,43,42,73,65,53,43,60,74,66,61,57,53,70,68,58,49,52,49,43,47,71,77,30,69,88,35,36,41,54,40,58,48,43,42,50,28,52,72,74,68,34,57,69,56,32,52,50,47,49,54,52,48,48,72,72,37,64,90,34,68,65,43,56,54,40,52,42,51,32,39,55,71,61,24,51,65,55,62,76,60,84,51,57,37,37,44,36,40,49,64,61,35,61,38,19,41,64,54,62,53,27,20,37,15,25,14,13,44,44,22,35,37,17,34,51,15,44,43,22,21,38,31,34,24,15,41,45,23,38,38,31,36,53,18,38,42,26,21,36,22,30,28,17,38,46,24,38,39,38,37,47,18,38,45,25,27,38,12,28,29,15,36,40,25,37,38,39,37,48,22,38,47,26,32,38,10,29,38,18,36,52,20,37,41,34,35,50,18,37,45,26,27,36,5,27,34,18,37,54,20,39,39,38,33,58,12,39,45,24,32,37,13,22,46,18,42,56,61,31,40,26,33,9,52,57,7,26,34,36,38,30,44,68,80,87,83,50,60,45,72,41,76,46,39,41,81,42,98,84,34,50,57,75,44,50,27,26,63,49,94,85,59,41,83,39,78,112,102,77,43,42,73,66,52,43,59,74,66,60,57,52,68,69,58,48,51,49,43,48,70,76,29,73,88,36,36,42,54,39,58,47,44,43,50,28,51,71,73,67,34,59,68,58,31,50,50,49,50,54,53,48,46,72,72,36,64,90,34,70,66,43,54,53,39,52,43,51,33,38,56,71,61,23,51,65,56,63,74,60,85,51,56,38,38,44,34,39,49,62,60,34,61,40,20,41,64,53,61,53,28,18,37,15,26,14,12,43,42,23,35,38,18,34,51,14,45,44,24,22,39,32,34,25,17,41,46,23,38,38,30,37,53,18,37,42,27,23,35,23,29,27,16,37,48,23,37,38,38,37,48,19,38,45,25,26,38,12,27,28,15,36,40,26,37,39,38,36,47,20,37,47,26,32,38,8,28,37,18,36,51,20,38,41,34,34,50,18,37,46,26,27,36,6,27,33,16,37,56,20,38,38,38,33,59,11,39,45,24,32,37,13,23,45,18,43,56,62,30,40,26,34,9,54,57,7,27,35,36,39,29,45,69,78,86,82,49,61,46,71,42,76,45,41,41,80,44,97,83,35,49,56,76,43,49,27,26,64,48,96,85,60,42,82,39,78,111

Radius of gyration: 23.17 Å; Cα contacts (8 Å, |Δi|>4): 1671; chains: 2; bounding box: 58×76×49 Å